Protein AF-A0A964QY38-F1 (afdb_monomer)

Foldseek 3Di:
DDDLVVLLVVQVVVQVVVVQEDEPVVPVPFAWLDDDDLFKTWTADPVVRWIFIKGFDPALFWAWDQDPNDTDTDGDGPLLNVVQVVVQCVLVVDPWAFNHWYWAQDARPDPPRDGGTTTIGRTGIDAQQPDSNDFFDAQVQLVVVQVVSQWDADPPAARWIAHPVQGKIWGPSGRVQWGQGPVGIGGRDINIDTDDDDDDDDDDDDDDDDDDDPDCQNLVNQLVLQQLCCDCLALVQPLSHSVLSVQCSVVVQGRHNLSLLVDDLVNQCPTDPRHSVSSVSRNVSVVSSQEDFQLSVVCSNVQPPCHSVLSLQQLQADFFVVVLLVDALVSSVVGPPRDSVNSVSSPVCSVDPVSVVSVVSSVVSNHDGGHPNHDVQLCPALQHQAEEEEFDAAPPDGPVRLCVLCSNRNYHYDPADDLSHQEYAYDPPRPPRVVVCVVSVHHYDYPVVSVVSSD

pLDDT: mean 76.6, std 16.92, range [22.44, 98.25]

Secondary structure (DSSP, 8-state):
---HHHHHHHHHHHHHHTT-EE-HHHHTTSEE-S---SSEEEEEETTTTEEEEEE--SSS-EEEEEETTEEEEEEPPHHHHHHHHHHHHHHHT----EEEEEE--PPP-STT--SS--EEEEE-B---BS-SS--PPPHHHHHHHHHTTT-EE-TTSTT-EEEGGGTEEEE---GGGEEEETTEEEESS-EEEE---------------------TT-HHHHHHHHHHHHSTTTT--TT--HHHHHHHHHHTS-SSTTGGGG--HHHHHTSTT--HHHHHHHHHHHHHHTTS-HHHHHHHTT-TT--HHHHHHHHHH-SBHHHHHHS-HHHHTTSTT--HHHHHHHHHHHHSHHHHHHHHHHHHTT---B-SS--GGGGSSTTTT-EEEEESB-SSS-HHHHHHHHHHTT-EE-SS--TT--EEEE-BT--HHHHHHHHHTPEEE-HHHHHHHH-

Mean predicted aligned error: 18.68 Å

Sequence (455 aa):
MATVEFQQQRLREWAQRRKVLIAETGWLKHKLITSATAEHEVRFRAADQRAVKRTHPGTFGFVPKLEKGLWKAAPASPLEYLERMQLQNQLFEDAIELEGVMFSSGPSLIIGQPAGGISFVISQPWLEAVDPSDPHPADSAVAEYLSRRGFVTIPGAFFGWRRESDETVILDAKRDNFISTRAGILPIDLQIARLRPGAPPTAVADIQAVWRCPNPDCPAQVRGRIEHWCARGVMDIEGGGEALVAQLVKAGLVLDVAELYKLKLDELANLERMGEKSAQNFLDALAASRTRDAWRVLYGLGILHVGAGAAKSLARHFPTLDQVFGAGAEQLMEAEDIGEVIGQSLVDWWGDAQNRKLVERLRKAGLNFKSELYNPAAASGPLADKTFVLTGTLPTMTREAATAKIEALGGKVSGSVSKKTDFVLAGEEAGSKLEKAQKLGVKIIDETAFLKMCD

Solvent-accessible surface area (backbone atoms only — not comparable to full-atom values): 25252 Å² total; per-residue (Å²): 129,84,52,71,66,58,56,52,52,53,51,50,53,50,25,55,78,69,70,28,57,47,65,65,82,73,61,72,77,37,46,75,51,51,84,67,52,93,50,38,38,41,24,34,34,78,93,77,73,39,38,35,42,37,45,50,40,97,53,45,50,50,31,58,42,79,54,97,92,38,75,40,78,38,84,23,49,70,61,57,36,53,50,27,54,53,49,48,26,72,74,69,73,48,81,64,44,74,73,30,35,34,64,44,80,57,78,69,91,55,90,93,61,80,83,63,54,42,61,33,50,34,49,34,46,77,50,63,46,71,36,75,82,65,35,48,49,56,59,69,56,52,51,50,58,40,43,79,71,59,36,44,76,38,87,96,36,70,53,19,32,34,23,80,96,66,40,34,38,35,32,53,66,46,34,89,30,29,34,29,27,83,94,42,79,41,79,76,55,61,19,37,39,68,60,85,77,88,84,89,88,89,84,91,82,80,96,63,87,80,86,70,83,83,56,76,82,36,62,71,51,33,42,49,43,39,35,47,25,20,31,76,92,31,42,44,22,56,78,42,43,68,71,51,41,50,49,35,44,73,72,64,71,33,80,47,73,55,42,60,78,68,69,49,62,70,71,39,34,71,39,92,97,28,48,60,71,58,29,46,52,30,54,51,24,52,58,59,32,23,72,42,47,20,31,30,54,57,30,28,70,61,49,66,84,42,41,67,66,44,23,44,29,44,19,36,66,28,58,27,52,67,53,58,71,68,39,52,45,73,62,43,39,72,20,61,89,34,46,68,72,40,20,44,40,50,46,57,50,55,67,36,70,65,50,48,52,46,54,52,46,32,50,74,66,55,43,39,47,50,25,81,63,35,47,76,62,31,64,69,31,87,33,42,91,36,28,34,26,78,36,46,49,51,95,90,50,50,72,67,58,52,47,53,53,38,40,61,28,14,20,43,81,42,99,63,81,51,88,81,36,54,35,33,42,43,29,57,81,42,52,77,60,52,60,49,25,62,76,63,71,36,46,76,38,39,67,70,59,50,53,66,58,73,110

Radius of gyration: 29.11 Å; Cα contacts (8 Å, |Δi|>4): 750; chains: 1; bounding box: 59×59×83 Å

Nearest PDB structures (foldseek):
  8ak4-assembly1_A  TM=7.280E-01  e=3.379E-12  Deinococcus radiodurans
  2owo-assembly1_A  TM=5.965E-01  e=1.051E-13  Escherichia coli K-12
  5tt5-assembly1_A  TM=5.750E-01  e=2.722E-13  Escherichia coli K-12
  4glx-assembly1_A  TM=5.976E-01  e=7.884E-13  Escherichia coli K-12
  1v9p-assembly1_A  TM=5.922E-01  e=8.338E-13  Thermus filiformis

Structure (mmCIF, N/CA/C/O backbone):
data_AF-A0A964QY38-F1
#
_entry.id   AF-A0A964QY38-F1
#
loop_
_atom_site.group_PDB
_atom_site.id
_atom_site.type_symbol
_atom_site.label_atom_id
_atom_site.label_alt_id
_atom_site.label_comp_id
_atom_site.label_asym_id
_atom_site.label_entity_id
_atom_site.label_seq_id
_atom_site.pdbx_PDB_ins_code
_atom_site.Cartn_x
_atom_site.Cartn_y
_atom_site.Cartn_z
_atom_site.occupancy
_atom_site.B_iso_or_equiv
_atom_site.auth_seq_id
_atom_site.auth_comp_id
_atom_site.auth_asym_id
_atom_site.auth_atom_id
_atom_site.pdbx_PDB_model_num
ATOM 1 N N . MET A 1 1 ? 21.527 -13.781 -6.199 1.00 36.00 1 MET A N 1
ATOM 2 C CA . MET A 1 1 ? 20.626 -13.350 -7.295 1.00 36.00 1 MET A CA 1
ATOM 3 C C . MET A 1 1 ? 19.673 -14.496 -7.578 1.00 36.00 1 MET A C 1
ATOM 5 O O . MET A 1 1 ? 20.137 -15.628 -7.568 1.00 36.00 1 MET A O 1
ATOM 9 N N . ALA A 1 2 ? 18.378 -14.239 -7.777 1.00 44.41 2 ALA A N 1
ATOM 10 C CA . ALA A 1 2 ? 17.463 -15.290 -8.225 1.00 44.41 2 ALA A CA 1
ATOM 11 C C . ALA A 1 2 ? 17.928 -15.834 -9.584 1.00 44.41 2 ALA A C 1
ATOM 13 O O . ALA A 1 2 ? 18.411 -15.062 -10.415 1.00 44.41 2 ALA A O 1
ATOM 14 N N . THR A 1 3 ? 17.812 -17.144 -9.800 1.00 55.81 3 THR A N 1
ATOM 15 C CA . THR A 1 3 ? 18.168 -17.755 -11.084 1.00 55.81 3 THR A CA 1
ATOM 16 C C . THR A 1 3 ? 17.236 -17.231 -12.181 1.00 55.81 3 THR A C 1
ATOM 18 O O . THR A 1 3 ? 16.079 -16.890 -11.920 1.00 55.81 3 THR A O 1
ATOM 21 N N . VAL A 1 4 ? 17.730 -17.157 -13.422 1.00 53.38 4 VAL A N 1
ATOM 22 C CA . VAL A 1 4 ? 16.920 -16.765 -14.594 1.00 53.38 4 VAL A CA 1
ATOM 23 C C . VAL A 1 4 ? 15.654 -17.626 -14.684 1.00 53.38 4 VAL A C 1
ATOM 25 O O . VAL A 1 4 ? 14.566 -17.115 -14.933 1.00 53.38 4 VAL A O 1
ATOM 28 N N . GLU A 1 5 ? 15.782 -18.913 -14.373 1.00 56.53 5 GLU A N 1
ATOM 29 C CA . GLU A 1 5 ? 14.694 -19.891 -14.337 1.00 56.53 5 GLU A CA 1
ATOM 30 C C . GLU A 1 5 ? 13.586 -19.524 -13.333 1.00 56.53 5 GLU A C 1
ATOM 32 O O . GLU A 1 5 ? 12.404 -19.520 -13.682 1.00 56.53 5 GLU A O 1
ATOM 37 N N . PHE A 1 6 ? 13.948 -19.094 -12.118 1.00 57.03 6 PHE A N 1
ATOM 38 C CA . PHE A 1 6 ? 12.979 -18.641 -11.116 1.00 57.03 6 PHE A CA 1
ATOM 39 C C . PHE A 1 6 ? 12.219 -17.386 -11.572 1.00 57.03 6 PHE A C 1
ATOM 41 O O . PHE A 1 6 ? 11.003 -17.279 -11.405 1.00 57.03 6 PHE A O 1
ATOM 48 N N . GLN A 1 7 ? 12.914 -16.433 -12.198 1.00 52.56 7 GLN A N 1
ATOM 49 C CA . GLN A 1 7 ? 12.282 -15.217 -12.719 1.00 52.56 7 GLN A CA 1
ATOM 50 C C . GLN A 1 7 ? 11.310 -15.516 -13.869 1.00 52.56 7 GLN A C 1
ATOM 52 O O . GLN A 1 7 ? 10.225 -14.932 -13.930 1.00 52.56 7 GLN A O 1
ATOM 57 N N . GLN A 1 8 ? 11.662 -16.457 -14.748 1.00 60.53 8 GLN A N 1
ATOM 58 C CA . GLN A 1 8 ? 10.787 -16.913 -15.828 1.00 60.53 8 GLN A CA 1
ATOM 59 C C . GLN A 1 8 ? 9.533 -17.623 -15.299 1.00 60.53 8 GLN A C 1
ATOM 61 O O . GLN A 1 8 ? 8.430 -17.371 -15.792 1.00 60.53 8 GLN A O 1
ATOM 66 N N . GLN A 1 9 ? 9.671 -18.459 -14.266 1.00 63.47 9 GLN A N 1
ATOM 67 C CA . GLN A 1 9 ? 8.538 -19.123 -13.616 1.00 63.47 9 GLN A CA 1
ATOM 68 C C . GLN A 1 9 ? 7.547 -18.109 -13.030 1.00 63.47 9 GLN A C 1
ATOM 70 O O . GLN A 1 9 ? 6.340 -18.206 -13.256 1.00 63.47 9 GLN A O 1
ATOM 75 N N . ARG A 1 10 ? 8.049 -17.078 -12.346 1.00 60.84 10 ARG A N 1
ATOM 76 C CA . ARG A 1 10 ? 7.212 -16.029 -11.744 1.00 60.84 10 ARG A CA 1
ATOM 77 C C . ARG A 1 10 ? 6.466 -15.201 -12.785 1.00 60.84 10 ARG A C 1
ATOM 79 O O . ARG A 1 10 ? 5.281 -14.918 -12.609 1.00 60.84 10 ARG A O 1
ATOM 86 N N . LEU A 1 11 ? 7.123 -14.854 -13.892 1.00 63.00 11 LEU A N 1
ATOM 87 C CA . LEU A 1 11 ? 6.468 -14.164 -15.003 1.00 63.00 11 LEU A CA 1
ATOM 88 C C . LEU A 1 11 ? 5.364 -15.029 -15.632 1.00 63.00 11 LEU A C 1
ATOM 90 O O . LEU A 1 11 ? 4.304 -14.514 -15.986 1.00 63.00 11 LEU A O 1
ATOM 94 N N . ARG A 1 12 ? 5.581 -16.346 -15.736 1.00 69.00 12 ARG A N 1
ATOM 95 C CA . ARG A 1 12 ? 4.576 -17.287 -16.246 1.00 69.00 12 ARG A CA 1
ATOM 96 C C . ARG A 1 12 ? 3.338 -17.320 -15.357 1.00 69.00 12 ARG A C 1
ATOM 98 O O . ARG A 1 12 ? 2.227 -17.197 -15.868 1.00 69.00 12 ARG A O 1
ATOM 105 N N . GLU A 1 13 ? 3.523 -17.437 -14.045 1.00 62.25 13 GLU A N 1
ATOM 106 C CA . GLU A 1 13 ? 2.421 -17.399 -13.078 1.00 62.25 13 GLU A CA 1
ATOM 107 C C . GLU A 1 13 ? 1.651 -16.076 -13.152 1.00 62.25 13 GLU A C 1
ATOM 109 O O . GLU A 1 13 ? 0.420 -16.071 -13.159 1.00 62.25 13 GLU A O 1
ATOM 114 N N . TRP A 1 14 ? 2.365 -14.952 -13.255 1.00 70.31 14 TRP A N 1
ATOM 115 C CA . TRP A 1 14 ? 1.761 -13.633 -13.427 1.00 70.31 14 TRP A CA 1
ATOM 116 C C . TRP A 1 14 ? 0.908 -13.556 -14.703 1.00 70.31 14 TRP A C 1
ATOM 118 O O . TRP A 1 14 ? -0.267 -13.181 -14.643 1.00 70.31 14 TRP A O 1
ATOM 128 N N . ALA A 1 15 ? 1.457 -13.988 -15.842 1.00 67.19 15 ALA A N 1
ATOM 129 C CA . ALA A 1 15 ? 0.764 -13.960 -17.128 1.00 67.19 15 ALA A CA 1
ATOM 130 C C . ALA A 1 15 ? -0.483 -14.860 -17.135 1.00 67.19 15 ALA A C 1
ATOM 132 O O . ALA A 1 15 ? -1.528 -14.474 -17.661 1.00 67.19 15 ALA A O 1
ATOM 133 N N . GLN A 1 16 ? -0.401 -16.035 -16.500 1.00 70.81 16 GLN A N 1
ATOM 134 C CA . GLN A 1 16 ? -1.533 -16.949 -16.322 1.00 70.81 16 GLN A CA 1
ATOM 135 C C . GLN A 1 16 ? -2.638 -16.329 -15.464 1.00 70.81 16 GLN A C 1
ATOM 137 O O . GLN A 1 16 ? -3.802 -16.341 -15.867 1.00 70.81 16 GLN A O 1
ATOM 142 N N . ARG A 1 17 ? -2.290 -15.736 -14.312 1.00 65.62 17 ARG A N 1
ATOM 143 C CA . ARG A 1 17 ? -3.259 -15.073 -13.418 1.00 65.62 17 ARG A CA 1
ATOM 144 C C . ARG A 1 17 ? -4.014 -13.949 -14.124 1.00 65.62 17 ARG A C 1
ATOM 146 O O . ARG A 1 17 ? -5.208 -13.779 -13.896 1.00 65.62 17 ARG A O 1
ATOM 153 N N . ARG A 1 18 ? -3.328 -13.201 -14.991 1.00 60.06 18 ARG A N 1
ATOM 154 C CA . ARG A 1 18 ? -3.894 -12.074 -15.745 1.00 60.06 18 ARG A CA 1
ATOM 155 C C . ARG A 1 18 ? -4.547 -12.477 -17.073 1.00 60.06 18 ARG A C 1
ATOM 157 O O . ARG A 1 18 ? -5.116 -11.614 -17.727 1.00 60.06 18 ARG A O 1
ATOM 164 N N . LYS A 1 19 ? -4.512 -13.762 -17.450 1.00 73.56 19 LYS A N 1
ATOM 165 C CA . LYS A 1 19 ? -5.008 -14.277 -18.743 1.00 73.56 19 LYS A CA 1
ATOM 166 C C . LYS A 1 19 ? -4.364 -13.595 -19.960 1.00 73.56 19 LYS A C 1
ATOM 168 O O . LYS A 1 19 ? -5.004 -13.438 -20.991 1.00 73.56 19 LYS A O 1
ATOM 173 N N . VAL A 1 20 ? -3.092 -13.223 -19.839 1.00 68.12 20 VAL A N 1
ATOM 174 C CA . VAL A 1 20 ? -2.299 -12.590 -20.910 1.00 68.12 20 VAL A CA 1
ATOM 175 C C . VAL A 1 20 ? -1.230 -13.534 -21.467 1.00 68.12 20 VAL A C 1
ATOM 177 O O . VAL A 1 20 ? -0.288 -13.102 -22.117 1.00 68.12 20 VAL A O 1
ATOM 180 N N . LEU A 1 21 ? -1.334 -14.835 -21.186 1.00 73.75 21 LEU A N 1
ATOM 181 C CA . LEU A 1 21 ? -0.438 -15.850 -21.737 1.00 73.75 21 LEU A CA 1
ATOM 182 C C . LEU A 1 21 ? -0.865 -16.205 -23.173 1.00 73.75 21 LEU A C 1
ATOM 184 O O . LEU A 1 21 ? -1.993 -16.651 -23.378 1.00 73.75 21 LEU A O 1
ATOM 188 N N . ILE A 1 22 ? 0.033 -16.049 -24.149 1.00 71.75 22 ILE A N 1
ATOM 189 C CA . ILE A 1 22 ? -0.229 -16.290 -25.579 1.00 71.75 22 ILE A CA 1
ATOM 190 C C . ILE A 1 22 ? 0.510 -17.550 -26.060 1.00 71.75 22 ILE A C 1
ATOM 192 O O . ILE A 1 22 ? 1.637 -17.824 -25.645 1.00 71.75 22 ILE A O 1
ATOM 196 N N . ALA A 1 23 ? -0.123 -18.314 -26.959 1.00 68.50 23 ALA A N 1
ATOM 197 C CA . ALA A 1 23 ? 0.471 -19.483 -27.608 1.00 68.50 23 ALA A CA 1
ATOM 198 C C . ALA A 1 23 ? 1.338 -19.111 -28.829 1.00 68.50 23 ALA A C 1
ATOM 200 O O . ALA A 1 23 ? 0.936 -18.307 -29.671 1.00 68.50 23 ALA A O 1
ATOM 201 N N . GLU A 1 24 ? 2.483 -19.782 -28.978 1.00 63.50 24 GLU A N 1
ATOM 202 C CA . GLU A 1 24 ? 3.467 -19.557 -30.053 1.00 63.50 24 GLU A CA 1
ATOM 203 C C . GLU A 1 24 ? 2.887 -19.703 -31.473 1.00 63.50 24 GLU A C 1
ATOM 205 O O . GLU A 1 24 ? 3.177 -18.904 -32.365 1.00 63.50 24 GLU A O 1
ATOM 210 N N . THR A 1 25 ? 1.993 -20.671 -31.683 1.00 61.25 25 THR A N 1
ATOM 211 C CA . THR A 1 25 ? 1.407 -20.984 -32.999 1.00 61.25 25 THR A CA 1
ATOM 212 C C . THR A 1 25 ? 0.478 -19.895 -33.547 1.00 61.25 25 THR A C 1
ATOM 214 O O . THR A 1 25 ? 0.292 -19.799 -34.763 1.00 61.25 25 THR A O 1
ATOM 217 N N . GLY A 1 26 ? -0.106 -19.058 -32.683 1.00 59.72 26 GLY A N 1
ATOM 218 C CA . GLY A 1 26 ? -0.972 -17.950 -33.096 1.00 59.72 26 GLY A CA 1
ATOM 219 C C . GLY A 1 26 ? -0.196 -16.772 -33.688 1.00 59.72 26 GLY A C 1
ATOM 220 O O . GLY A 1 26 ? -0.681 -16.113 -34.605 1.00 59.72 26 GLY A O 1
ATOM 221 N N . TRP A 1 27 ? 1.026 -16.548 -33.202 1.00 60.19 27 TRP A N 1
ATOM 222 C CA . TRP A 1 27 ? 1.796 -15.327 -33.445 1.00 60.19 27 TRP A CA 1
ATOM 223 C C . TRP A 1 27 ? 2.736 -15.425 -34.659 1.00 60.19 27 TRP A C 1
ATOM 225 O O . TRP A 1 27 ? 2.974 -14.446 -35.366 1.00 60.19 27 TRP A O 1
ATOM 235 N N . LEU A 1 28 ? 3.218 -16.632 -34.984 1.00 59.78 28 LEU A N 1
ATOM 236 C CA . LEU A 1 28 ? 4.089 -16.881 -36.145 1.00 59.78 28 LEU A CA 1
ATOM 237 C C . LEU A 1 28 ? 3.431 -16.586 -37.507 1.00 59.78 28 LEU A C 1
ATOM 239 O O . LEU A 1 28 ? 4.128 -16.522 -38.516 1.00 59.78 28 LEU A O 1
ATOM 243 N N . LYS A 1 29 ? 2.111 -16.369 -37.545 1.00 62.41 29 LYS A N 1
ATOM 244 C CA . LYS A 1 29 ? 1.346 -16.052 -38.762 1.00 62.41 29 LYS A CA 1
ATOM 245 C C . LYS A 1 29 ? 1.536 -14.605 -39.259 1.00 62.41 29 LYS A C 1
ATOM 247 O O . LYS A 1 29 ? 1.025 -14.267 -40.323 1.00 62.41 29 LYS A O 1
ATOM 252 N N . HIS A 1 30 ? 2.223 -13.740 -38.507 1.00 67.31 30 HIS A N 1
ATOM 253 C CA . HIS A 1 30 ? 2.476 -12.337 -38.877 1.00 67.31 30 HIS A CA 1
ATOM 254 C C . HIS A 1 30 ? 3.702 -12.191 -39.798 1.00 67.31 30 HIS A C 1
ATOM 256 O O . HIS A 1 30 ? 4.729 -12.838 -39.577 1.00 67.31 30 HIS A O 1
ATOM 262 N N . LYS A 1 31 ? 3.607 -11.326 -40.820 1.00 65.56 31 LYS A N 1
ATOM 263 C CA . LYS A 1 31 ? 4.655 -11.082 -41.831 1.00 65.56 31 LYS A CA 1
ATOM 264 C C . LYS A 1 31 ? 5.802 -10.274 -41.218 1.00 65.56 31 LYS A C 1
ATOM 266 O O . LYS A 1 31 ? 5.552 -9.219 -40.663 1.00 65.56 31 LYS A O 1
ATOM 271 N N . LEU A 1 32 ? 7.053 -10.713 -41.324 1.00 63.81 32 LEU A N 1
ATOM 272 C CA . LEU A 1 32 ? 8.204 -9.938 -40.834 1.00 63.81 32 LEU A CA 1
ATOM 273 C C . LEU A 1 32 ? 8.390 -8.648 -41.662 1.00 63.81 32 LEU A C 1
ATOM 275 O O . LEU A 1 32 ? 8.318 -8.711 -42.890 1.00 63.81 32 LEU A O 1
ATOM 279 N N . ILE A 1 33 ? 8.580 -7.502 -40.997 1.00 60.03 33 ILE A N 1
ATOM 280 C CA . ILE A 1 33 ? 8.723 -6.182 -41.641 1.00 60.03 33 ILE A CA 1
ATOM 281 C C . ILE A 1 33 ? 10.194 -5.762 -41.719 1.00 60.03 33 ILE A C 1
ATOM 283 O O . ILE A 1 33 ? 10.651 -5.349 -42.778 1.00 60.03 33 ILE A O 1
ATOM 287 N N . THR A 1 34 ? 10.943 -5.908 -40.626 1.00 59.97 34 THR A N 1
ATOM 288 C CA . THR A 1 34 ? 12.359 -5.517 -40.542 1.00 59.97 34 THR A CA 1
ATOM 289 C C . THR A 1 34 ? 13.263 -6.738 -40.376 1.00 59.97 34 THR A C 1
ATOM 291 O O . THR A 1 34 ? 12.840 -7.774 -39.855 1.00 59.97 34 THR A O 1
ATOM 294 N N . SER A 1 35 ? 14.521 -6.642 -40.823 1.00 52.34 35 SER A N 1
ATOM 295 C CA . SER A 1 35 ? 15.529 -7.661 -40.515 1.00 52.34 35 SER A CA 1
ATOM 296 C C . SER A 1 35 ? 15.714 -7.721 -39.001 1.00 52.34 35 SER A C 1
ATOM 298 O O . SER A 1 35 ? 16.026 -6.699 -38.393 1.00 52.34 35 SER A O 1
ATOM 300 N N . ALA A 1 36 ? 15.500 -8.897 -38.407 1.00 51.38 36 ALA A N 1
ATOM 301 C CA . ALA A 1 36 ? 15.666 -9.120 -36.976 1.00 51.38 36 ALA A CA 1
ATOM 302 C C . ALA A 1 36 ? 17.029 -8.581 -36.517 1.00 51.38 36 ALA A C 1
ATOM 304 O O . ALA A 1 36 ? 18.073 -9.073 -36.952 1.00 51.38 36 ALA A O 1
ATOM 305 N N . THR A 1 37 ? 17.023 -7.570 -35.651 1.00 50.41 37 THR A N 1
ATOM 306 C CA . THR A 1 37 ? 18.211 -7.288 -34.847 1.00 50.41 37 THR A CA 1
ATOM 307 C C . THR A 1 37 ? 18.311 -8.388 -33.788 1.00 50.41 37 THR A C 1
ATOM 309 O O . THR A 1 37 ? 17.342 -9.107 -33.525 1.00 50.41 37 THR A O 1
ATOM 312 N N . ALA A 1 38 ? 19.474 -8.548 -33.157 1.00 51.88 38 ALA A N 1
ATOM 313 C CA . ALA A 1 38 ? 19.642 -9.557 -32.108 1.00 51.88 38 ALA A CA 1
ATOM 314 C C . ALA A 1 38 ? 18.674 -9.366 -30.912 1.00 51.88 38 ALA A C 1
ATOM 316 O O . ALA A 1 38 ? 18.492 -10.297 -30.130 1.00 51.88 38 ALA A O 1
ATOM 317 N N . GLU A 1 39 ? 18.046 -8.188 -30.779 1.00 51.41 39 GLU A N 1
ATOM 318 C CA . GLU A 1 39 ? 17.256 -7.783 -29.609 1.00 51.41 39 GLU A CA 1
ATOM 319 C C . GLU A 1 39 ? 15.749 -7.624 -29.891 1.00 51.41 39 GLU A C 1
ATOM 321 O O . GLU A 1 39 ? 14.942 -7.763 -28.968 1.00 51.41 39 GLU A O 1
ATOM 326 N N . HIS A 1 40 ? 15.321 -7.377 -31.138 1.00 57.78 40 HIS A N 1
ATOM 327 C CA . HIS A 1 40 ? 13.896 -7.262 -31.467 1.00 57.78 40 HIS A CA 1
ATOM 328 C C . HIS A 1 40 ? 13.538 -7.595 -32.929 1.00 57.78 40 HIS A C 1
ATOM 330 O O . HIS A 1 40 ? 14.337 -7.475 -33.854 1.00 57.78 40 HIS A O 1
ATOM 336 N N . GLU A 1 41 ? 12.279 -7.986 -33.129 1.00 63.88 41 GLU A N 1
ATOM 337 C CA . GLU A 1 41 ? 11.617 -8.182 -34.422 1.00 63.88 41 GLU A CA 1
ATOM 338 C C . GLU A 1 41 ? 10.368 -7.299 -34.499 1.00 63.88 41 GLU A C 1
ATOM 340 O O . GLU A 1 41 ? 9.598 -7.242 -33.541 1.00 63.88 41 GLU A O 1
ATOM 345 N N . VAL A 1 42 ? 10.104 -6.685 -35.653 1.00 63.72 42 VAL A N 1
ATOM 346 C CA . VAL A 1 42 ? 8.816 -6.031 -35.933 1.00 63.72 42 VAL A CA 1
ATOM 347 C C . VAL A 1 42 ? 8.069 -6.832 -36.999 1.00 63.72 42 VAL A C 1
ATOM 349 O O . VAL A 1 42 ? 8.605 -7.126 -38.070 1.00 63.72 42 VAL A O 1
ATOM 352 N N . ARG A 1 43 ? 6.820 -7.212 -36.712 1.00 68.44 43 ARG A N 1
ATOM 353 C CA . ARG A 1 43 ? 5.969 -8.016 -37.601 1.00 68.44 43 ARG A CA 1
ATOM 354 C C . ARG A 1 43 ? 4.658 -7.317 -37.931 1.00 68.44 43 ARG A C 1
ATOM 356 O O . ARG A 1 43 ? 4.068 -6.668 -37.086 1.00 68.44 43 ARG A O 1
ATOM 363 N N . PHE A 1 44 ? 4.162 -7.514 -39.144 1.00 66.00 44 PHE A N 1
ATOM 364 C CA . PHE A 1 44 ? 2.883 -7.035 -39.635 1.00 66.00 44 PHE A CA 1
ATOM 365 C C . PHE A 1 44 ? 1.803 -8.103 -39.506 1.00 66.00 44 PHE A C 1
ATOM 367 O O . PHE A 1 44 ? 1.884 -9.191 -40.091 1.00 66.00 44 PHE A O 1
ATOM 374 N N . ARG A 1 45 ? 0.734 -7.768 -38.801 1.00 67.31 45 ARG A N 1
ATOM 375 C CA . ARG A 1 45 ? -0.495 -8.536 -38.735 1.00 67.31 45 ARG A CA 1
ATOM 376 C C . ARG A 1 45 ? -1.460 -8.035 -39.802 1.00 67.31 45 ARG A C 1
ATOM 378 O O . ARG A 1 45 ? -2.108 -7.008 -39.656 1.00 67.31 45 ARG A O 1
ATOM 385 N N . ALA A 1 46 ? -1.585 -8.807 -40.879 1.00 63.66 46 ALA A N 1
ATOM 386 C CA . ALA A 1 46 ? -2.432 -8.443 -42.014 1.00 63.66 46 ALA A CA 1
ATOM 387 C C . ALA A 1 46 ? -3.929 -8.334 -41.661 1.00 63.66 46 ALA A C 1
ATOM 389 O O . ALA A 1 46 ? -4.631 -7.537 -42.277 1.00 63.66 46 ALA A O 1
ATOM 390 N N . ALA A 1 47 ? -4.402 -9.103 -40.672 1.00 63.22 47 ALA A N 1
ATOM 391 C CA . ALA A 1 47 ? -5.816 -9.174 -40.288 1.00 63.22 47 ALA A CA 1
ATOM 392 C C . ALA A 1 47 ? -6.400 -7.828 -39.828 1.00 63.22 47 ALA A C 1
ATOM 394 O O . ALA A 1 47 ? -7.583 -7.577 -40.027 1.00 63.22 47 ALA A O 1
ATOM 395 N N . ASP A 1 48 ? -5.576 -6.968 -39.233 1.00 61.12 48 ASP A N 1
ATOM 396 C CA . ASP A 1 48 ? -5.973 -5.652 -38.726 1.00 61.12 48 ASP A CA 1
ATOM 397 C C . ASP A 1 48 ? -4.969 -4.548 -39.087 1.00 61.12 48 ASP A C 1
ATOM 399 O O . ASP A 1 48 ? -5.025 -3.456 -38.528 1.00 61.12 48 ASP A O 1
ATOM 403 N N . GLN A 1 49 ? -4.072 -4.829 -40.038 1.00 59.88 49 GLN A N 1
ATOM 404 C CA . GLN A 1 49 ? -3.044 -3.913 -40.536 1.00 59.88 49 GLN A CA 1
ATOM 405 C C . GLN A 1 49 ? -2.111 -3.359 -39.436 1.00 59.88 49 GLN A C 1
ATOM 407 O O . GLN A 1 49 ? -1.680 -2.210 -39.506 1.00 59.88 49 GLN A O 1
ATOM 412 N N . ARG A 1 50 ? -1.784 -4.161 -38.411 1.00 62.44 50 ARG A N 1
ATOM 413 C CA . ARG A 1 50 ? -0.973 -3.713 -37.259 1.00 62.44 50 ARG A CA 1
ATOM 414 C C . ARG A 1 50 ? 0.491 -4.133 -37.356 1.00 62.44 50 ARG A C 1
ATOM 416 O O . ARG A 1 50 ? 0.776 -5.282 -37.675 1.00 62.44 50 ARG A O 1
ATOM 423 N N . ALA A 1 51 ? 1.421 -3.246 -36.999 1.00 58.66 51 ALA A N 1
ATOM 424 C CA . ALA A 1 51 ? 2.794 -3.625 -36.662 1.00 58.66 51 ALA A CA 1
ATOM 425 C C . ALA A 1 51 ? 2.876 -4.026 -35.178 1.00 58.66 51 ALA A C 1
ATOM 427 O O . ALA A 1 51 ? 2.324 -3.341 -34.317 1.00 58.66 51 ALA A O 1
ATOM 428 N N . VAL A 1 52 ? 3.545 -5.139 -34.889 1.00 62.06 52 VAL A N 1
ATOM 429 C CA . VAL A 1 52 ? 3.704 -5.714 -33.553 1.00 62.06 52 VAL A CA 1
ATOM 430 C C . VAL A 1 52 ? 5.181 -5.963 -33.308 1.00 62.06 52 VAL A C 1
ATOM 432 O O . VAL A 1 52 ? 5.853 -6.618 -34.115 1.00 62.06 52 VAL A O 1
ATOM 435 N N . LYS A 1 53 ? 5.689 -5.437 -32.197 1.00 66.19 53 LYS A N 1
ATOM 436 C CA . LYS A 1 53 ? 7.073 -5.649 -31.796 1.00 66.19 53 LYS A CA 1
ATOM 437 C C . LYS A 1 53 ? 7.175 -6.909 -30.944 1.00 66.19 53 LYS A C 1
ATOM 439 O O . LYS A 1 53 ? 6.347 -7.194 -30.087 1.00 66.19 53 LYS A O 1
ATOM 444 N N . ARG A 1 54 ? 8.238 -7.664 -31.171 1.00 65.06 54 ARG A N 1
ATOM 445 C CA . ARG A 1 54 ? 8.698 -8.751 -30.318 1.00 65.06 54 ARG A CA 1
ATOM 446 C C . ARG A 1 54 ? 10.076 -8.382 -29.817 1.00 65.06 54 ARG A C 1
ATOM 448 O O . ARG A 1 54 ? 10.984 -8.207 -30.620 1.00 65.06 54 ARG A O 1
ATOM 455 N N . THR A 1 55 ? 10.243 -8.307 -28.506 1.00 61.19 55 THR A N 1
ATOM 456 C CA . THR A 1 55 ? 11.574 -8.220 -27.902 1.00 61.19 55 THR A CA 1
ATOM 457 C C . THR A 1 55 ? 12.090 -9.639 -27.669 1.00 61.19 55 THR A C 1
ATOM 459 O O . THR A 1 55 ? 11.393 -10.462 -27.070 1.00 61.19 55 THR A O 1
ATOM 462 N N . HIS A 1 56 ? 13.295 -9.930 -28.161 1.00 56.47 56 HIS A N 1
ATOM 463 C CA . HIS A 1 56 ? 14.028 -11.173 -27.924 1.00 56.47 56 HIS A CA 1
ATOM 464 C C . HIS A 1 56 ? 14.925 -10.987 -26.701 1.00 56.47 56 HIS A C 1
ATOM 466 O O . HIS A 1 56 ? 15.900 -10.243 -26.784 1.00 56.47 56 HIS A O 1
ATOM 472 N N . PRO A 1 57 ? 14.654 -11.622 -25.551 1.00 51.03 57 PRO A N 1
ATOM 473 C CA . PRO A 1 57 ? 15.524 -11.450 -24.402 1.00 51.03 57 PRO A CA 1
ATOM 474 C C . PRO A 1 57 ? 16.496 -12.626 -24.297 1.00 51.03 57 PRO A C 1
ATOM 476 O O . PRO A 1 57 ? 16.082 -13.764 -24.088 1.00 51.03 57 PRO A O 1
ATOM 479 N N . GLY A 1 58 ? 17.798 -12.330 -24.325 1.00 55.66 58 GLY A N 1
ATOM 480 C CA . GLY A 1 58 ? 18.782 -13.155 -23.609 1.00 55.66 58 GLY A CA 1
ATOM 481 C C . GLY A 1 58 ? 18.587 -13.052 -22.086 1.00 55.66 58 GLY A C 1
ATOM 482 O O . GLY A 1 58 ? 18.777 -14.022 -21.365 1.00 55.66 58 GLY A O 1
ATOM 483 N N . THR A 1 59 ? 18.117 -11.886 -21.628 1.00 53.06 59 THR A N 1
ATOM 484 C CA . THR A 1 59 ? 17.571 -11.506 -20.307 1.00 53.06 59 THR A CA 1
ATOM 485 C C . THR A 1 59 ? 16.783 -10.209 -20.541 1.00 53.06 59 THR A C 1
ATOM 487 O O . THR A 1 59 ? 17.245 -9.445 -21.373 1.00 53.06 59 THR A O 1
ATOM 490 N N . PHE A 1 60 ? 15.634 -9.970 -19.896 1.00 57.81 60 PHE A N 1
ATOM 491 C CA . PHE A 1 60 ? 14.604 -8.911 -20.094 1.00 57.81 60 PHE A CA 1
ATOM 492 C C . PHE A 1 60 ? 15.031 -7.446 -20.424 1.00 57.81 60 PHE A C 1
ATOM 494 O O . PHE A 1 60 ? 14.501 -6.505 -19.847 1.00 57.81 60 PHE A O 1
ATOM 501 N N . GLY A 1 61 ? 15.931 -7.203 -21.375 1.00 68.06 61 GLY A N 1
ATOM 502 C CA . GLY A 1 61 ? 16.511 -5.898 -21.687 1.00 68.06 61 GLY A CA 1
ATOM 503 C C . GLY A 1 61 ? 17.485 -5.382 -20.621 1.00 68.06 61 GLY A C 1
ATOM 504 O O . GLY A 1 61 ? 17.977 -6.126 -19.768 1.00 68.06 61 GLY A O 1
ATOM 505 N N . PHE A 1 62 ? 17.747 -4.076 -20.676 1.00 73.94 62 PHE A N 1
ATOM 506 C CA . PHE A 1 62 ? 18.624 -3.360 -19.751 1.00 73.94 62 PHE A CA 1
ATOM 507 C C . PHE A 1 62 ? 17.913 -2.150 -19.134 1.00 73.94 62 PHE A C 1
ATOM 509 O O . PHE A 1 62 ? 17.023 -1.549 -19.748 1.00 73.94 62 PHE A O 1
ATOM 516 N N . VAL A 1 63 ? 18.340 -1.779 -17.927 1.00 71.69 63 VAL A N 1
ATOM 517 C CA . VAL A 1 63 ? 17.935 -0.552 -17.228 1.00 71.69 63 VAL A CA 1
ATOM 518 C C . VAL A 1 63 ? 19.155 0.297 -16.851 1.00 71.69 63 VAL A C 1
ATOM 520 O O . VAL A 1 63 ? 20.209 -0.266 -16.532 1.00 71.69 63 VAL A O 1
ATOM 523 N N . PRO A 1 64 ? 19.032 1.638 -16.841 1.00 79.75 64 PRO A N 1
ATOM 524 C CA . PRO A 1 64 ? 20.079 2.518 -16.334 1.00 79.75 64 PRO A CA 1
ATOM 525 C C . PRO A 1 64 ? 20.348 2.282 -14.845 1.00 79.75 64 PRO A C 1
ATOM 527 O O . PRO A 1 64 ? 19.429 2.311 -14.025 1.00 79.75 64 PRO A O 1
ATOM 530 N N . LYS A 1 65 ? 21.618 2.103 -14.473 1.00 74.62 65 LYS A N 1
ATOM 531 C CA . LYS A 1 65 ? 22.084 2.094 -13.080 1.00 74.62 65 LYS A CA 1
ATOM 532 C C . LYS A 1 65 ? 23.253 3.054 -12.907 1.00 74.62 65 LYS A C 1
ATOM 534 O O . LYS A 1 65 ? 24.123 3.153 -13.773 1.00 74.62 65 LYS A O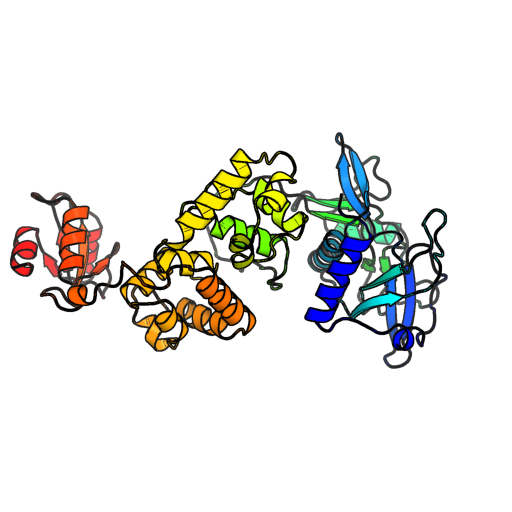 1
ATOM 539 N N . LEU A 1 66 ? 23.257 3.769 -11.784 1.00 72.25 66 LEU A N 1
ATOM 540 C CA . LEU A 1 66 ? 24.350 4.656 -11.407 1.00 72.25 66 LEU A CA 1
ATOM 541 C C . LEU A 1 66 ? 25.391 3.860 -10.620 1.00 72.25 66 LEU A C 1
ATOM 543 O O . LEU A 1 66 ? 25.131 3.421 -9.502 1.00 72.25 66 LEU A O 1
ATOM 547 N N . GLU A 1 67 ? 26.582 3.703 -11.185 1.00 70.94 67 GLU A N 1
ATOM 548 C CA . GLU A 1 67 ? 27.700 3.015 -10.545 1.00 70.94 67 GLU A CA 1
ATOM 549 C C . GLU A 1 67 ? 28.922 3.927 -10.514 1.00 70.94 67 GLU A C 1
ATOM 551 O O . GLU A 1 67 ? 29.436 4.327 -11.557 1.00 70.94 67 GLU A O 1
ATOM 556 N N . LYS A 1 68 ? 29.416 4.246 -9.310 1.00 74.56 68 LYS A N 1
ATOM 557 C CA . LYS A 1 68 ? 30.598 5.111 -9.114 1.00 74.56 68 LYS A CA 1
ATOM 558 C C . LYS A 1 68 ? 30.494 6.455 -9.863 1.00 74.56 68 LYS A C 1
ATOM 560 O O . LYS A 1 68 ? 31.473 6.930 -10.427 1.00 74.56 68 LYS A O 1
ATOM 565 N N . GLY A 1 69 ? 29.296 7.046 -9.889 1.00 69.62 69 GLY A N 1
ATOM 566 C CA . GLY A 1 69 ? 29.032 8.324 -10.562 1.00 69.62 69 GLY A CA 1
ATOM 567 C C . GLY A 1 69 ? 28.866 8.238 -12.084 1.00 69.62 69 GLY A C 1
ATOM 568 O O . GLY A 1 69 ? 28.687 9.271 -12.720 1.00 69.62 69 GLY A O 1
ATOM 569 N N . LEU A 1 70 ? 28.891 7.035 -12.669 1.00 71.94 70 LEU A N 1
ATOM 570 C CA . LEU A 1 70 ? 28.707 6.809 -14.102 1.00 71.94 70 LEU A CA 1
ATOM 571 C C . LEU A 1 70 ? 27.429 6.012 -14.372 1.00 71.94 70 LEU A C 1
ATOM 573 O O . LEU A 1 70 ? 27.162 5.001 -13.720 1.00 71.94 70 LEU A O 1
ATOM 577 N N . TRP A 1 71 ? 26.655 6.458 -15.358 1.00 74.75 71 TRP A N 1
ATOM 578 C CA . TRP A 1 71 ? 25.471 5.747 -15.832 1.00 74.75 71 TRP A CA 1
ATOM 579 C C . TRP A 1 71 ? 25.870 4.563 -16.706 1.00 74.75 71 TRP A C 1
ATOM 581 O O . TRP A 1 71 ? 26.612 4.727 -17.674 1.00 74.75 71 TRP A O 1
ATOM 591 N N . LYS A 1 72 ? 25.367 3.373 -16.374 1.00 76.25 72 LYS A N 1
ATOM 592 C CA . LYS A 1 72 ? 25.620 2.139 -17.122 1.00 76.25 72 LYS A CA 1
ATOM 593 C C . LYS A 1 72 ? 24.337 1.358 -17.364 1.00 76.25 72 LYS A C 1
ATOM 595 O O . LYS A 1 72 ? 23.420 1.389 -16.545 1.00 76.25 72 LYS A O 1
ATOM 600 N N . ALA A 1 73 ? 24.306 0.624 -18.470 1.00 75.12 73 ALA A N 1
ATOM 601 C CA . ALA A 1 73 ? 23.280 -0.371 -18.737 1.00 75.12 73 ALA A CA 1
ATOM 602 C C . ALA A 1 73 ? 23.539 -1.617 -17.876 1.00 75.12 73 ALA A C 1
ATOM 604 O O . ALA A 1 73 ? 24.641 -2.167 -17.891 1.00 75.12 73 ALA A O 1
ATOM 605 N N . ALA A 1 74 ? 22.530 -2.065 -17.133 1.00 73.50 74 ALA A N 1
ATOM 606 C CA . ALA A 1 74 ? 22.573 -3.303 -16.358 1.00 73.50 74 ALA A CA 1
ATOM 607 C C . ALA A 1 74 ? 21.415 -4.225 -16.766 1.00 73.50 74 ALA A C 1
ATOM 609 O O . ALA A 1 74 ? 20.337 -3.706 -17.067 1.00 73.50 74 ALA A O 1
ATOM 610 N N . PRO A 1 75 ? 21.595 -5.563 -16.770 1.00 70.50 75 PRO A N 1
ATOM 611 C CA . PRO A 1 75 ? 20.520 -6.493 -17.103 1.00 70.50 75 PRO A CA 1
ATOM 612 C C . PRO A 1 75 ? 19.284 -6.246 -16.239 1.00 70.50 75 PRO A C 1
ATOM 614 O O . PRO A 1 75 ? 19.390 -6.110 -15.016 1.00 70.50 75 PRO A O 1
ATOM 617 N N . ALA A 1 76 ? 18.123 -6.182 -16.882 1.00 64.94 76 ALA A N 1
ATOM 618 C CA . ALA A 1 76 ? 16.852 -5.981 -16.211 1.00 64.94 76 ALA A CA 1
ATOM 619 C C . ALA A 1 76 ? 16.216 -7.322 -15.814 1.00 64.94 76 ALA A C 1
ATOM 621 O O . ALA A 1 76 ? 16.279 -8.323 -16.531 1.00 64.94 76 ALA A O 1
ATOM 622 N N . SER A 1 77 ? 15.568 -7.331 -14.655 1.00 64.38 77 SER A N 1
ATOM 623 C CA . SER A 1 77 ? 14.592 -8.344 -14.259 1.00 64.38 77 SER A CA 1
ATOM 624 C C . SER A 1 77 ? 13.292 -8.186 -15.068 1.00 64.38 77 SER A C 1
ATOM 626 O O . SER A 1 77 ? 13.033 -7.106 -15.608 1.00 64.38 77 SER A O 1
ATOM 628 N N . PRO A 1 78 ? 12.418 -9.213 -15.127 1.00 59.34 78 PRO A N 1
ATOM 629 C CA . PRO A 1 78 ? 11.138 -9.079 -15.828 1.00 59.34 78 PRO A CA 1
ATOM 630 C C . PRO A 1 78 ? 10.295 -7.916 -15.297 1.00 59.34 78 PRO A C 1
ATOM 632 O O . PRO A 1 78 ? 9.541 -7.293 -16.037 1.00 59.34 78 PRO A O 1
ATOM 635 N N . LEU A 1 79 ? 10.437 -7.612 -14.010 1.00 59.75 79 LEU A N 1
ATOM 636 C CA . LEU A 1 79 ? 9.729 -6.523 -13.370 1.00 59.75 79 LEU A CA 1
ATOM 637 C C . LEU A 1 79 ? 10.291 -5.153 -13.753 1.00 59.75 79 LEU A C 1
ATOM 639 O O . LEU A 1 79 ? 9.518 -4.295 -14.161 1.00 59.75 79 LEU A O 1
ATOM 643 N N . GLU A 1 80 ? 11.615 -4.983 -13.701 1.00 65.31 80 GLU A N 1
ATOM 644 C CA . GLU A 1 80 ? 12.291 -3.766 -14.179 1.00 65.31 80 GLU A CA 1
ATOM 645 C C . GLU A 1 80 ? 11.935 -3.493 -15.655 1.00 65.31 80 GLU A C 1
ATOM 647 O O . GLU A 1 80 ? 11.716 -2.347 -16.036 1.00 65.31 80 GLU A O 1
ATOM 652 N N . TYR A 1 81 ? 11.784 -4.537 -16.479 1.00 69.62 81 TYR A N 1
ATOM 653 C CA . TYR A 1 81 ? 11.316 -4.407 -17.862 1.00 69.62 81 TYR A CA 1
ATOM 654 C C . TYR A 1 81 ? 9.873 -3.892 -17.966 1.00 69.62 81 TYR A C 1
ATOM 656 O O . TYR A 1 81 ? 9.599 -2.980 -18.747 1.00 69.62 81 TYR A O 1
ATOM 664 N N . LEU A 1 82 ? 8.942 -4.454 -17.188 1.00 65.69 82 LEU A N 1
ATOM 665 C CA . LEU A 1 82 ? 7.543 -4.011 -17.185 1.00 65.69 82 LEU A CA 1
ATOM 666 C C . LEU A 1 82 ? 7.399 -2.581 -16.642 1.00 65.69 82 LEU A C 1
ATOM 668 O O . LEU A 1 82 ? 6.643 -1.788 -17.201 1.00 65.69 82 LEU A O 1
ATOM 672 N N . GLU A 1 83 ? 8.146 -2.234 -15.593 1.00 65.81 83 GLU A N 1
ATOM 673 C CA . GLU A 1 83 ? 8.199 -0.880 -15.026 1.00 65.81 83 GLU A CA 1
ATOM 674 C C . GLU A 1 83 ? 8.739 0.130 -16.041 1.00 65.81 83 GLU A C 1
ATOM 676 O O . GLU A 1 83 ? 8.155 1.197 -16.222 1.00 65.81 83 GLU A O 1
ATOM 681 N N . ARG A 1 84 ? 9.803 -0.233 -16.763 1.00 75.56 84 ARG A N 1
ATOM 682 C CA . ARG A 1 84 ? 10.380 0.566 -17.848 1.00 75.56 84 ARG A CA 1
ATOM 683 C C . ARG A 1 84 ? 9.362 0.854 -18.952 1.00 75.56 84 ARG A C 1
ATOM 685 O O . ARG A 1 84 ? 9.278 1.985 -19.417 1.00 75.56 84 ARG A O 1
ATOM 692 N N . MET A 1 85 ? 8.556 -0.138 -19.334 1.00 70.38 85 MET A N 1
ATOM 693 C CA . MET A 1 85 ? 7.516 0.041 -20.355 1.00 70.38 85 MET A CA 1
ATOM 694 C C . MET A 1 85 ? 6.386 0.955 -19.888 1.00 70.38 85 MET A C 1
ATOM 696 O O . MET A 1 85 ? 5.967 1.841 -20.625 1.00 70.38 85 MET A O 1
ATOM 700 N N . GLN A 1 86 ? 5.940 0.806 -18.642 1.00 66.38 86 GLN A N 1
ATOM 701 C CA . GLN A 1 86 ? 4.943 1.711 -18.068 1.00 66.38 86 GLN A CA 1
ATOM 702 C C . GLN A 1 86 ? 5.470 3.143 -17.956 1.00 66.38 86 GLN A C 1
ATOM 704 O O . GLN A 1 86 ? 4.742 4.088 -18.250 1.00 66.38 86 GLN A O 1
ATOM 709 N N . LEU A 1 87 ? 6.731 3.304 -17.549 1.00 69.44 87 LEU A N 1
ATOM 710 C CA . LEU A 1 87 ? 7.379 4.606 -17.456 1.00 69.44 87 LEU A CA 1
ATOM 711 C C . LEU A 1 87 ? 7.510 5.265 -18.834 1.00 69.44 87 LEU A C 1
ATOM 713 O O . LEU A 1 87 ? 7.255 6.457 -18.951 1.00 69.44 87 LEU A O 1
ATOM 717 N N . GLN A 1 88 ? 7.846 4.505 -19.879 1.00 75.94 88 GLN A N 1
ATOM 718 C CA . GLN A 1 88 ? 7.878 5.023 -21.248 1.00 75.94 88 GLN A CA 1
ATOM 719 C C . GLN A 1 88 ? 6.509 5.600 -21.649 1.00 75.94 88 GLN A C 1
ATOM 721 O O . GLN A 1 88 ? 6.430 6.772 -22.008 1.00 75.94 88 GLN A O 1
ATOM 726 N N . ASN A 1 89 ? 5.423 4.848 -21.451 1.00 68.38 89 ASN A N 1
ATOM 727 C CA . ASN A 1 89 ? 4.067 5.321 -21.767 1.00 68.38 89 ASN A CA 1
ATOM 728 C C . ASN A 1 89 ? 3.690 6.588 -21.007 1.00 68.38 89 ASN A C 1
ATOM 730 O O . ASN A 1 89 ? 3.105 7.507 -21.569 1.00 68.38 89 ASN A O 1
ATOM 734 N N . GLN A 1 90 ? 4.037 6.651 -19.721 1.00 66.25 90 GLN A N 1
ATOM 735 C CA . GLN A 1 90 ? 3.764 7.823 -18.890 1.00 66.25 90 GLN A CA 1
ATOM 736 C C . GLN A 1 90 ? 4.495 9.072 -19.378 1.00 66.25 90 GLN A C 1
ATOM 738 O O . GLN A 1 90 ? 3.990 10.177 -19.214 1.00 66.25 90 GLN A O 1
ATOM 743 N N . LEU A 1 91 ? 5.708 8.910 -19.903 1.00 71.00 91 LEU A N 1
ATOM 744 C CA . LEU A 1 91 ? 6.579 10.029 -20.242 1.00 71.00 91 LEU A CA 1
ATOM 745 C C . LEU A 1 91 ? 6.365 10.572 -21.645 1.00 71.00 91 LEU A C 1
ATOM 747 O O . LEU A 1 91 ? 6.650 11.747 -21.889 1.00 71.00 91 LEU A O 1
ATOM 751 N N . PHE A 1 92 ? 5.907 9.714 -22.545 1.00 74.56 92 PHE A N 1
ATOM 752 C CA . PHE A 1 92 ? 5.749 10.037 -23.954 1.00 74.56 92 PHE A CA 1
ATOM 753 C C . PHE A 1 92 ? 4.281 10.036 -24.401 1.00 74.56 92 PHE A C 1
ATOM 755 O O . PHE A 1 92 ? 4.011 10.404 -25.539 1.00 74.56 92 PHE A O 1
ATOM 762 N N . GLU A 1 93 ? 3.354 9.759 -23.469 1.00 57.78 93 GLU A N 1
ATOM 763 C CA . GLU A 1 93 ? 1.898 9.691 -23.680 1.00 57.78 93 GLU A CA 1
ATOM 764 C C . GLU A 1 93 ? 1.498 8.612 -24.700 1.00 57.78 93 GLU A C 1
ATOM 766 O O . GLU A 1 93 ? 0.487 8.709 -25.395 1.00 57.78 93 GLU A O 1
ATOM 771 N N . ASP A 1 94 ? 2.299 7.547 -24.764 1.00 59.69 94 ASP A N 1
ATOM 772 C CA . ASP A 1 94 ? 2.128 6.464 -25.722 1.00 59.69 94 ASP A CA 1
ATOM 773 C C . ASP A 1 94 ? 1.054 5.462 -25.256 1.00 59.69 94 ASP A C 1
ATOM 775 O O . ASP A 1 94 ? 0.997 5.068 -24.087 1.00 59.69 94 ASP A O 1
ATOM 779 N N . ALA A 1 95 ? 0.250 4.953 -26.194 1.00 51.88 95 ALA A N 1
ATOM 780 C CA . ALA A 1 95 ? -0.727 3.885 -25.952 1.00 51.88 95 ALA A CA 1
ATOM 781 C C . ALA A 1 95 ? -0.120 2.479 -26.146 1.00 51.88 95 ALA A C 1
ATOM 783 O O . ALA A 1 95 ? -0.712 1.616 -26.794 1.00 51.88 95 ALA A O 1
ATOM 784 N N . ILE A 1 96 ? 1.085 2.237 -25.615 1.00 57.03 96 ILE A N 1
ATOM 785 C CA . ILE A 1 96 ? 1.709 0.909 -25.693 1.00 57.03 96 ILE A CA 1
ATOM 786 C C . ILE A 1 96 ? 1.015 -0.014 -24.693 1.00 57.03 96 ILE A C 1
ATOM 788 O O . ILE A 1 96 ? 1.282 0.018 -23.491 1.00 57.03 96 ILE A O 1
ATOM 792 N N . GLU A 1 97 ? 0.131 -0.873 -25.174 1.00 54.56 97 GLU A N 1
ATOM 793 C CA . GLU A 1 97 ? -0.503 -1.880 -24.328 1.00 54.56 97 GLU A CA 1
ATOM 794 C C . GLU A 1 97 ? 0.365 -3.151 -24.230 1.00 54.56 97 GLU A C 1
ATOM 796 O O . GLU A 1 97 ? 1.276 -3.404 -25.019 1.00 54.56 97 GLU A O 1
ATOM 801 N N . LEU A 1 98 ? 0.151 -3.975 -23.209 1.00 61.34 98 LEU A N 1
ATOM 802 C CA . LEU A 1 98 ? 0.751 -5.307 -23.185 1.00 61.34 98 LEU A CA 1
ATOM 803 C C . LEU A 1 98 ? -0.224 -6.259 -23.871 1.00 61.34 98 LEU A C 1
ATOM 805 O O . LEU A 1 98 ? -1.279 -6.545 -23.313 1.00 61.34 98 LEU A O 1
ATOM 809 N N . GLU A 1 99 ? 0.135 -6.768 -25.048 1.00 62.12 99 GLU A N 1
ATOM 810 C CA . GLU A 1 99 ? -0.711 -7.739 -25.749 1.00 62.12 99 GLU A CA 1
ATOM 811 C C . GLU A 1 99 ? -0.619 -9.121 -25.087 1.00 62.12 99 GLU A C 1
ATOM 813 O O . GLU A 1 99 ? -1.636 -9.790 -24.903 1.00 62.12 99 GLU A O 1
ATOM 818 N N . GLY A 1 100 ? 0.578 -9.523 -24.643 1.00 66.50 100 GLY A N 1
ATOM 819 C CA . GLY A 1 100 ? 0.726 -10.674 -23.761 1.00 66.50 100 GLY A CA 1
ATOM 820 C C . GLY A 1 100 ? 2.149 -11.190 -23.583 1.00 66.50 100 GLY A C 1
ATOM 821 O O . GLY A 1 100 ? 3.138 -10.606 -24.014 1.00 66.50 100 GLY A O 1
ATOM 822 N N . VAL A 1 101 ? 2.263 -12.318 -22.896 1.00 70.25 101 VAL A N 1
ATOM 823 C CA . VAL A 1 101 ? 3.530 -12.986 -22.593 1.00 70.25 101 VAL A CA 1
ATOM 824 C C . VAL A 1 101 ? 3.527 -14.350 -23.262 1.00 70.25 101 VAL A C 1
ATOM 826 O O . VAL A 1 101 ? 2.550 -15.090 -23.169 1.00 70.25 101 VAL A O 1
ATOM 829 N N . MET A 1 102 ? 4.623 -14.700 -23.926 1.00 69.88 102 MET A N 1
ATOM 830 C CA . MET A 1 102 ? 4.773 -15.950 -24.662 1.00 69.88 102 MET A CA 1
ATOM 831 C C . MET A 1 102 ? 6.029 -16.682 -24.191 1.00 69.88 102 MET A C 1
ATOM 833 O O . MET A 1 102 ? 7.018 -16.078 -23.803 1.00 69.88 102 MET A O 1
ATOM 837 N N . PHE A 1 103 ? 6.031 -18.006 -24.238 1.00 67.88 103 PHE A N 1
ATOM 838 C CA . PHE A 1 103 ? 7.210 -18.809 -23.918 1.00 67.88 103 PHE A CA 1
ATOM 839 C C . PHE A 1 103 ? 7.445 -19.758 -25.084 1.00 67.88 103 PHE A C 1
ATOM 841 O O . PHE A 1 103 ? 6.486 -20.401 -25.507 1.00 67.88 103 PHE A O 1
ATOM 848 N N . SER A 1 104 ? 8.670 -19.841 -25.607 1.00 60.56 104 SER A N 1
ATOM 849 C CA . SER A 1 104 ? 8.986 -20.745 -26.718 1.00 60.56 104 SER A CA 1
ATOM 850 C C . SER A 1 104 ? 10.146 -21.676 -26.390 1.00 60.56 104 SER A C 1
ATOM 852 O O . SER A 1 104 ? 11.006 -21.396 -25.557 1.00 60.56 104 SER A O 1
ATOM 854 N N . SER A 1 105 ? 10.098 -22.853 -27.003 1.00 52.56 105 SER A N 1
ATOM 855 C CA . SER A 1 105 ? 10.966 -23.994 -26.716 1.00 52.56 105 SER A CA 1
ATOM 856 C C . SER A 1 105 ? 12.161 -24.123 -27.671 1.00 52.56 105 SER A C 1
ATOM 858 O O . SER A 1 105 ? 12.831 -25.151 -27.657 1.00 52.56 105 SER A O 1
ATOM 860 N N . GLY A 1 106 ? 12.421 -23.125 -28.526 1.00 51.53 106 GLY A N 1
ATOM 861 C CA . GLY A 1 106 ? 13.483 -23.172 -29.542 1.00 51.53 106 GLY A CA 1
ATOM 862 C C . GLY A 1 106 ? 14.910 -22.890 -29.025 1.00 51.53 106 GLY A C 1
ATOM 863 O O . GLY A 1 106 ? 15.071 -22.339 -27.933 1.00 51.53 106 GLY A O 1
ATOM 864 N N . PRO A 1 107 ? 15.956 -23.247 -29.806 1.00 43.25 107 PRO A N 1
ATOM 865 C CA . PRO A 1 107 ? 17.353 -22.973 -29.467 1.00 43.25 107 PRO A CA 1
ATOM 866 C C . PRO A 1 107 ? 17.677 -21.471 -29.492 1.00 43.25 107 PRO A C 1
ATOM 868 O O . PRO A 1 107 ? 17.125 -20.712 -30.288 1.00 43.25 107 PRO A O 1
ATOM 871 N N . SER A 1 108 ? 18.602 -21.056 -28.622 1.00 44.28 108 SER A N 1
ATOM 872 C CA . SER A 1 108 ? 19.074 -19.672 -28.524 1.00 44.28 108 SER A CA 1
ATOM 873 C C . SER A 1 108 ? 19.737 -19.205 -29.823 1.00 44.28 108 SER A C 1
ATOM 875 O O . SER A 1 108 ? 20.694 -19.821 -30.284 1.00 44.28 108 SER A O 1
ATOM 877 N N . LEU A 1 109 ? 19.269 -18.083 -30.378 1.00 43.19 109 LEU A N 1
ATOM 878 C CA . LEU A 1 109 ? 19.950 -17.354 -31.461 1.00 43.19 109 LEU A CA 1
ATOM 879 C C . LEU A 1 109 ? 21.073 -16.437 -30.933 1.00 43.19 109 LEU A C 1
ATOM 881 O O . LEU A 1 109 ? 21.738 -15.758 -31.711 1.00 43.19 109 LEU A O 1
ATOM 885 N N . ILE A 1 110 ? 21.287 -16.411 -29.614 1.00 43.22 110 ILE A N 1
ATOM 886 C CA . ILE A 1 110 ? 22.243 -15.536 -28.934 1.00 43.22 110 ILE A CA 1
ATOM 887 C C . ILE A 1 110 ? 23.500 -16.332 -28.573 1.00 43.22 110 ILE A C 1
ATOM 889 O O . ILE A 1 110 ? 23.435 -17.356 -27.885 1.00 43.22 110 ILE A O 1
ATOM 893 N N . ILE A 1 111 ? 24.652 -15.824 -29.013 1.00 39.94 111 ILE A N 1
ATOM 894 C CA . ILE A 1 111 ? 25.983 -16.367 -28.723 1.00 39.94 111 ILE A CA 1
ATOM 895 C C . ILE A 1 111 ? 26.261 -16.258 -27.212 1.00 39.94 111 ILE A C 1
ATOM 897 O O . ILE A 1 111 ? 26.217 -15.166 -26.653 1.00 39.94 111 ILE A O 1
ATOM 901 N N . GLY A 1 112 ? 26.570 -17.382 -26.552 1.00 42.50 112 GLY A N 1
ATOM 902 C CA . GLY A 1 112 ? 27.020 -17.420 -25.148 1.00 42.50 112 GLY A CA 1
ATOM 903 C C . GLY A 1 112 ? 25.960 -17.761 -24.089 1.00 42.50 112 GLY A C 1
ATOM 904 O O . GLY A 1 112 ? 26.275 -17.733 -22.903 1.00 42.50 112 GLY A O 1
ATOM 905 N N . GLN A 1 113 ? 24.731 -18.108 -24.484 1.00 44.44 113 GLN A N 1
ATOM 906 C CA . GLN A 1 113 ? 23.668 -18.559 -23.571 1.00 44.44 113 GLN A CA 1
ATOM 907 C C . GLN A 1 113 ? 23.475 -20.089 -23.642 1.00 44.44 113 GLN A C 1
ATOM 909 O O . GLN A 1 113 ? 23.510 -20.648 -24.743 1.00 44.44 113 GLN A O 1
ATOM 914 N N . PRO A 1 114 ? 23.264 -20.787 -22.506 1.00 41.56 114 PRO A N 1
ATOM 915 C CA . PRO A 1 114 ? 22.985 -22.220 -22.504 1.00 41.56 114 PRO A CA 1
ATOM 916 C C . PRO A 1 114 ? 21.635 -22.525 -23.170 1.00 41.56 114 PRO A C 1
ATOM 918 O O . PRO A 1 114 ? 20.671 -21.772 -23.044 1.00 41.56 114 PRO A O 1
ATOM 921 N N . ALA A 1 115 ? 21.565 -23.645 -23.891 1.00 39.50 115 ALA A N 1
ATOM 922 C CA . ALA A 1 115 ? 20.352 -24.086 -24.570 1.00 39.50 115 ALA A CA 1
ATOM 923 C C . ALA A 1 115 ? 19.260 -24.470 -23.551 1.00 39.50 115 ALA A C 1
ATOM 925 O O . ALA A 1 115 ? 19.365 -25.483 -22.866 1.00 39.50 115 ALA A O 1
ATOM 926 N N . GLY A 1 116 ? 18.210 -23.655 -23.469 1.00 42.44 116 GLY A N 1
ATOM 927 C CA . GLY A 1 116 ? 17.020 -23.868 -22.646 1.00 42.44 116 GLY A CA 1
ATOM 928 C C . GLY A 1 116 ? 15.994 -22.787 -22.980 1.00 42.44 116 GLY A C 1
ATOM 929 O O . GLY A 1 116 ? 16.359 -21.620 -23.072 1.00 42.44 116 GLY A O 1
ATOM 930 N N . GLY A 1 117 ? 14.751 -23.187 -23.263 1.00 46.81 117 GLY A N 1
ATOM 931 C CA . GLY A 1 117 ? 13.727 -22.378 -23.941 1.00 46.81 117 GLY A CA 1
ATOM 932 C C . GLY A 1 117 ? 13.620 -20.910 -23.501 1.00 46.81 117 GLY A C 1
ATOM 933 O O . GLY A 1 117 ? 13.585 -20.583 -22.315 1.00 46.81 117 GLY A O 1
ATOM 934 N N . ILE A 1 118 ? 13.543 -20.019 -24.488 1.00 52.94 118 ILE A N 1
ATOM 935 C CA . ILE A 1 118 ? 13.485 -18.569 -24.294 1.00 52.94 118 ILE A CA 1
ATOM 936 C C . ILE A 1 118 ? 12.064 -18.140 -23.892 1.00 52.94 118 ILE A C 1
ATOM 938 O O . ILE A 1 118 ? 11.059 -18.536 -24.488 1.00 52.94 118 ILE A O 1
ATOM 942 N N . SER A 1 119 ? 11.976 -17.269 -22.886 1.00 50.41 119 SER A N 1
ATOM 943 C CA . SER A 1 119 ? 10.741 -16.561 -22.528 1.00 50.41 119 SER A CA 1
ATOM 944 C C . SER A 1 119 ? 10.655 -15.254 -23.318 1.00 50.41 119 SER A C 1
ATOM 946 O O . SER A 1 119 ? 11.580 -14.449 -23.269 1.00 50.41 119 SER A O 1
ATOM 948 N N . PHE A 1 120 ? 9.554 -15.025 -24.030 1.00 57.44 120 PHE A N 1
ATOM 949 C CA . PHE A 1 120 ? 9.309 -13.828 -24.832 1.00 57.44 120 PHE A CA 1
ATOM 950 C C . PHE A 1 120 ? 8.282 -12.929 -24.143 1.00 57.44 120 PHE A C 1
ATOM 952 O O . PHE A 1 120 ? 7.200 -13.364 -23.751 1.00 57.44 120 PHE A O 1
ATOM 959 N N . VAL A 1 121 ? 8.578 -11.639 -24.044 1.00 51.88 121 VAL A N 1
ATOM 960 C CA . VAL A 1 121 ? 7.552 -10.652 -23.701 1.00 51.88 121 VAL A CA 1
ATOM 961 C C . VAL A 1 121 ? 7.108 -9.998 -25.001 1.00 51.88 121 VAL A C 1
ATOM 963 O O . VAL A 1 121 ? 7.915 -9.366 -25.680 1.00 51.88 121 VAL A O 1
ATOM 966 N N . ILE A 1 122 ? 5.838 -10.186 -25.367 1.00 52.88 122 ILE A N 1
ATOM 967 C CA . ILE A 1 122 ? 5.205 -9.452 -26.465 1.00 52.88 122 ILE A CA 1
ATOM 968 C C . ILE A 1 122 ? 4.576 -8.213 -25.832 1.00 52.88 122 ILE A C 1
ATOM 970 O O . ILE A 1 122 ? 3.384 -8.155 -25.528 1.00 52.88 122 ILE A O 1
ATOM 974 N N . SER A 1 123 ? 5.420 -7.230 -25.545 1.00 51.38 123 SER A N 1
ATOM 975 C CA . SER A 1 123 ? 4.938 -5.880 -25.308 1.00 51.38 123 SER A CA 1
ATOM 976 C C . SER A 1 123 ? 4.795 -5.192 -26.662 1.00 51.38 123 SER A C 1
ATOM 978 O O . SER A 1 123 ? 5.560 -5.474 -27.581 1.00 51.38 123 SER A O 1
ATOM 980 N N . GLN A 1 124 ? 3.852 -4.258 -26.748 1.00 54.88 124 GLN A N 1
ATOM 981 C CA . GLN A 1 124 ? 3.667 -3.301 -27.841 1.00 54.88 124 GLN A CA 1
ATOM 982 C C . GLN A 1 124 ? 2.754 -3.739 -28.998 1.00 54.88 124 GLN A C 1
ATOM 984 O O . GLN A 1 124 ? 3.218 -4.222 -30.036 1.00 54.88 124 GLN A O 1
ATOM 989 N N . PRO A 1 125 ? 1.444 -3.458 -28.897 1.00 49.16 125 PRO A N 1
ATOM 990 C CA . PRO A 1 125 ? 0.659 -3.054 -30.032 1.00 49.16 125 PRO A CA 1
ATOM 991 C C . PRO A 1 125 ? 0.893 -1.570 -30.330 1.00 49.16 125 PRO A C 1
ATOM 993 O O . PRO A 1 125 ? 1.074 -0.741 -29.441 1.00 49.16 125 PRO A O 1
ATOM 996 N N . TRP A 1 126 ? 0.750 -1.289 -31.618 1.00 52.88 126 TRP A N 1
ATOM 997 C CA . TRP A 1 126 ? 0.464 0.006 -32.218 1.00 52.88 126 TRP A CA 1
ATOM 998 C C . TRP A 1 126 ? 1.656 0.879 -32.579 1.00 52.88 126 TRP A C 1
ATOM 1000 O O . TRP A 1 126 ? 2.097 1.735 -31.825 1.00 52.88 126 TRP A O 1
ATOM 1010 N N . LEU A 1 127 ? 2.085 0.725 -33.831 1.00 56.44 127 LEU A N 1
ATOM 1011 C CA . LEU A 1 127 ? 2.808 1.757 -34.559 1.00 56.44 127 LEU A CA 1
ATOM 1012 C C . LEU A 1 127 ? 2.240 1.802 -35.981 1.00 56.44 127 LEU A C 1
ATOM 1014 O O . LEU A 1 127 ? 2.431 0.866 -36.759 1.00 56.44 127 LEU A O 1
ATOM 1018 N N . GLU A 1 128 ? 1.517 2.869 -36.331 1.00 58.97 128 GLU A N 1
ATOM 1019 C CA . GLU A 1 128 ? 1.211 3.187 -37.734 1.00 58.97 128 GLU A CA 1
ATOM 1020 C C . GLU A 1 128 ? 2.472 3.746 -38.396 1.00 58.97 128 GLU A C 1
ATOM 1022 O O . GLU A 1 128 ? 2.582 4.955 -38.611 1.00 58.97 128 GLU A O 1
ATOM 1027 N N . ALA A 1 129 ? 3.454 2.876 -38.645 1.00 62.25 129 ALA A N 1
ATOM 1028 C CA . ALA A 1 129 ? 4.715 3.272 -39.255 1.00 62.25 129 ALA A CA 1
ATOM 1029 C C . ALA A 1 129 ? 4.467 3.991 -40.591 1.00 62.25 129 ALA A C 1
ATOM 1031 O O . ALA A 1 129 ? 3.702 3.511 -41.431 1.00 62.25 129 ALA A O 1
ATOM 1032 N N . VAL A 1 130 ? 5.107 5.149 -40.775 1.00 67.56 130 VAL A N 1
ATOM 1033 C CA . VAL A 1 130 ? 4.976 5.959 -42.000 1.00 67.56 130 VAL A CA 1
ATOM 1034 C C . VAL A 1 130 ? 5.537 5.210 -43.207 1.00 67.56 130 VAL A C 1
ATOM 1036 O O . VAL A 1 130 ? 4.938 5.245 -44.280 1.00 67.56 130 VAL A O 1
ATOM 1039 N N . ASP A 1 131 ? 6.650 4.504 -43.008 1.00 69.38 131 ASP A N 1
ATOM 1040 C CA . ASP A 1 131 ? 7.307 3.681 -44.015 1.00 69.38 131 ASP A CA 1
ATOM 1041 C C . ASP A 1 131 ? 7.499 2.251 -43.475 1.00 69.38 131 ASP A C 1
ATOM 1043 O O . ASP A 1 131 ? 8.268 2.033 -42.537 1.00 69.38 131 ASP A O 1
ATOM 1047 N N . PRO A 1 132 ? 6.799 1.253 -44.039 1.00 63.78 132 PRO A N 1
ATOM 1048 C CA . PRO A 1 132 ? 6.981 -0.146 -43.667 1.00 63.78 132 PRO A CA 1
ATOM 1049 C C . PRO A 1 132 ? 8.341 -0.739 -44.069 1.00 63.78 132 PRO A C 1
ATOM 1051 O O . PRO A 1 132 ? 8.616 -1.870 -43.695 1.00 63.78 132 PRO A O 1
ATOM 1054 N N . SER A 1 133 ? 9.167 -0.060 -44.867 1.00 66.62 133 SER A N 1
ATOM 1055 C CA . SER A 1 133 ? 10.482 -0.560 -45.294 1.00 66.62 133 SER A CA 1
ATOM 1056 C C . SER A 1 133 ? 11.634 -0.091 -44.396 1.00 66.62 133 SER A C 1
ATOM 1058 O O . SER A 1 133 ? 12.536 -0.881 -44.122 1.00 66.62 133 SER A O 1
ATOM 1060 N N . ASP A 1 134 ? 11.565 1.137 -43.873 1.00 71.31 134 ASP A N 1
ATOM 1061 C CA . ASP A 1 134 ? 12.416 1.651 -42.790 1.00 71.31 134 ASP A CA 1
ATOM 1062 C C . ASP A 1 134 ? 11.573 2.537 -41.853 1.00 71.31 134 ASP A C 1
ATOM 1064 O O . ASP A 1 134 ? 11.381 3.728 -42.112 1.00 71.31 134 ASP A O 1
ATOM 1068 N N . PRO A 1 135 ? 11.042 1.977 -40.754 1.00 73.88 135 PRO A N 1
ATOM 1069 C CA . PRO A 1 135 ? 10.165 2.716 -39.860 1.00 73.88 135 PRO A CA 1
ATOM 1070 C C . PRO A 1 135 ? 10.924 3.665 -38.918 1.00 73.88 135 PRO A C 1
ATOM 1072 O O . PRO A 1 135 ? 10.275 4.359 -38.139 1.00 73.88 135 PRO A O 1
ATOM 1075 N N . HIS A 1 136 ? 12.261 3.710 -38.931 1.00 83.44 136 HIS A N 1
ATOM 1076 C CA . HIS A 1 136 ? 13.052 4.414 -37.917 1.00 83.44 136 HIS A CA 1
ATOM 1077 C C . HIS A 1 136 ? 13.357 5.877 -38.303 1.00 83.44 136 HIS A C 1
ATOM 1079 O O . HIS A 1 136 ? 13.811 6.138 -39.420 1.00 83.44 136 HIS A O 1
ATOM 1085 N N . PRO A 1 137 ? 13.197 6.861 -37.394 1.00 87.00 137 PRO A N 1
ATOM 1086 C CA . PRO A 1 137 ? 13.543 8.262 -37.664 1.00 87.00 137 PRO A CA 1
ATOM 1087 C C . PRO A 1 137 ? 15.059 8.468 -37.832 1.00 87.00 137 PRO A C 1
ATOM 1089 O O . PRO A 1 137 ? 15.855 7.589 -37.519 1.00 87.00 137 PRO A O 1
ATOM 1092 N N . ALA A 1 138 ? 15.488 9.648 -38.288 1.00 89.31 138 ALA A N 1
ATOM 1093 C CA . ALA A 1 138 ? 16.902 10.037 -38.236 1.00 89.31 138 ALA A CA 1
ATOM 1094 C C . ALA A 1 138 ? 17.333 10.389 -36.796 1.00 89.31 138 ALA A C 1
ATOM 1096 O O . ALA A 1 138 ? 16.529 10.918 -36.027 1.00 89.31 138 ALA A O 1
ATOM 1097 N N . ASP A 1 139 ? 18.610 10.187 -36.443 1.00 87.69 139 ASP A N 1
ATOM 1098 C CA . ASP A 1 139 ? 19.126 10.500 -35.094 1.00 87.69 139 ASP A CA 1
ATOM 1099 C C . ASP A 1 139 ? 18.943 11.981 -34.709 1.00 87.69 139 ASP A C 1
ATOM 1101 O O . ASP A 1 139 ? 18.666 12.299 -33.552 1.00 87.69 139 ASP A O 1
ATOM 1105 N N . SER A 1 140 ? 19.025 12.901 -35.677 1.00 91.38 140 SER A N 1
ATOM 1106 C CA . SER A 1 140 ? 18.752 14.329 -35.458 1.00 91.38 140 SER A CA 1
ATOM 1107 C C . SER A 1 140 ? 17.304 14.593 -35.034 1.00 91.38 140 SER A C 1
ATOM 1109 O O . SER A 1 140 ? 17.058 15.435 -34.172 1.00 91.38 140 SER A O 1
ATOM 1111 N N . ALA A 1 141 ? 16.353 13.843 -35.591 1.00 91.38 141 ALA A N 1
ATOM 1112 C CA . ALA A 1 141 ? 14.941 13.957 -35.253 1.00 91.38 141 ALA A CA 1
ATOM 1113 C C . ALA A 1 141 ? 14.641 13.365 -33.864 1.00 91.38 141 ALA A C 1
ATOM 1115 O O . ALA A 1 141 ? 13.823 13.913 -33.127 1.00 91.38 141 ALA A O 1
ATOM 1116 N N . VAL A 1 142 ? 15.347 12.297 -33.469 1.00 91.75 142 VAL A N 1
ATOM 1117 C CA . VAL A 1 142 ? 15.307 11.757 -32.096 1.00 91.75 142 VAL A CA 1
ATOM 1118 C C . VAL A 1 142 ? 15.845 12.778 -31.091 1.00 91.75 142 VAL A C 1
ATOM 1120 O O . VAL A 1 142 ? 15.216 13.024 -30.059 1.00 91.75 142 VAL A O 1
ATOM 1123 N N . ALA A 1 143 ? 16.979 13.411 -31.400 1.00 92.44 143 ALA A N 1
ATOM 1124 C CA . ALA A 1 143 ? 17.570 14.431 -30.541 1.00 92.44 143 ALA A CA 1
ATOM 1125 C C . ALA A 1 143 ? 16.621 15.622 -30.344 1.00 92.44 143 ALA A C 1
ATOM 1127 O O . ALA A 1 143 ? 16.359 16.026 -29.211 1.00 92.44 143 ALA A O 1
ATOM 1128 N N . GLU A 1 144 ? 16.034 16.135 -31.428 1.00 93.62 144 GLU A N 1
ATOM 1129 C CA . GLU A 1 144 ? 15.047 17.213 -31.359 1.00 93.62 144 GLU A CA 1
ATOM 1130 C C . GLU A 1 144 ? 13.802 16.809 -30.549 1.00 93.62 144 GLU A C 1
ATOM 1132 O O . GLU A 1 144 ? 13.328 17.577 -29.706 1.00 93.62 144 GLU A O 1
ATOM 1137 N N . TYR A 1 145 ? 13.294 15.590 -30.761 1.00 92.38 145 TYR A N 1
ATOM 1138 C CA . TYR A 1 145 ? 12.143 15.042 -30.042 1.00 92.38 145 TYR A CA 1
ATOM 1139 C C . TYR A 1 145 ? 12.348 15.026 -28.519 1.00 92.38 145 TYR A C 1
ATOM 1141 O O . TYR A 1 145 ? 11.436 15.405 -27.772 1.00 92.38 145 TYR A O 1
ATOM 1149 N N . LEU A 1 146 ? 13.534 14.609 -28.061 1.00 93.12 146 LEU A N 1
ATOM 1150 C CA . LEU A 1 146 ? 13.895 14.546 -26.643 1.00 93.12 146 LEU A CA 1
ATOM 1151 C C . LEU A 1 146 ? 14.162 15.942 -26.063 1.00 93.12 146 LEU A C 1
ATOM 1153 O O . LEU A 1 146 ? 13.648 16.265 -24.988 1.00 93.12 146 LEU A O 1
ATOM 1157 N N . SER A 1 147 ? 14.881 16.806 -26.786 1.00 92.19 147 SER A N 1
ATOM 1158 C CA . SER A 1 147 ? 15.151 18.181 -26.346 1.00 92.19 147 SER A CA 1
ATOM 1159 C C . SER A 1 147 ? 13.875 19.001 -26.150 1.00 92.19 147 SER A C 1
ATOM 1161 O O . SER A 1 147 ? 13.737 19.676 -25.130 1.00 92.19 147 SER A O 1
ATOM 1163 N N . ARG A 1 148 ? 12.888 18.883 -27.052 1.00 91.00 148 ARG A N 1
ATOM 1164 C CA . ARG A 1 148 ? 11.573 19.542 -26.899 1.00 91.00 148 ARG A CA 1
ATOM 1165 C C . ARG A 1 148 ? 10.819 19.108 -25.634 1.00 91.00 148 ARG A C 1
ATOM 1167 O O . ARG A 1 148 ? 9.944 19.831 -25.174 1.00 91.00 148 ARG A O 1
ATOM 1174 N N . ARG A 1 149 ? 11.161 17.950 -25.058 1.00 88.19 149 ARG A N 1
ATOM 1175 C CA . ARG A 1 149 ? 10.563 17.382 -23.834 1.00 88.19 149 ARG A CA 1
ATOM 1176 C C . ARG A 1 149 ? 11.397 17.627 -22.574 1.00 88.19 149 ARG A C 1
ATOM 1178 O O . ARG A 1 149 ? 11.146 16.998 -21.542 1.00 88.19 149 ARG A O 1
ATOM 1185 N N . GLY A 1 150 ? 12.378 18.527 -22.651 1.00 89.62 150 GLY A N 1
ATOM 1186 C CA . GLY A 1 150 ? 13.208 18.936 -21.518 1.00 89.62 150 GLY A CA 1
ATOM 1187 C C . GLY A 1 150 ? 14.348 17.974 -21.187 1.00 89.62 150 GLY A C 1
ATOM 1188 O O . GLY A 1 150 ? 14.930 18.080 -20.109 1.00 89.62 150 GLY A O 1
ATOM 1189 N N . PHE A 1 151 ? 14.672 17.030 -22.076 1.00 92.81 151 PHE A N 1
ATOM 1190 C CA . PHE A 1 151 ? 15.844 16.178 -21.903 1.00 92.81 151 PHE A CA 1
ATOM 1191 C C . PHE A 1 151 ? 17.116 16.868 -22.408 1.00 92.81 151 PHE A C 1
ATOM 1193 O O . PHE A 1 151 ? 17.137 17.484 -23.474 1.00 92.81 151 PHE A O 1
ATOM 1200 N N . VAL A 1 152 ? 18.201 16.699 -21.658 1.00 93.44 152 VAL A N 1
ATOM 1201 C CA . VAL A 1 152 ? 19.556 17.144 -21.995 1.00 93.44 152 VAL A CA 1
ATOM 1202 C C . VAL A 1 152 ? 20.493 15.944 -22.076 1.00 93.44 152 VAL A C 1
ATOM 1204 O O . VAL A 1 152 ? 20.329 14.962 -21.351 1.00 93.44 152 VAL A O 1
ATOM 1207 N N . THR A 1 153 ? 21.484 16.002 -22.959 1.00 92.56 153 THR A N 1
ATOM 1208 C CA . THR A 1 153 ? 22.451 14.913 -23.146 1.00 92.56 153 THR A CA 1
ATOM 1209 C C . THR A 1 153 ? 23.303 14.701 -21.896 1.00 92.56 153 THR A C 1
ATOM 1211 O O . THR A 1 153 ? 23.746 15.668 -21.277 1.00 92.56 153 THR A O 1
ATOM 1214 N N . ILE A 1 154 ? 23.591 13.445 -21.557 1.00 86.69 154 ILE A N 1
ATOM 1215 C CA . ILE A 1 154 ? 24.526 13.078 -20.489 1.00 86.69 154 ILE A CA 1
ATOM 1216 C C . ILE A 1 154 ? 25.922 12.908 -21.109 1.00 86.69 154 ILE A C 1
ATOM 1218 O O . ILE A 1 154 ? 26.124 11.976 -21.893 1.00 86.69 154 ILE A O 1
ATOM 1222 N N . PRO A 1 155 ? 26.910 13.756 -20.765 1.00 80.69 155 PRO A N 1
ATOM 1223 C CA . PRO A 1 155 ? 28.265 13.615 -21.286 1.00 80.69 155 PRO A CA 1
ATOM 1224 C C . PRO A 1 155 ? 28.867 12.246 -20.948 1.00 80.69 155 PRO A C 1
ATOM 1226 O O . PRO A 1 155 ? 28.799 11.792 -19.807 1.00 80.69 155 PRO A O 1
ATOM 1229 N N . GLY A 1 156 ? 29.465 11.588 -21.943 1.00 76.88 156 GLY A N 1
ATOM 1230 C CA . GLY A 1 156 ? 30.127 10.289 -21.770 1.00 76.88 156 GLY A CA 1
ATOM 1231 C C . GLY A 1 156 ? 29.194 9.074 -21.685 1.00 76.88 156 GLY A C 1
ATOM 1232 O O . GLY A 1 156 ? 29.690 7.956 -21.571 1.00 76.88 156 GLY A O 1
ATOM 1233 N N . ALA A 1 157 ? 27.872 9.255 -21.772 1.00 78.19 157 ALA A N 1
ATOM 1234 C CA . ALA A 1 157 ? 26.911 8.157 -21.853 1.00 78.19 157 ALA A CA 1
ATOM 1235 C C . ALA A 1 157 ? 26.513 7.883 -23.314 1.00 78.19 157 ALA A C 1
ATOM 1237 O O . ALA A 1 157 ? 26.179 8.800 -24.064 1.00 78.19 157 ALA A O 1
ATOM 1238 N N . PHE A 1 158 ? 26.527 6.611 -23.720 1.00 76.19 158 PHE A N 1
ATOM 1239 C CA . PHE A 1 158 ? 26.191 6.194 -25.084 1.00 76.19 158 PHE A CA 1
ATOM 1240 C C . PHE A 1 158 ? 24.697 6.442 -25.364 1.00 76.19 158 PHE A C 1
ATOM 1242 O O . PHE A 1 158 ? 23.839 5.793 -24.761 1.00 76.19 158 PHE A O 1
ATOM 1249 N N . PHE A 1 159 ? 24.395 7.429 -26.219 1.00 87.25 159 PHE A N 1
ATOM 1250 C CA . PHE A 1 159 ? 23.036 7.943 -26.469 1.00 87.25 159 PHE A CA 1
ATOM 1251 C C . PHE A 1 159 ? 22.256 8.251 -25.173 1.00 87.25 159 PHE A C 1
ATOM 1253 O O . PHE A 1 159 ? 21.078 7.911 -25.045 1.00 87.25 159 PHE A O 1
ATOM 1260 N N . GLY A 1 160 ? 22.936 8.840 -24.182 1.00 90.00 160 GLY A N 1
ATOM 1261 C CA . GLY A 1 160 ? 22.376 9.103 -22.857 1.00 90.00 160 GLY A CA 1
ATOM 1262 C C . GLY A 1 160 ? 21.711 10.473 -22.725 1.00 90.00 160 GLY A C 1
ATOM 1263 O O . GLY A 1 160 ? 22.267 11.487 -23.146 1.00 90.00 160 GLY A O 1
ATOM 1264 N N . TRP A 1 161 ? 20.555 10.508 -22.066 1.00 92.81 161 TRP A N 1
ATOM 1265 C CA . TRP A 1 161 ? 19.749 11.705 -21.832 1.00 92.81 161 TRP A CA 1
ATOM 1266 C C . TRP A 1 161 ? 19.241 11.752 -20.394 1.00 92.81 161 TRP A C 1
ATOM 1268 O O . TRP A 1 161 ? 18.937 10.718 -19.803 1.00 92.81 161 TRP A O 1
ATOM 1278 N N . ARG A 1 162 ? 19.112 12.952 -19.827 1.00 89.81 162 ARG A N 1
ATOM 1279 C CA . ARG A 1 162 ? 18.494 13.176 -18.516 1.00 89.81 162 ARG A CA 1
ATOM 1280 C C . ARG A 1 162 ? 17.501 14.322 -18.555 1.00 89.81 162 ARG A C 1
ATOM 1282 O O . ARG A 1 162 ? 17.690 15.263 -19.317 1.00 89.81 162 ARG A O 1
ATOM 1289 N N . ARG A 1 163 ? 16.508 14.291 -17.679 1.00 88.38 163 ARG A N 1
ATOM 1290 C CA . ARG A 1 163 ? 15.615 15.418 -17.422 1.00 88.38 163 ARG A CA 1
ATOM 1291 C C . ARG A 1 163 ? 15.602 15.723 -15.934 1.00 88.38 163 ARG A C 1
ATOM 1293 O O . ARG A 1 163 ? 15.280 14.860 -15.129 1.00 88.38 163 ARG A O 1
ATOM 1300 N N . GLU A 1 164 ? 15.982 16.945 -15.578 1.00 81.31 164 GLU A N 1
ATOM 1301 C CA . GLU A 1 164 ? 16.178 17.335 -14.176 1.00 81.31 164 GLU A CA 1
ATOM 1302 C C . GLU A 1 164 ? 14.861 17.486 -13.413 1.00 81.31 164 GLU A C 1
ATOM 1304 O O . GLU A 1 164 ? 14.798 17.132 -12.244 1.00 81.31 164 GLU A O 1
ATOM 1309 N N . SER A 1 165 ? 13.793 17.942 -14.077 1.00 76.81 165 SER A N 1
ATOM 1310 C CA . SER A 1 165 ? 12.501 18.224 -13.434 1.00 76.81 165 SER A CA 1
ATOM 1311 C C . SER A 1 165 ? 11.862 17.014 -12.751 1.00 76.81 165 SER A C 1
ATOM 1313 O O . SER A 1 165 ? 11.062 17.179 -11.837 1.00 76.81 165 SER A O 1
ATOM 1315 N N . ASP A 1 166 ? 12.165 15.805 -13.223 1.00 71.31 166 ASP A N 1
ATOM 1316 C CA . ASP A 1 166 ? 11.633 14.559 -12.676 1.00 71.31 166 ASP A CA 1
ATOM 1317 C C . ASP A 1 166 ? 12.690 13.463 -12.534 1.00 71.31 166 ASP A C 1
ATOM 1319 O O . ASP A 1 166 ? 12.338 12.299 -12.369 1.00 71.31 166 ASP A O 1
ATOM 1323 N N . GLU A 1 167 ? 13.965 13.839 -12.629 1.00 81.06 167 GLU A N 1
ATOM 1324 C CA . GLU A 1 167 ? 15.127 12.953 -12.552 1.00 81.06 167 GLU A CA 1
ATOM 1325 C C . GLU A 1 167 ? 15.038 11.683 -13.408 1.00 81.06 167 GLU A C 1
ATOM 1327 O O . GLU A 1 167 ? 15.461 10.586 -13.021 1.00 81.06 167 GLU A O 1
ATOM 1332 N N . THR A 1 168 ? 14.474 11.824 -14.602 1.00 83.06 168 THR A N 1
ATOM 1333 C CA . THR A 1 168 ? 14.435 10.730 -15.566 1.00 83.06 168 THR A CA 1
ATOM 1334 C C . THR A 1 168 ? 15.776 10.617 -16.276 1.00 83.06 168 THR A C 1
ATOM 1336 O O . THR A 1 168 ? 16.317 11.613 -16.755 1.00 83.06 168 THR A O 1
ATOM 1339 N N . VAL A 1 169 ? 16.282 9.394 -16.404 1.00 86.19 169 VAL A N 1
ATOM 1340 C CA . VAL A 1 169 ? 17.469 9.046 -17.187 1.00 86.19 169 VAL A CA 1
ATOM 1341 C C . VAL A 1 169 ? 17.091 8.045 -18.269 1.00 86.19 169 VAL A C 1
ATOM 1343 O O . VAL A 1 169 ? 16.396 7.064 -18.008 1.00 86.19 169 VAL A O 1
ATOM 1346 N N . ILE A 1 170 ? 17.585 8.286 -19.479 1.00 89.69 170 ILE A N 1
ATOM 1347 C CA . ILE A 1 170 ? 17.462 7.410 -20.638 1.00 89.69 170 ILE A CA 1
ATOM 1348 C C . ILE A 1 170 ? 18.871 7.063 -21.107 1.00 89.69 170 ILE A C 1
ATOM 1350 O O . ILE A 1 170 ? 19.707 7.950 -21.267 1.00 89.69 170 ILE A O 1
ATOM 1354 N N . LEU A 1 171 ? 19.131 5.784 -21.345 1.00 86.88 171 LEU A N 1
ATOM 1355 C CA . LEU A 1 171 ? 20.309 5.300 -22.056 1.00 86.88 171 LEU A CA 1
ATOM 1356 C C . LEU A 1 171 ? 19.884 4.650 -23.376 1.00 86.88 171 LEU A C 1
ATOM 1358 O O . LEU A 1 171 ? 18.727 4.257 -23.536 1.00 86.88 171 LEU A O 1
ATOM 1362 N N . ASP A 1 172 ? 20.830 4.534 -24.310 1.00 84.50 172 ASP A N 1
ATOM 1363 C CA . ASP A 1 172 ? 20.621 3.875 -25.606 1.00 84.50 172 ASP A CA 1
ATOM 1364 C C . ASP A 1 172 ? 19.472 4.492 -26.435 1.00 84.50 172 ASP A C 1
ATOM 1366 O O . ASP A 1 172 ? 18.758 3.797 -27.148 1.00 84.50 172 ASP A O 1
ATOM 1370 N N . ALA A 1 173 ? 19.263 5.812 -26.373 1.00 87.81 173 ALA A N 1
ATOM 1371 C CA . ALA A 1 173 ? 18.247 6.504 -27.175 1.00 87.81 173 ALA A CA 1
ATOM 1372 C C . ALA A 1 173 ? 18.688 6.718 -28.643 1.00 87.81 173 ALA A C 1
ATOM 1374 O O . ALA A 1 173 ? 18.743 7.849 -29.125 1.00 87.81 173 ALA A O 1
ATOM 1375 N N . LYS A 1 174 ? 19.046 5.636 -29.339 1.00 87.19 174 LYS A N 1
ATOM 1376 C CA . LYS A 1 174 ? 19.410 5.614 -30.769 1.00 87.19 174 LYS A CA 1
ATOM 1377 C C . LYS A 1 174 ? 18.180 5.427 -31.659 1.00 87.19 174 LYS A C 1
ATOM 1379 O O . LYS A 1 174 ? 17.171 4.907 -31.182 1.00 87.19 174 LYS A O 1
ATOM 1384 N N . ARG A 1 175 ? 18.265 5.775 -32.951 1.00 86.44 175 ARG A N 1
ATOM 1385 C CA . ARG A 1 175 ? 17.125 5.683 -33.888 1.00 86.44 175 ARG A CA 1
ATOM 1386 C C . ARG A 1 175 ? 16.386 4.343 -33.908 1.00 86.44 175 ARG A C 1
ATOM 1388 O O . ARG A 1 175 ? 15.163 4.349 -34.000 1.00 86.44 175 ARG A O 1
ATOM 1395 N N . ASP A 1 176 ? 17.090 3.225 -33.752 1.00 80.12 176 ASP A N 1
ATOM 1396 C CA . ASP A 1 176 ? 16.491 1.880 -33.784 1.00 80.12 176 ASP A CA 1
ATOM 1397 C C . ASP A 1 176 ? 15.485 1.656 -32.642 1.00 80.12 176 ASP A C 1
ATOM 1399 O O . ASP A 1 176 ? 14.597 0.814 -32.737 1.00 80.12 176 ASP A O 1
ATOM 1403 N N . ASN A 1 177 ? 15.590 2.450 -31.572 1.00 82.44 177 ASN A N 1
ATOM 1404 C CA . ASN A 1 177 ? 14.691 2.408 -30.423 1.00 82.44 177 ASN A CA 1
ATOM 1405 C C . ASN A 1 177 ? 13.507 3.379 -30.561 1.00 82.44 177 ASN A C 1
ATOM 1407 O O . ASN A 1 177 ? 12.778 3.594 -29.589 1.00 82.44 177 ASN A O 1
ATOM 1411 N N . PHE A 1 178 ? 13.288 3.926 -31.762 1.00 83.75 178 PHE A N 1
ATOM 1412 C CA . PHE A 1 178 ? 12.159 4.782 -32.122 1.00 83.75 178 PHE A CA 1
ATOM 1413 C C . PHE A 1 178 ? 11.545 4.375 -33.461 1.00 83.75 178 PHE A C 1
ATOM 1415 O O . PHE A 1 178 ? 12.216 3.818 -34.326 1.00 83.75 178 PHE A O 1
ATOM 1422 N N . ILE A 1 179 ? 10.273 4.713 -33.660 1.00 79.00 179 ILE A N 1
ATOM 1423 C CA . ILE A 1 179 ? 9.561 4.544 -34.925 1.00 79.00 179 ILE A CA 1
ATOM 1424 C C . ILE A 1 179 ? 8.839 5.839 -35.305 1.00 79.00 179 ILE A C 1
ATOM 1426 O O . ILE A 1 179 ? 8.189 6.485 -34.485 1.00 79.00 179 ILE A O 1
ATOM 1430 N N . SER A 1 180 ? 8.945 6.209 -36.577 1.00 80.31 180 SER A N 1
ATOM 1431 C CA . SER A 1 180 ? 8.174 7.269 -37.217 1.00 80.31 180 SER A CA 1
ATOM 1432 C C . SER A 1 180 ? 6.767 6.771 -37.524 1.00 80.31 180 SER A C 1
ATOM 1434 O O . SER A 1 180 ? 6.582 5.879 -38.353 1.00 80.31 180 SER A O 1
ATOM 1436 N N . THR A 1 181 ? 5.763 7.379 -36.896 1.00 75.88 181 THR A N 1
ATOM 1437 C CA . THR A 1 181 ? 4.344 7.111 -37.155 1.00 75.88 181 THR A CA 1
ATOM 1438 C C . THR A 1 181 ? 3.622 8.333 -37.700 1.00 75.88 181 THR A C 1
ATOM 1440 O O . THR A 1 181 ? 4.142 9.450 -37.666 1.00 75.88 181 THR A O 1
ATOM 1443 N N . ARG A 1 182 ? 2.386 8.147 -38.173 1.00 73.38 182 ARG A N 1
ATOM 1444 C CA . ARG A 1 182 ? 1.523 9.271 -38.573 1.00 73.38 182 ARG A CA 1
ATOM 1445 C C . ARG A 1 182 ? 1.236 10.259 -37.437 1.00 73.38 182 ARG A C 1
ATOM 1447 O O . ARG A 1 182 ? 0.968 11.422 -37.715 1.00 73.38 182 ARG A O 1
ATOM 1454 N N . ALA A 1 183 ? 1.318 9.814 -36.183 1.00 70.44 183 ALA A N 1
ATOM 1455 C CA . ALA A 1 183 ? 1.165 10.656 -34.997 1.00 70.44 183 ALA A CA 1
ATOM 1456 C C . ALA A 1 183 ? 2.482 11.333 -34.558 1.00 70.44 183 ALA A C 1
ATOM 1458 O O . ALA A 1 183 ? 2.483 12.133 -33.626 1.00 70.44 183 ALA A O 1
ATOM 1459 N N . GLY A 1 184 ? 3.600 11.035 -35.229 1.00 80.12 184 GLY A N 1
ATOM 1460 C CA . GLY A 1 184 ? 4.935 11.522 -34.890 1.00 80.12 184 GLY A CA 1
ATOM 1461 C C . GLY A 1 184 ? 5.901 10.401 -34.503 1.00 80.12 184 GLY A C 1
ATOM 1462 O O . GLY A 1 184 ? 5.659 9.221 -34.761 1.00 80.12 184 GLY A O 1
ATOM 1463 N N . ILE A 1 185 ? 7.033 10.785 -33.912 1.00 84.19 185 ILE A N 1
ATOM 1464 C CA . ILE A 1 185 ? 8.078 9.857 -33.463 1.00 84.19 185 ILE A CA 1
ATOM 1465 C C . ILE A 1 185 ? 7.662 9.229 -32.133 1.00 84.19 185 ILE A C 1
ATOM 1467 O O . ILE A 1 185 ? 7.315 9.953 -31.201 1.00 84.19 185 ILE A O 1
ATOM 1471 N N . LEU A 1 186 ? 7.744 7.903 -32.047 1.00 79.31 186 LEU A N 1
ATOM 1472 C CA . LEU A 1 186 ? 7.399 7.136 -30.854 1.00 79.31 186 LEU A CA 1
ATOM 1473 C C . LEU A 1 186 ? 8.582 6.279 -30.395 1.00 79.31 186 LEU A C 1
ATOM 1475 O O . LEU A 1 186 ? 9.193 5.602 -31.226 1.00 79.31 186 LEU A O 1
ATOM 1479 N N . PRO A 1 187 ? 8.926 6.285 -29.100 1.00 81.50 187 PRO A N 1
ATOM 1480 C CA . PRO A 1 187 ? 9.907 5.365 -28.551 1.00 81.50 187 PRO A CA 1
ATOM 1481 C C . PRO A 1 187 ? 9.340 3.948 -28.454 1.00 81.50 187 PRO A C 1
ATOM 1483 O O . PRO A 1 187 ? 8.169 3.739 -28.155 1.00 81.50 187 PRO A O 1
ATOM 1486 N N . ILE A 1 188 ? 10.195 2.951 -28.664 1.00 74.19 188 ILE A N 1
ATOM 1487 C CA . ILE A 1 188 ? 9.805 1.536 -28.668 1.00 74.19 188 ILE A CA 1
ATOM 1488 C C . ILE A 1 188 ? 10.702 0.663 -27.788 1.00 74.19 188 ILE A C 1
ATOM 1490 O O . ILE A 1 188 ? 10.329 -0.466 -27.480 1.00 74.19 188 ILE A O 1
ATOM 1494 N N . ASP A 1 189 ? 11.880 1.120 -27.362 1.00 75.25 189 ASP A N 1
ATOM 1495 C CA . ASP A 1 189 ? 12.755 0.324 -26.483 1.00 75.25 189 ASP A CA 1
ATOM 1496 C C . ASP A 1 189 ? 13.746 1.164 -25.680 1.00 75.25 189 ASP A C 1
ATOM 1498 O O . ASP A 1 189 ? 14.957 0.944 -25.707 1.00 75.25 189 ASP A O 1
ATOM 1502 N N . LEU A 1 190 ? 13.257 2.174 -24.967 1.00 80.38 190 LEU A N 1
ATOM 1503 C CA . LEU A 1 190 ? 14.165 3.014 -24.200 1.00 80.38 190 LEU A CA 1
ATOM 1504 C C . LEU A 1 190 ? 14.644 2.309 -22.936 1.00 80.38 190 LEU A C 1
ATOM 1506 O O . LEU A 1 190 ? 13.849 1.805 -22.140 1.00 80.38 190 LEU A O 1
ATOM 1510 N N . GLN A 1 191 ? 15.958 2.342 -22.701 1.00 84.50 191 GLN A N 1
ATOM 1511 C CA . GLN A 1 191 ? 16.527 2.011 -21.398 1.00 84.50 191 GLN A CA 1
ATOM 1512 C C . GLN A 1 191 ? 16.276 3.194 -20.465 1.00 84.50 191 GLN A C 1
ATOM 1514 O O . GLN A 1 191 ? 17.105 4.090 -20.347 1.00 84.50 191 GLN A O 1
ATOM 1519 N N . ILE A 1 192 ? 15.100 3.223 -19.841 1.00 81.75 192 ILE A N 1
ATOM 1520 C CA . ILE A 1 192 ? 14.626 4.364 -19.057 1.00 81.75 192 ILE A CA 1
ATOM 1521 C C . ILE A 1 192 ? 14.477 4.023 -17.574 1.00 81.75 192 ILE A C 1
ATOM 1523 O O . ILE A 1 192 ? 14.037 2.932 -17.213 1.00 81.75 192 ILE A O 1
ATOM 1527 N N . ALA A 1 193 ? 14.849 4.963 -16.711 1.00 76.56 193 ALA A N 1
ATOM 1528 C CA . ALA A 1 193 ? 14.633 4.892 -15.272 1.00 76.56 193 ALA A CA 1
ATOM 1529 C C . ALA A 1 193 ? 14.323 6.284 -14.715 1.00 76.56 193 ALA A C 1
ATOM 1531 O O . ALA A 1 193 ? 14.858 7.284 -15.188 1.00 76.56 193 ALA A O 1
ATOM 1532 N N . ARG A 1 194 ? 13.486 6.341 -13.677 1.00 74.81 194 ARG A N 1
ATOM 1533 C CA . ARG A 1 194 ? 13.267 7.549 -12.880 1.00 74.81 194 ARG A CA 1
ATOM 1534 C C . ARG A 1 194 ? 13.929 7.368 -11.523 1.00 74.81 194 ARG A C 1
ATOM 1536 O O . ARG A 1 194 ? 13.636 6.398 -10.820 1.00 74.81 194 ARG A O 1
ATOM 1543 N N . LEU A 1 195 ? 14.821 8.279 -11.164 1.00 60.78 195 LEU A N 1
ATOM 1544 C CA . LEU A 1 195 ? 15.488 8.253 -9.869 1.00 60.78 195 LEU A CA 1
ATOM 1545 C C . LEU A 1 195 ? 14.568 8.881 -8.826 1.00 60.78 195 LEU A C 1
ATOM 1547 O O . LEU A 1 195 ? 13.809 9.800 -9.112 1.00 60.78 195 LEU A O 1
ATOM 1551 N N . ARG A 1 196 ? 14.582 8.340 -7.611 1.00 44.88 196 ARG A N 1
ATOM 1552 C CA . ARG A 1 196 ? 13.990 9.014 -6.454 1.00 44.88 196 ARG A CA 1
ATOM 1553 C C . ARG A 1 196 ? 15.123 9.545 -5.582 1.00 44.88 196 ARG A C 1
ATOM 1555 O O . ARG A 1 196 ? 15.929 8.726 -5.136 1.00 44.88 196 ARG A O 1
ATOM 1562 N N . PRO A 1 197 ? 15.108 10.833 -5.215 1.00 37.75 197 PRO A N 1
ATOM 1563 C CA . PRO A 1 197 ? 15.750 11.329 -4.008 1.00 37.75 197 PRO A CA 1
ATOM 1564 C C . PRO A 1 197 ? 14.702 11.881 -3.035 1.00 37.75 197 PRO A C 1
ATOM 1566 O O . PRO A 1 197 ? 13.598 12.263 -3.419 1.00 37.75 197 PRO A O 1
ATOM 1569 N N . GLY A 1 198 ? 15.040 11.888 -1.745 1.00 34.97 198 GLY A N 1
ATOM 1570 C CA . GLY A 1 198 ? 14.162 12.339 -0.662 1.00 34.97 198 GLY A CA 1
ATOM 1571 C C . GLY A 1 198 ? 13.578 13.752 -0.849 1.00 34.97 198 GLY A C 1
ATOM 1572 O O . GLY A 1 198 ? 14.256 14.662 -1.312 1.00 34.97 198 GLY A O 1
ATOM 1573 N N . ALA A 1 199 ? 12.309 13.915 -0.459 1.00 28.67 199 ALA A N 1
ATOM 1574 C CA . ALA A 1 199 ? 11.546 15.177 -0.388 1.00 28.67 199 ALA A CA 1
ATOM 1575 C C . ALA A 1 199 ? 12.031 16.109 0.763 1.00 28.67 199 ALA A C 1
ATOM 1577 O O . ALA A 1 199 ? 12.770 15.594 1.608 1.00 28.67 199 ALA A O 1
ATOM 1578 N N . PRO A 1 200 ? 11.572 17.385 0.953 1.00 38.28 200 PRO A N 1
ATOM 1579 C CA . PRO A 1 200 ? 10.675 18.294 0.187 1.00 38.28 200 PRO A CA 1
ATOM 1580 C C . PRO A 1 200 ? 11.240 19.754 0.013 1.00 38.28 200 PRO A C 1
ATOM 1582 O O . PRO A 1 200 ? 12.387 20.010 0.376 1.00 38.28 200 PRO A O 1
ATOM 1585 N N . PRO A 1 201 ? 10.459 20.746 -0.494 1.00 28.09 201 PRO A N 1
ATOM 1586 C CA . PRO A 1 201 ? 9.997 21.821 0.407 1.00 28.09 201 PRO A CA 1
ATOM 1587 C C . PRO A 1 201 ? 8.539 22.290 0.184 1.00 28.09 201 PRO A C 1
ATOM 1589 O O . PRO A 1 201 ? 7.983 22.271 -0.908 1.00 28.09 201 PRO A O 1
ATOM 1592 N N . THR A 1 202 ? 7.936 22.709 1.293 1.00 39.09 202 THR A N 1
ATOM 1593 C CA . THR A 1 202 ? 6.544 23.116 1.540 1.00 39.09 202 THR A CA 1
ATOM 1594 C C . THR A 1 202 ? 6.178 24.528 1.055 1.00 39.09 202 THR A C 1
ATOM 1596 O O . THR A 1 202 ? 6.879 25.467 1.420 1.00 39.09 202 THR A O 1
ATOM 1599 N N . ALA A 1 203 ? 5.017 24.695 0.401 1.00 25.23 203 ALA A N 1
ATOM 1600 C CA . ALA A 1 203 ? 3.961 25.672 0.744 1.00 25.23 203 ALA A CA 1
ATOM 1601 C C . ALA A 1 203 ? 2.707 25.494 -0.148 1.00 25.23 203 ALA A C 1
ATOM 1603 O O . ALA A 1 203 ? 2.794 25.140 -1.315 1.00 25.23 203 ALA A O 1
ATOM 1604 N N . VAL A 1 204 ? 1.551 25.706 0.479 1.00 29.81 204 VAL A N 1
ATOM 1605 C CA . VAL A 1 204 ? 0.161 25.332 0.152 1.00 29.81 204 VAL A CA 1
ATOM 1606 C C . VAL A 1 204 ? -0.457 26.058 -1.060 1.00 29.81 204 VAL A C 1
ATOM 1608 O O . VAL A 1 204 ? -0.423 27.283 -1.088 1.00 29.81 204 VAL A O 1
ATOM 1611 N N . ALA A 1 205 ? -1.127 25.331 -1.969 1.00 25.14 205 ALA A N 1
ATOM 1612 C CA . ALA A 1 205 ? -2.580 25.403 -2.247 1.00 25.14 205 ALA A CA 1
ATOM 1613 C C . ALA A 1 205 ? -2.966 24.614 -3.519 1.00 25.14 205 ALA A C 1
ATOM 1615 O O . ALA A 1 205 ? -2.173 24.476 -4.440 1.00 25.14 205 ALA A O 1
ATOM 1616 N N . ASP A 1 206 ? -4.211 24.140 -3.528 1.00 22.44 206 ASP A N 1
ATOM 1617 C CA . ASP A 1 206 ? -4.933 23.380 -4.555 1.00 22.44 206 ASP A CA 1
ATOM 1618 C C . ASP A 1 206 ? -4.601 21.887 -4.699 1.00 22.44 206 ASP A C 1
ATOM 1620 O O . ASP A 1 206 ? -3.598 21.448 -5.256 1.00 22.44 206 ASP A O 1
ATOM 1624 N N . ILE A 1 207 ? -5.550 21.084 -4.202 1.00 31.02 207 ILE A N 1
ATOM 1625 C CA . ILE A 1 207 ? -5.715 19.665 -4.505 1.00 31.02 207 ILE A CA 1
ATOM 1626 C C . ILE A 1 207 ? -5.966 19.555 -6.014 1.00 31.02 207 ILE A C 1
ATOM 1628 O O . ILE A 1 207 ? -7.105 19.582 -6.475 1.00 31.02 207 ILE A O 1
ATOM 1632 N N . GLN A 1 208 ? -4.895 19.446 -6.790 1.00 27.23 208 GLN A N 1
ATOM 1633 C CA . GLN A 1 208 ? -4.952 18.982 -8.168 1.00 27.23 208 GLN A CA 1
ATOM 1634 C C . GLN A 1 208 ? -4.710 17.475 -8.180 1.00 27.23 208 GLN A C 1
ATOM 1636 O O . GLN A 1 208 ? -3.879 16.957 -7.433 1.00 27.23 208 GLN A O 1
ATOM 1641 N N . ALA A 1 209 ? -5.512 16.776 -8.982 1.00 29.25 209 ALA A N 1
ATOM 1642 C CA . ALA A 1 209 ? -5.557 15.327 -9.102 1.00 29.25 209 ALA A CA 1
ATOM 1643 C C . ALA A 1 209 ? -4.160 14.686 -9.027 1.00 29.25 209 ALA A C 1
ATOM 1645 O O . ALA A 1 209 ? -3.354 14.779 -9.951 1.00 29.25 209 ALA A O 1
ATOM 1646 N N . VAL A 1 210 ? -3.877 14.013 -7.909 1.00 34.88 210 VAL A N 1
ATOM 1647 C CA . VAL A 1 210 ? -2.699 13.154 -7.797 1.00 34.88 210 VAL A CA 1
ATOM 1648 C C . VAL A 1 210 ? -2.952 11.948 -8.691 1.00 34.88 210 VAL A C 1
ATOM 1650 O O . VAL A 1 210 ? -3.780 11.093 -8.368 1.00 34.88 210 VAL A O 1
ATOM 1653 N N . TRP A 1 211 ? -2.249 11.892 -9.820 1.00 35.31 211 TRP A N 1
ATOM 1654 C CA . TRP A 1 211 ? -2.247 10.741 -10.712 1.00 35.31 211 TRP A CA 1
ATOM 1655 C C . TRP A 1 211 ? -1.678 9.535 -9.965 1.00 35.31 211 TRP A C 1
ATOM 1657 O O . TRP A 1 211 ? -0.531 9.537 -9.518 1.00 35.31 211 TRP A O 1
ATOM 1667 N N . ARG A 1 212 ? -2.503 8.503 -9.787 1.00 43.16 212 ARG A N 1
ATOM 1668 C CA . ARG A 1 212 ? -2.119 7.252 -9.129 1.00 43.16 212 ARG A CA 1
ATOM 1669 C C . ARG A 1 212 ? -1.994 6.164 -10.178 1.00 43.16 212 ARG A C 1
ATOM 1671 O O . ARG A 1 212 ? -2.802 6.086 -11.098 1.00 43.16 212 ARG A O 1
ATOM 1678 N N . CYS A 1 213 ? -0.998 5.299 -10.021 1.00 45.38 213 CYS A N 1
ATOM 1679 C CA . CYS A 1 213 ? -0.926 4.079 -10.813 1.00 45.38 213 CYS A CA 1
ATOM 1680 C C . CYS A 1 213 ? -2.188 3.237 -10.514 1.00 45.38 213 CYS A C 1
ATOM 1682 O O . CYS A 1 213 ? -2.436 2.927 -9.349 1.00 45.38 213 CYS A O 1
ATOM 1684 N N . PRO A 1 214 ? -3.001 2.858 -11.514 1.00 48.66 214 PRO A N 1
ATOM 1685 C CA . PRO A 1 214 ? -4.216 2.082 -11.269 1.00 48.66 214 PRO A CA 1
ATOM 1686 C C . PRO A 1 214 ? -3.926 0.590 -11.067 1.00 48.66 214 PRO A C 1
ATOM 1688 O O . PRO A 1 214 ? -4.827 -0.164 -10.723 1.00 48.66 214 PRO A O 1
ATOM 1691 N N . ASN A 1 215 ? -2.687 0.135 -11.302 1.00 54.47 215 ASN A N 1
ATOM 1692 C CA . ASN A 1 215 ? -2.325 -1.273 -11.187 1.00 54.47 215 ASN A CA 1
ATOM 1693 C C . ASN A 1 215 ? -2.106 -1.668 -9.714 1.00 54.47 215 ASN A C 1
ATOM 1695 O O . ASN A 1 215 ? -1.043 -1.349 -9.172 1.00 54.47 215 ASN A O 1
ATOM 1699 N N . PRO A 1 216 ? -3.019 -2.431 -9.083 1.00 58.59 216 PRO A N 1
ATOM 1700 C CA . PRO A 1 216 ? -2.863 -2.826 -7.686 1.00 58.59 216 PRO A CA 1
ATOM 1701 C C . PRO A 1 216 ? -1.619 -3.696 -7.467 1.00 58.59 216 PRO A C 1
ATOM 1703 O O . PRO A 1 216 ? -1.036 -3.650 -6.389 1.00 58.59 216 PRO A O 1
ATOM 1706 N N . ASP A 1 217 ? -1.147 -4.408 -8.493 1.00 58.97 217 ASP A N 1
ATOM 1707 C CA . ASP A 1 217 ? 0.036 -5.276 -8.423 1.00 58.97 217 ASP A CA 1
ATOM 1708 C C . ASP A 1 217 ? 1.345 -4.534 -8.728 1.00 58.97 217 ASP A C 1
ATOM 1710 O O . ASP A 1 217 ? 2.399 -5.157 -8.849 1.00 58.97 217 ASP A O 1
ATOM 1714 N N . CYS A 1 218 ? 1.304 -3.207 -8.892 1.00 63.06 218 CYS A N 1
ATOM 1715 C CA . CYS A 1 218 ? 2.513 -2.408 -9.046 1.00 63.06 218 CYS A CA 1
ATOM 1716 C C . CYS A 1 218 ? 3.441 -2.668 -7.843 1.00 63.06 218 CYS A C 1
ATOM 1718 O O . CYS A 1 218 ? 3.013 -2.450 -6.709 1.00 63.06 218 CYS A O 1
ATOM 1720 N N . PRO A 1 219 ? 4.702 -3.086 -8.042 1.00 62.53 219 PRO A N 1
ATOM 1721 C CA . PRO A 1 219 ? 5.621 -3.400 -6.947 1.00 62.53 219 PRO A CA 1
ATOM 1722 C C . PRO A 1 219 ? 5.820 -2.237 -5.992 1.00 62.53 219 PRO A C 1
ATOM 1724 O O . PRO A 1 219 ? 5.889 -2.444 -4.787 1.00 62.53 219 PRO A O 1
ATOM 1727 N N . ALA A 1 220 ? 5.849 -1.006 -6.509 1.00 69.88 220 ALA A N 1
ATOM 1728 C CA . ALA A 1 220 ? 5.912 0.189 -5.678 1.00 69.88 220 ALA A CA 1
ATOM 1729 C C . ALA A 1 220 ? 4.673 0.327 -4.776 1.00 69.88 220 ALA A C 1
ATOM 1731 O O . ALA A 1 220 ? 4.807 0.721 -3.620 1.00 69.88 220 ALA A O 1
ATOM 1732 N N . GLN A 1 221 ? 3.486 -0.047 -5.266 1.00 73.19 221 GLN A N 1
ATOM 1733 C CA . GLN A 1 221 ? 2.267 -0.064 -4.457 1.00 73.19 221 GLN A CA 1
ATOM 1734 C C . GLN A 1 221 ? 2.221 -1.247 -3.493 1.00 73.19 221 GLN A C 1
ATOM 1736 O O . GLN A 1 221 ? 1.821 -1.068 -2.350 1.00 73.19 221 GLN A O 1
ATOM 1741 N N . VAL A 1 222 ? 2.649 -2.439 -3.915 1.00 79.00 222 VAL A N 1
ATOM 1742 C CA . VAL A 1 222 ? 2.781 -3.615 -3.043 1.00 79.00 222 VAL A CA 1
ATOM 1743 C C . VAL A 1 222 ? 3.710 -3.289 -1.877 1.00 79.00 222 VAL A C 1
ATOM 1745 O O . VAL A 1 222 ? 3.325 -3.438 -0.720 1.00 79.00 222 VAL A O 1
ATOM 1748 N N . ARG A 1 223 ? 4.898 -2.766 -2.188 1.00 86.31 223 ARG A N 1
ATOM 1749 C CA . ARG A 1 223 ? 5.893 -2.331 -1.212 1.00 86.31 223 ARG A CA 1
ATOM 1750 C C . ARG A 1 223 ? 5.318 -1.264 -0.286 1.00 86.31 223 ARG A C 1
ATOM 1752 O O . ARG A 1 223 ? 5.356 -1.450 0.920 1.00 86.31 223 ARG A O 1
ATOM 1759 N N . GLY A 1 224 ? 4.702 -0.219 -0.842 1.00 86.56 224 GLY A N 1
ATOM 1760 C CA . GLY A 1 224 ? 4.087 0.855 -0.060 1.00 86.56 224 GLY A CA 1
ATOM 1761 C C . GLY A 1 224 ? 2.958 0.375 0.859 1.00 86.56 224 GLY A C 1
ATOM 1762 O O . GLY A 1 224 ? 2.873 0.817 1.998 1.00 86.56 224 GLY A O 1
ATOM 1763 N N . ARG A 1 225 ? 2.120 -0.572 0.417 1.00 91.06 225 ARG A N 1
ATOM 1764 C CA . ARG A 1 225 ? 1.069 -1.167 1.261 1.00 91.06 225 ARG A CA 1
ATOM 1765 C C . ARG A 1 225 ? 1.649 -2.003 2.395 1.00 91.06 225 ARG A C 1
ATOM 1767 O O . ARG A 1 225 ? 1.129 -1.947 3.501 1.00 91.06 225 ARG A O 1
ATOM 1774 N N . ILE A 1 226 ? 2.711 -2.764 2.137 1.00 95.19 226 ILE A N 1
ATOM 1775 C CA . ILE A 1 226 ? 3.377 -3.569 3.167 1.00 95.19 226 ILE A CA 1
ATOM 1776 C C . ILE A 1 226 ? 4.124 -2.666 4.162 1.00 95.19 226 ILE A C 1
ATOM 1778 O O . ILE A 1 226 ? 4.017 -2.876 5.365 1.00 95.19 226 ILE A O 1
ATOM 1782 N N . GLU A 1 227 ? 4.821 -1.631 3.686 1.00 94.19 227 GLU A N 1
ATOM 1783 C CA . GLU A 1 227 ? 5.451 -0.607 4.534 1.00 94.19 227 GLU A CA 1
ATOM 1784 C C . GLU A 1 227 ? 4.406 0.088 5.423 1.00 94.19 227 GLU A C 1
ATOM 1786 O O . GLU A 1 227 ? 4.596 0.196 6.635 1.00 94.19 227 GLU A O 1
ATOM 1791 N N . HIS A 1 228 ? 3.274 0.501 4.837 1.00 94.94 228 HIS A N 1
ATOM 1792 C CA . HIS A 1 228 ? 2.144 1.076 5.569 1.00 94.94 228 HIS A CA 1
ATOM 1793 C C . HIS A 1 228 ? 1.599 0.103 6.611 1.00 94.94 228 HIS A C 1
ATOM 1795 O O . HIS A 1 228 ? 1.453 0.479 7.768 1.00 94.94 228 HIS A O 1
ATOM 1801 N N . TRP A 1 229 ? 1.371 -1.159 6.243 1.00 97.88 229 TRP A N 1
ATOM 1802 C CA . TRP A 1 229 ? 0.911 -2.198 7.167 1.00 97.88 229 TRP A CA 1
ATOM 1803 C C . TRP A 1 229 ? 1.832 -2.322 8.384 1.00 97.88 229 TRP A C 1
ATOM 1805 O O . TRP A 1 229 ? 1.357 -2.296 9.518 1.00 97.88 229 TRP A O 1
ATOM 1815 N N . CYS A 1 230 ? 3.147 -2.379 8.165 1.00 97.06 230 CYS A N 1
ATOM 1816 C CA . CYS A 1 230 ? 4.138 -2.526 9.229 1.00 97.06 230 CYS A CA 1
ATOM 1817 C C . CYS A 1 230 ? 4.309 -1.285 10.117 1.00 97.06 230 CYS A C 1
ATOM 1819 O O . CYS A 1 230 ? 4.814 -1.402 11.234 1.00 97.06 230 CYS A O 1
ATOM 1821 N N . ALA A 1 231 ? 3.902 -0.101 9.658 1.00 94.62 231 ALA A N 1
ATOM 1822 C CA . ALA A 1 231 ? 4.149 1.146 10.367 1.00 94.62 231 ALA A CA 1
ATOM 1823 C C . ALA A 1 231 ? 3.566 1.164 11.797 1.00 94.62 231 ALA A C 1
ATOM 1825 O O . ALA A 1 231 ? 2.497 0.619 12.082 1.00 94.62 231 ALA A O 1
ATOM 1826 N N . ARG A 1 232 ? 4.247 1.885 12.700 1.00 90.44 232 ARG A N 1
ATOM 1827 C CA . ARG A 1 232 ? 3.901 2.024 14.133 1.00 90.44 232 ARG A CA 1
ATOM 1828 C C . ARG A 1 232 ? 2.448 2.460 14.382 1.00 90.44 232 ARG A C 1
ATOM 1830 O O . ARG A 1 232 ? 1.765 1.986 15.291 1.00 90.44 232 ARG A O 1
ATOM 1837 N N . GLY A 1 233 ? 1.949 3.377 13.553 1.00 87.81 233 GLY A N 1
ATOM 1838 C CA . GLY A 1 233 ? 0.573 3.883 13.626 1.00 87.81 233 GLY A CA 1
ATOM 1839 C C . GLY A 1 233 ? -0.491 2.934 13.060 1.00 87.81 233 GLY A C 1
ATOM 1840 O O . GLY A 1 233 ? -1.674 3.252 13.145 1.00 87.81 233 GLY A O 1
ATOM 1841 N N . VAL A 1 234 ? -0.075 1.805 12.482 1.00 95.75 234 VAL A N 1
ATOM 1842 C CA . VAL A 1 234 ? -0.915 0.869 11.727 1.00 95.75 234 VAL A CA 1
ATOM 1843 C C . VAL A 1 234 ? -0.924 -0.478 12.442 1.00 95.75 234 VAL A C 1
ATOM 1845 O O . VAL A 1 234 ? -1.582 -0.565 13.474 1.00 95.75 234 VAL A O 1
ATOM 1848 N N . MET A 1 235 ? -0.177 -1.496 12.007 1.00 97.62 235 MET A N 1
ATOM 1849 C CA . MET A 1 235 ? -0.119 -2.783 12.720 1.00 97.62 235 MET A CA 1
ATOM 1850 C C . MET A 1 235 ? 1.035 -2.889 13.716 1.00 97.62 235 MET A C 1
ATOM 1852 O O . MET A 1 235 ? 1.062 -3.845 14.492 1.00 97.62 235 MET A O 1
ATOM 1856 N N . ASP A 1 236 ? 1.925 -1.890 13.748 1.00 94.81 236 ASP A N 1
ATOM 1857 C CA . ASP A 1 236 ? 3.020 -1.800 14.718 1.00 94.81 236 ASP A CA 1
ATOM 1858 C C . ASP A 1 236 ? 3.908 -3.054 14.701 1.00 94.81 236 ASP A C 1
ATOM 1860 O O . ASP A 1 236 ? 4.044 -3.763 15.699 1.00 94.81 236 ASP A O 1
ATOM 1864 N N . ILE A 1 237 ? 4.446 -3.358 13.513 1.00 97.19 237 ILE A N 1
ATOM 1865 C CA . ILE A 1 237 ? 5.309 -4.516 13.268 1.00 97.19 237 ILE A CA 1
ATOM 1866 C C . ILE A 1 237 ? 6.756 -4.027 13.227 1.00 97.19 237 ILE A C 1
ATOM 1868 O O . ILE A 1 237 ? 7.270 -3.583 12.194 1.00 97.19 237 ILE A O 1
ATOM 1872 N N . GLU A 1 238 ? 7.422 -4.108 14.374 1.00 91.12 238 GLU A N 1
ATOM 1873 C CA . GLU A 1 238 ? 8.842 -3.788 14.485 1.00 91.12 238 GLU A CA 1
ATOM 1874 C C . GLU A 1 238 ? 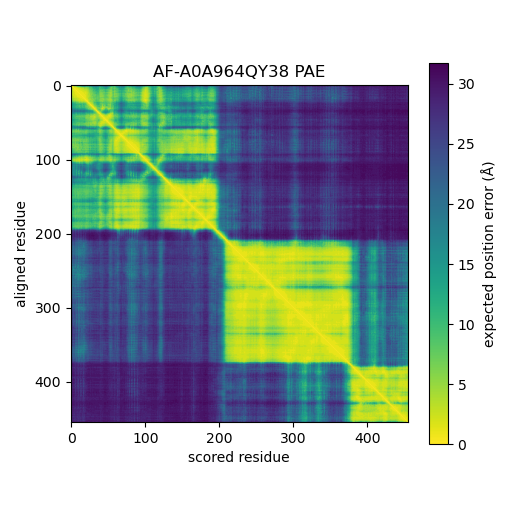9.692 -4.682 13.567 1.00 91.12 238 GLU A C 1
ATOM 1876 O O . GLU A 1 238 ? 9.425 -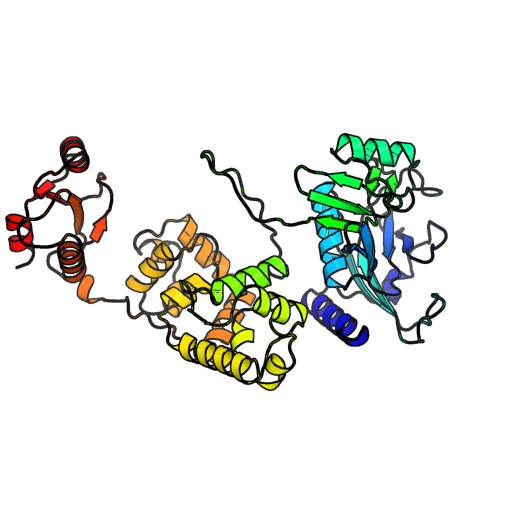5.866 13.383 1.00 91.12 238 GLU A O 1
ATOM 1881 N N . GLY A 1 239 ? 10.716 -4.095 12.942 1.00 88.56 239 GLY A N 1
ATOM 1882 C CA . GLY A 1 239 ? 11.552 -4.769 11.941 1.00 88.56 239 GLY A CA 1
ATOM 1883 C C . GLY A 1 239 ? 11.013 -4.702 10.506 1.00 88.56 239 GLY A C 1
ATOM 1884 O O . GLY A 1 239 ? 11.791 -4.866 9.569 1.00 88.56 239 GLY A O 1
ATOM 1885 N N . GLY A 1 240 ? 9.737 -4.356 10.299 1.00 89.50 240 GLY A N 1
ATOM 1886 C CA . GLY A 1 240 ? 9.104 -4.206 8.979 1.00 89.50 240 GLY A CA 1
ATOM 1887 C C . GLY A 1 240 ? 9.405 -2.890 8.247 1.00 89.50 240 GLY A C 1
ATOM 1888 O O . GLY A 1 240 ? 8.499 -2.285 7.681 1.00 89.50 240 GLY A O 1
ATOM 1889 N N . GLY A 1 241 ? 10.650 -2.409 8.286 1.00 86.38 241 GLY A N 1
ATOM 1890 C CA . GLY A 1 241 ? 11.053 -1.150 7.641 1.00 86.38 241 GLY A CA 1
ATOM 1891 C C . GLY A 1 241 ? 11.268 -1.260 6.125 1.00 86.38 241 GLY A C 1
ATOM 1892 O O . GLY A 1 241 ? 11.337 -2.361 5.577 1.00 86.38 241 GLY A O 1
ATOM 1893 N N . GLU A 1 242 ? 11.458 -0.115 5.454 1.00 86.75 242 GLU A N 1
ATOM 1894 C CA . GLU A 1 242 ? 11.624 -0.013 3.988 1.00 86.75 242 GLU A CA 1
ATOM 1895 C C . GLU A 1 242 ? 12.650 -1.012 3.430 1.00 86.75 242 GLU A C 1
ATOM 1897 O O . GLU A 1 242 ? 12.379 -1.694 2.444 1.00 86.75 242 GLU A O 1
ATOM 1902 N N . ALA A 1 243 ? 13.809 -1.156 4.082 1.00 87.44 243 ALA A N 1
ATOM 1903 C CA . ALA A 1 243 ? 14.864 -2.055 3.619 1.00 87.44 243 ALA A CA 1
ATOM 1904 C C . ALA A 1 243 ? 14.421 -3.529 3.596 1.00 87.44 243 ALA A C 1
ATOM 1906 O O . ALA A 1 243 ? 14.625 -4.210 2.591 1.00 87.44 243 ALA A O 1
ATOM 1907 N N . LEU A 1 244 ? 13.790 -4.015 4.671 1.00 90.44 244 LEU A N 1
ATOM 1908 C CA . LEU A 1 244 ? 13.311 -5.397 4.738 1.00 90.44 244 LEU A CA 1
ATOM 1909 C C . LEU A 1 244 ? 12.160 -5.618 3.759 1.00 90.44 244 LEU A C 1
ATOM 1911 O O . LEU A 1 244 ? 12.172 -6.586 3.004 1.00 90.44 244 LEU A O 1
ATOM 1915 N N . VAL A 1 245 ? 11.186 -4.708 3.724 1.00 90.62 245 VAL A N 1
ATOM 1916 C CA . VAL A 1 245 ? 10.038 -4.833 2.820 1.00 90.62 245 VAL A CA 1
ATOM 1917 C C . VAL A 1 245 ? 10.493 -4.831 1.359 1.00 90.62 245 VAL A C 1
ATOM 1919 O O . VAL A 1 245 ? 10.047 -5.669 0.575 1.00 90.62 245 VAL A O 1
ATOM 1922 N N . ALA A 1 246 ? 11.441 -3.965 0.992 1.00 83.94 246 ALA A N 1
ATOM 1923 C CA . ALA A 1 246 ? 12.038 -3.968 -0.338 1.00 83.94 246 ALA A CA 1
ATOM 1924 C C . ALA A 1 246 ? 12.712 -5.309 -0.663 1.00 83.94 246 ALA A C 1
ATOM 1926 O O . ALA A 1 246 ? 12.548 -5.808 -1.776 1.00 83.94 246 ALA A O 1
ATOM 1927 N N . GLN A 1 247 ? 13.432 -5.915 0.287 1.00 85.25 247 GLN A N 1
ATOM 1928 C CA . GLN A 1 247 ? 14.036 -7.237 0.100 1.00 85.25 247 GLN A CA 1
ATOM 1929 C C . GLN A 1 247 ? 12.982 -8.340 -0.061 1.00 85.25 247 GLN A C 1
ATOM 1931 O O . GLN A 1 247 ? 13.096 -9.137 -0.989 1.00 85.25 247 GLN A O 1
ATOM 1936 N N . LEU A 1 248 ? 11.939 -8.358 0.775 1.00 87.31 248 LEU A N 1
ATOM 1937 C CA . LEU A 1 248 ? 10.850 -9.341 0.718 1.00 87.31 248 LEU A CA 1
ATOM 1938 C C . LEU A 1 248 ? 10.111 -9.300 -0.623 1.00 87.31 248 LEU A C 1
ATOM 1940 O O . LEU A 1 248 ? 9.907 -10.339 -1.256 1.00 87.31 248 LEU A O 1
ATOM 1944 N N . VAL A 1 249 ? 9.760 -8.096 -1.084 1.00 81.31 249 VAL A N 1
ATOM 1945 C CA . VAL A 1 249 ? 9.075 -7.892 -2.367 1.00 81.31 249 VAL A CA 1
ATOM 1946 C C . VAL A 1 249 ? 10.003 -8.240 -3.533 1.00 81.31 249 VAL A C 1
ATOM 1948 O O . VAL A 1 249 ? 9.599 -8.956 -4.447 1.00 81.31 249 VAL A O 1
ATOM 1951 N N . LYS A 1 250 ? 11.274 -7.811 -3.488 1.00 79.00 250 LYS A N 1
ATOM 1952 C CA . LYS A 1 250 ? 12.277 -8.118 -4.525 1.00 79.00 250 LYS A CA 1
ATOM 1953 C C . LYS A 1 250 ? 12.583 -9.614 -4.624 1.00 79.00 250 LYS A C 1
ATOM 1955 O O . LYS A 1 250 ? 12.791 -10.118 -5.725 1.00 79.00 250 LYS A O 1
ATOM 1960 N N . ALA A 1 251 ? 12.609 -10.321 -3.497 1.00 78.69 251 ALA A N 1
ATOM 1961 C CA . ALA A 1 251 ? 12.766 -11.773 -3.440 1.00 78.69 251 ALA A CA 1
ATOM 1962 C C . ALA A 1 251 ? 11.481 -12.522 -3.841 1.00 78.69 251 ALA A C 1
ATOM 1964 O O . ALA A 1 251 ? 11.519 -13.728 -4.072 1.00 78.69 251 ALA A O 1
ATOM 1965 N N . GLY A 1 252 ? 10.346 -11.823 -3.951 1.00 79.00 252 GLY A N 1
ATOM 1966 C CA . GLY A 1 252 ? 9.052 -12.413 -4.277 1.00 79.00 252 GLY A CA 1
ATOM 1967 C C . GLY A 1 252 ? 8.442 -13.245 -3.146 1.00 79.00 252 GLY A C 1
ATOM 1968 O O . GLY A 1 252 ? 7.504 -13.997 -3.415 1.00 79.00 252 GLY A O 1
ATOM 1969 N N . LEU A 1 253 ? 8.959 -13.105 -1.921 1.00 84.94 253 LEU A N 1
ATOM 1970 C CA . LEU A 1 253 ? 8.477 -13.802 -0.725 1.00 84.94 253 LEU A CA 1
ATOM 1971 C C . LEU A 1 253 ? 7.121 -13.264 -0.254 1.00 84.94 253 LEU A C 1
ATOM 1973 O O . LEU A 1 253 ? 6.351 -13.997 0.357 1.00 84.94 253 LEU A O 1
ATOM 1977 N N . VAL A 1 254 ? 6.839 -11.988 -0.535 1.00 86.75 254 VAL A N 1
ATOM 1978 C CA . VAL A 1 254 ? 5.608 -11.307 -0.123 1.00 86.75 254 VAL A CA 1
ATOM 1979 C C . VAL A 1 254 ? 5.119 -10.400 -1.249 1.00 86.75 254 VAL A C 1
ATOM 1981 O O . VAL A 1 254 ? 5.860 -9.539 -1.726 1.00 86.75 254 VAL A O 1
ATOM 1984 N N . LEU A 1 255 ? 3.867 -10.581 -1.661 1.00 80.81 255 LEU A N 1
ATOM 1985 C CA . LEU A 1 255 ? 3.169 -9.781 -2.675 1.00 80.81 255 LEU A CA 1
ATOM 1986 C C . LEU A 1 255 ? 1.957 -9.028 -2.111 1.00 80.81 255 LEU A C 1
ATOM 1988 O O . LEU A 1 255 ? 1.392 -8.160 -2.778 1.00 80.81 255 LEU A O 1
ATOM 1992 N N . ASP A 1 256 ? 1.560 -9.338 -0.880 1.00 89.12 256 ASP A N 1
ATOM 1993 C CA . ASP A 1 256 ? 0.542 -8.613 -0.132 1.00 89.12 256 ASP A CA 1
ATOM 1994 C C . ASP A 1 256 ? 0.715 -8.795 1.380 1.00 89.12 256 ASP A C 1
ATOM 1996 O O . ASP A 1 256 ? 1.500 -9.614 1.855 1.00 89.12 256 ASP A O 1
ATOM 2000 N N . VAL A 1 257 ? -0.050 -8.026 2.150 1.00 95.50 257 VAL A N 1
ATOM 2001 C CA . VAL A 1 257 ? 0.048 -7.993 3.614 1.00 95.50 257 VAL A CA 1
ATOM 2002 C C . VAL A 1 257 ? -0.309 -9.323 4.286 1.00 95.50 257 VAL A C 1
ATOM 2004 O O . VAL A 1 257 ? 0.170 -9.596 5.381 1.00 95.50 257 VAL A O 1
ATOM 2007 N N . ALA A 1 258 ? -1.109 -10.186 3.650 1.00 96.12 258 ALA A N 1
ATOM 2008 C CA . ALA A 1 258 ? -1.472 -11.475 4.234 1.00 96.12 258 ALA A CA 1
ATOM 2009 C C . ALA A 1 258 ? -0.352 -12.516 4.094 1.00 96.12 258 ALA A C 1
ATOM 2011 O O . ALA A 1 258 ? -0.273 -13.441 4.903 1.00 96.12 258 ALA A O 1
ATOM 2012 N N . GLU A 1 259 ? 0.519 -12.384 3.091 1.00 94.38 259 GLU A N 1
ATOM 2013 C CA . GLU A 1 259 ? 1.671 -13.275 2.911 1.00 94.38 259 GLU A CA 1
ATOM 2014 C C . GLU A 1 259 ? 2.750 -13.084 3.986 1.00 94.38 259 GLU A C 1
ATOM 2016 O O . GLU A 1 259 ? 3.430 -14.053 4.317 1.00 94.38 259 GLU A O 1
ATOM 2021 N N . LEU A 1 260 ? 2.824 -11.910 4.629 1.00 96.56 260 LEU A N 1
ATOM 2022 C CA . LEU A 1 260 ? 3.707 -11.675 5.782 1.00 96.56 260 LEU A CA 1
ATOM 2023 C C . LEU A 1 260 ? 3.525 -12.737 6.874 1.00 96.56 260 LEU A C 1
ATOM 2025 O O . LEU A 1 260 ? 4.487 -13.242 7.441 1.00 96.56 260 LEU A O 1
ATOM 2029 N N . TYR A 1 261 ? 2.277 -13.127 7.131 1.00 97.19 261 TYR A N 1
ATOM 2030 C CA . TYR A 1 261 ? 1.919 -14.060 8.198 1.00 97.19 261 TYR A CA 1
ATOM 2031 C C . TYR A 1 261 ? 2.218 -15.531 7.870 1.00 97.19 261 TYR A C 1
ATOM 2033 O O . TYR A 1 261 ? 1.921 -16.400 8.691 1.00 97.19 261 TYR A O 1
ATOM 2041 N N . LYS A 1 262 ? 2.774 -15.815 6.684 1.00 95.12 262 LYS A N 1
ATOM 2042 C CA . LYS A 1 262 ? 3.196 -17.153 6.240 1.00 95.12 262 LYS A CA 1
ATOM 2043 C C . LYS A 1 262 ? 4.714 -17.332 6.197 1.00 95.12 262 LYS A C 1
ATOM 2045 O O . LYS A 1 262 ? 5.159 -18.452 5.952 1.00 95.12 262 LYS A O 1
ATOM 2050 N N . LEU A 1 263 ? 5.473 -16.255 6.400 1.00 95.00 263 LEU A N 1
ATOM 2051 C CA . LEU A 1 263 ? 6.931 -16.273 6.348 1.00 95.00 263 LEU A CA 1
ATOM 2052 C C . LEU A 1 263 ? 7.509 -17.219 7.399 1.00 95.00 263 LEU A C 1
ATOM 2054 O O . LEU A 1 263 ? 7.043 -17.264 8.540 1.00 95.00 263 LEU A O 1
ATOM 2058 N N . LYS A 1 264 ? 8.545 -17.955 7.006 1.00 93.69 264 LYS A N 1
ATOM 2059 C CA . LYS A 1 264 ? 9.300 -18.843 7.889 1.00 93.69 264 LYS A CA 1
ATOM 2060 C C . LYS A 1 264 ? 10.637 -18.223 8.276 1.00 93.69 264 LYS A C 1
ATOM 2062 O O . LYS A 1 264 ? 11.194 -17.403 7.548 1.00 93.69 264 LYS A O 1
ATOM 2067 N N . LEU A 1 265 ? 11.168 -18.666 9.414 1.00 93.00 265 LEU A N 1
ATOM 2068 C CA . LEU A 1 265 ? 12.448 -18.191 9.941 1.00 93.00 265 LEU A CA 1
ATOM 2069 C C . LEU A 1 265 ? 13.578 -18.369 8.919 1.00 93.00 265 LEU A C 1
ATOM 2071 O O . LEU A 1 265 ? 14.293 -17.413 8.639 1.00 93.00 265 LEU A O 1
ATOM 2075 N N . ASP A 1 266 ? 13.668 -19.547 8.300 1.00 91.19 266 ASP A N 1
ATOM 2076 C CA . ASP A 1 266 ? 14.715 -19.868 7.324 1.00 91.19 266 ASP A CA 1
ATOM 2077 C C . ASP A 1 266 ? 14.647 -18.975 6.075 1.00 91.19 266 ASP A C 1
ATOM 2079 O O . ASP A 1 266 ? 15.672 -18.588 5.520 1.00 91.19 266 ASP A O 1
ATOM 2083 N N . GLU A 1 267 ? 13.445 -18.607 5.622 1.00 90.19 267 GLU A N 1
ATOM 2084 C CA . GLU A 1 267 ? 13.265 -17.730 4.455 1.00 90.19 267 GLU A 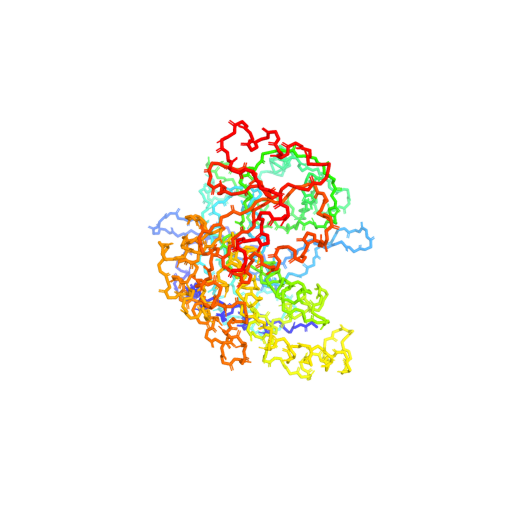CA 1
ATOM 2085 C C . GLU A 1 267 ? 13.771 -16.314 4.746 1.00 90.19 267 GLU A C 1
ATOM 2087 O O . GLU A 1 267 ? 14.370 -15.674 3.883 1.00 90.19 267 GLU A O 1
ATOM 2092 N N . LEU A 1 268 ? 13.564 -15.844 5.978 1.00 91.00 268 LEU A N 1
ATOM 2093 C CA . LEU A 1 268 ? 14.011 -14.537 6.444 1.00 91.00 268 LEU A CA 1
ATOM 2094 C C . LEU A 1 268 ? 15.511 -14.513 6.748 1.00 91.00 268 LEU A C 1
ATOM 2096 O O . LEU A 1 268 ? 16.191 -13.577 6.339 1.00 91.00 268 LEU A O 1
ATOM 2100 N N . ALA A 1 269 ? 16.038 -15.533 7.428 1.00 89.81 269 ALA A N 1
ATOM 2101 C CA . ALA A 1 269 ? 17.448 -15.618 7.818 1.00 89.81 269 ALA A CA 1
ATOM 2102 C C . ALA A 1 269 ? 18.406 -15.735 6.616 1.00 89.81 269 ALA A C 1
ATOM 2104 O O . ALA A 1 269 ? 19.593 -15.438 6.727 1.00 89.81 269 ALA A O 1
ATOM 2105 N N . ASN A 1 270 ? 17.890 -16.134 5.449 1.00 87.56 270 ASN A N 1
ATOM 2106 C CA . ASN A 1 270 ? 18.644 -16.178 4.196 1.00 87.56 270 ASN A CA 1
ATOM 2107 C C . ASN A 1 270 ? 18.717 -14.821 3.465 1.00 87.56 270 ASN A C 1
ATOM 2109 O O . ASN A 1 270 ? 19.353 -14.725 2.411 1.00 87.56 270 ASN A O 1
ATOM 2113 N N . LEU A 1 271 ? 18.070 -13.770 3.982 1.00 87.31 271 LEU A N 1
ATOM 2114 C CA . LEU A 1 271 ? 18.116 -12.436 3.386 1.00 87.31 271 LEU A CA 1
ATOM 2115 C C . LEU A 1 271 ? 19.393 -11.674 3.768 1.00 87.31 271 LEU A C 1
ATOM 2117 O O . LEU A 1 271 ? 19.990 -11.850 4.831 1.00 87.31 271 LEU A O 1
ATOM 2121 N N . GLU A 1 272 ? 19.820 -10.779 2.879 1.00 82.31 272 GLU A N 1
ATOM 2122 C CA . GLU A 1 272 ? 21.037 -9.996 3.074 1.00 82.31 272 GLU A CA 1
ATOM 2123 C C . GLU A 1 272 ? 20.910 -9.090 4.311 1.00 82.31 272 GLU A C 1
ATOM 2125 O O . GLU A 1 272 ? 20.010 -8.252 4.393 1.00 82.31 272 GLU A O 1
ATOM 2130 N N . ARG A 1 273 ? 21.855 -9.227 5.254 1.00 83.00 273 ARG A N 1
ATOM 2131 C CA . ARG A 1 273 ? 21.876 -8.518 6.551 1.00 83.00 273 ARG A CA 1
ATOM 2132 C C . ARG A 1 273 ? 20.714 -8.880 7.490 1.00 83.00 273 ARG A C 1
ATOM 2134 O O . ARG A 1 273 ? 20.444 -8.125 8.422 1.00 83.00 273 ARG A O 1
ATOM 2141 N N . MET A 1 274 ? 20.081 -10.037 7.297 1.00 86.25 274 MET A N 1
ATOM 2142 C CA . MET A 1 274 ? 19.034 -10.557 8.175 1.00 86.25 274 MET A CA 1
ATOM 2143 C C . MET A 1 274 ? 19.523 -11.814 8.906 1.00 86.25 274 MET A C 1
ATOM 2145 O O . MET A 1 274 ? 19.454 -12.916 8.384 1.00 86.25 274 MET A O 1
ATOM 2149 N N . GLY A 1 275 ? 20.047 -11.658 10.125 1.00 88.25 275 GLY A N 1
ATOM 2150 C CA . GLY A 1 275 ? 20.428 -12.806 10.962 1.00 88.25 275 GLY A CA 1
ATOM 2151 C C . GLY A 1 275 ? 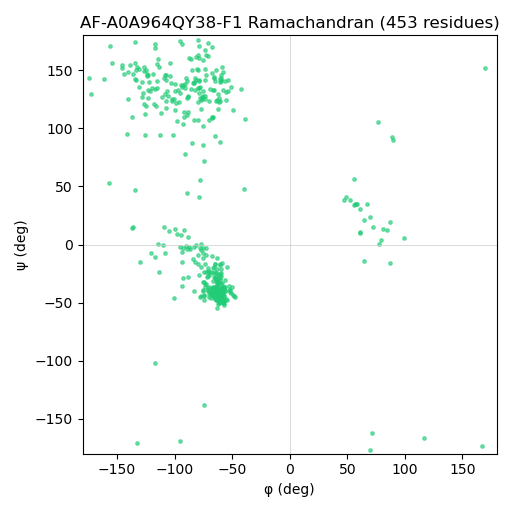19.220 -13.461 11.644 1.00 88.25 275 GLY A C 1
ATOM 2152 O O . GLY A 1 275 ? 18.202 -12.798 11.844 1.00 88.25 275 GLY A O 1
ATOM 2153 N N . GLU A 1 276 ? 19.357 -14.717 12.087 1.00 91.19 276 GLU A N 1
ATOM 2154 C CA . GLU A 1 276 ? 18.288 -15.494 12.750 1.00 91.19 276 GLU A CA 1
ATOM 2155 C C . GLU A 1 276 ? 17.569 -14.718 13.860 1.00 91.19 276 GLU A C 1
ATOM 2157 O O . GLU A 1 276 ? 16.345 -14.673 13.895 1.00 91.19 276 GLU A O 1
ATOM 2162 N N . LYS A 1 277 ? 18.313 -14.024 14.731 1.00 92.56 277 LYS A N 1
ATOM 2163 C CA . LYS A 1 277 ? 17.721 -13.221 15.812 1.00 92.56 277 LYS A CA 1
ATOM 2164 C C . LYS A 1 277 ? 16.832 -12.085 15.290 1.00 92.56 277 LYS A C 1
ATOM 2166 O O . LYS A 1 277 ? 15.774 -11.825 15.848 1.00 92.56 277 LYS A O 1
ATOM 2171 N N . SER A 1 278 ? 17.256 -11.398 14.229 1.00 91.94 278 SER A N 1
ATOM 2172 C CA . SER A 1 278 ? 16.474 -10.309 13.631 1.00 91.94 278 SER A CA 1
ATOM 2173 C C . SER A 1 278 ? 15.240 -10.846 12.904 1.00 91.94 278 SER A C 1
ATOM 2175 O O . SER A 1 278 ? 14.171 -10.243 12.980 1.00 91.94 278 SER A O 1
ATOM 2177 N N . ALA A 1 279 ? 15.378 -11.996 12.242 1.00 94.94 279 ALA A N 1
ATOM 2178 C CA . ALA A 1 279 ? 14.266 -12.694 11.614 1.00 94.94 279 ALA A CA 1
ATOM 2179 C C . ALA A 1 279 ? 13.229 -13.146 12.656 1.00 94.94 279 ALA A C 1
ATOM 2181 O O . ALA A 1 279 ? 12.038 -12.906 12.469 1.00 94.94 279 ALA A O 1
ATOM 2182 N N . GLN A 1 280 ? 13.676 -13.713 13.781 1.00 95.94 280 GLN A N 1
ATOM 2183 C CA . GLN A 1 280 ? 12.798 -14.121 14.875 1.00 95.94 280 GLN A CA 1
ATOM 2184 C C . GLN A 1 280 ? 12.063 -12.924 15.487 1.00 95.94 280 GLN A C 1
ATOM 2186 O O . GLN A 1 280 ? 10.844 -12.967 15.602 1.00 95.94 280 GLN A O 1
ATOM 2191 N N . ASN A 1 281 ? 12.764 -11.820 15.770 1.00 95.69 281 ASN A N 1
ATOM 2192 C CA . ASN A 1 281 ? 12.132 -10.601 16.287 1.00 95.69 281 ASN A CA 1
ATOM 2193 C C . ASN A 1 281 ? 11.015 -10.083 15.361 1.00 95.69 281 ASN A C 1
ATOM 2195 O O . ASN A 1 281 ? 9.967 -9.650 15.834 1.00 95.69 281 ASN A O 1
ATOM 2199 N N . PHE A 1 282 ? 11.221 -10.136 14.040 1.00 96.50 282 PHE A N 1
ATOM 2200 C CA . PHE A 1 282 ? 10.203 -9.734 13.068 1.00 96.50 282 PHE A CA 1
ATOM 2201 C C . PHE A 1 282 ? 8.996 -10.687 13.063 1.00 96.50 282 PHE A C 1
ATOM 2203 O O . PHE A 1 282 ? 7.852 -10.233 13.012 1.00 96.50 282 PHE A O 1
ATOM 2210 N N . LEU A 1 283 ? 9.224 -12.001 13.160 1.00 97.19 283 LEU A N 1
ATOM 2211 C CA . LEU A 1 283 ? 8.147 -12.991 13.283 1.00 97.19 283 LEU A CA 1
ATOM 2212 C C . LEU A 1 283 ? 7.353 -12.824 14.586 1.00 97.19 283 LEU A C 1
ATOM 2214 O O . LEU A 1 283 ? 6.125 -12.936 14.573 1.00 97.19 283 LEU A O 1
ATOM 2218 N N . ASP A 1 284 ? 8.030 -12.502 15.686 1.00 97.38 284 ASP A N 1
ATOM 2219 C CA . ASP A 1 284 ? 7.403 -12.233 16.980 1.00 97.38 284 ASP A CA 1
ATOM 2220 C C . ASP A 1 284 ? 6.550 -10.956 16.916 1.00 97.38 284 ASP A C 1
ATOM 2222 O O . ASP A 1 284 ? 5.403 -10.951 17.368 1.00 97.38 284 ASP A O 1
ATOM 2226 N N . ALA A 1 285 ? 7.051 -9.898 16.267 1.00 97.38 285 ALA A N 1
ATOM 2227 C CA . ALA A 1 285 ? 6.293 -8.674 16.014 1.00 97.38 285 ALA A CA 1
ATOM 2228 C C . ALA A 1 285 ? 5.063 -8.930 15.123 1.00 97.38 285 ALA A C 1
ATOM 2230 O O . ALA A 1 285 ? 3.969 -8.435 15.408 1.00 97.38 285 ALA A O 1
ATOM 2231 N N . LEU A 1 286 ? 5.194 -9.760 14.079 1.00 97.38 286 LEU A N 1
ATOM 2232 C CA . LEU A 1 286 ? 4.058 -10.206 13.268 1.00 97.38 286 LEU A CA 1
ATOM 2233 C C . LEU A 1 286 ? 3.036 -10.969 14.112 1.00 97.38 286 LEU A C 1
ATOM 2235 O O . LEU A 1 286 ? 1.833 -10.743 13.963 1.00 97.38 286 LEU A O 1
ATOM 2239 N N . ALA A 1 287 ? 3.483 -11.835 15.022 1.00 97.00 287 ALA A N 1
ATOM 2240 C CA . ALA A 1 287 ? 2.589 -12.558 15.914 1.00 97.00 287 ALA A CA 1
ATOM 2241 C C . ALA A 1 287 ? 1.850 -11.640 16.884 1.00 97.00 287 ALA A C 1
ATOM 2243 O O . ALA A 1 287 ? 0.627 -11.748 16.989 1.00 97.00 287 ALA A O 1
ATOM 2244 N N . ALA A 1 288 ? 2.552 -10.688 17.495 1.00 96.88 288 ALA A N 1
ATOM 2245 C CA . ALA A 1 288 ? 1.951 -9.665 18.340 1.00 96.88 288 ALA A CA 1
ATOM 2246 C C . ALA A 1 288 ? 0.956 -8.781 17.569 1.00 96.88 288 ALA A C 1
ATOM 2248 O O . ALA A 1 288 ? -0.063 -8.371 18.120 1.00 96.88 288 ALA A O 1
ATOM 2249 N N . SER A 1 289 ? 1.188 -8.528 16.275 1.00 97.62 289 SER A N 1
ATOM 2250 C CA . SER A 1 289 ? 0.282 -7.708 15.461 1.00 97.62 289 SER A CA 1
ATOM 2251 C C . SER A 1 289 ? -1.115 -8.321 15.266 1.00 97.62 289 SER A C 1
ATOM 2253 O O . SER A 1 289 ? -2.059 -7.611 14.920 1.00 97.62 289 SER A O 1
ATOM 2255 N N . ARG A 1 290 ? -1.290 -9.626 15.517 1.00 97.88 290 ARG A N 1
ATOM 2256 C CA . ARG A 1 290 ? -2.582 -10.311 15.344 1.00 97.88 290 ARG A CA 1
ATOM 2257 C C . ARG A 1 290 ? -3.672 -9.816 16.284 1.00 97.88 290 ARG A C 1
ATOM 2259 O O . ARG A 1 290 ? -4.841 -9.844 15.914 1.00 97.88 290 ARG A O 1
ATOM 2266 N N . THR A 1 291 ? -3.298 -9.327 17.461 1.00 96.50 291 THR A N 1
ATOM 2267 C CA . THR A 1 291 ? -4.240 -8.848 18.480 1.00 96.50 291 THR A CA 1
ATOM 2268 C C . THR A 1 291 ? -4.572 -7.364 18.345 1.00 96.50 291 THR A C 1
ATOM 2270 O O . THR A 1 291 ? -5.370 -6.855 19.125 1.00 96.50 291 THR A O 1
ATOM 2273 N N . ARG A 1 292 ? -3.988 -6.648 17.372 1.00 96.56 292 ARG A N 1
ATOM 2274 C CA . ARG A 1 292 ? -4.275 -5.221 17.168 1.00 96.56 292 ARG A CA 1
ATOM 2275 C C . ARG A 1 292 ? -5.751 -5.010 16.852 1.00 96.56 292 ARG A C 1
ATOM 2277 O O . ARG A 1 292 ? -6.354 -5.798 16.134 1.00 96.56 292 ARG A O 1
ATOM 2284 N N . ASP A 1 293 ? -6.303 -3.926 17.384 1.00 97.44 293 ASP A N 1
ATOM 2285 C CA . ASP A 1 293 ? -7.723 -3.615 17.251 1.00 97.44 293 ASP A CA 1
ATOM 2286 C C . ASP A 1 293 ? -8.177 -3.481 15.781 1.00 97.44 293 ASP A C 1
ATOM 2288 O O . ASP A 1 293 ? -7.399 -3.088 14.905 1.00 97.44 293 ASP A O 1
ATOM 2292 N N . ALA A 1 294 ? -9.454 -3.762 15.513 1.00 97.69 294 ALA A N 1
ATOM 2293 C CA . ALA A 1 294 ? -10.032 -3.822 14.171 1.00 97.69 294 ALA A CA 1
ATOM 2294 C C . ALA A 1 294 ? -9.782 -2.559 13.326 1.00 97.69 294 ALA A C 1
ATOM 2296 O O . ALA A 1 294 ? -9.534 -2.664 12.123 1.00 97.69 294 ALA A O 1
ATOM 2297 N N . TRP A 1 295 ? -9.782 -1.360 13.928 1.00 97.19 295 TRP A N 1
ATOM 2298 C CA . TRP A 1 295 ? -9.520 -0.123 13.177 1.00 97.19 295 TRP A CA 1
ATOM 2299 C C . TRP A 1 295 ? -8.110 -0.084 12.576 1.00 97.19 295 TRP A C 1
ATOM 2301 O O . TRP A 1 295 ? -7.920 0.516 11.520 1.00 97.19 295 TRP A O 1
ATOM 2311 N N . ARG A 1 296 ? -7.118 -0.725 13.213 1.00 97.81 296 ARG A N 1
ATOM 2312 C CA . ARG A 1 296 ? -5.741 -0.803 12.696 1.00 97.81 296 ARG A CA 1
ATOM 2313 C C . ARG A 1 296 ? -5.663 -1.717 11.485 1.00 97.81 296 ARG A C 1
ATOM 2315 O O . ARG A 1 296 ? -5.012 -1.359 10.508 1.00 97.81 296 ARG A O 1
ATOM 2322 N N . VAL A 1 297 ? -6.383 -2.837 11.523 1.00 98.12 297 VAL A N 1
ATOM 2323 C CA . VAL A 1 297 ? -6.527 -3.748 10.381 1.00 98.12 297 VAL A CA 1
ATOM 2324 C C . VAL A 1 297 ? -7.195 -3.016 9.215 1.00 98.12 297 VAL A C 1
ATOM 2326 O O . VAL A 1 297 ? -6.646 -3.005 8.116 1.00 98.12 297 VAL A O 1
ATOM 2329 N N . LEU A 1 298 ? -8.321 -2.334 9.458 1.00 97.94 298 LEU A N 1
ATOM 2330 C CA . LEU A 1 298 ? -9.034 -1.561 8.434 1.00 97.94 298 LEU A CA 1
ATOM 2331 C C . LEU A 1 298 ? -8.160 -0.459 7.827 1.00 97.94 298 LEU A C 1
ATOM 2333 O O . LEU A 1 298 ? -8.081 -0.328 6.608 1.00 97.94 298 LEU A O 1
ATOM 2337 N N . TYR A 1 299 ? -7.462 0.300 8.672 1.00 97.44 299 TYR A N 1
ATOM 2338 C CA . TYR A 1 299 ? -6.548 1.344 8.222 1.00 97.44 299 TYR A CA 1
ATOM 2339 C C . TYR A 1 299 ? -5.352 0.774 7.444 1.00 97.44 299 TYR A C 1
ATOM 2341 O O . TYR A 1 299 ? -4.910 1.358 6.453 1.00 97.44 299 TYR A O 1
ATOM 2349 N N . GLY A 1 300 ? -4.839 -0.387 7.855 1.00 96.50 300 GLY A N 1
ATOM 2350 C CA . GLY A 1 300 ? -3.715 -1.056 7.208 1.00 96.50 300 GLY A CA 1
ATOM 2351 C C . GLY A 1 300 ? -4.016 -1.547 5.797 1.00 96.50 300 GLY A C 1
ATOM 2352 O O . GLY A 1 300 ? -3.110 -1.576 4.966 1.00 96.50 300 GLY A O 1
ATOM 2353 N N . LEU A 1 301 ? -5.276 -1.860 5.478 1.00 95.75 301 LEU A N 1
ATOM 2354 C CA . LEU A 1 301 ? -5.669 -2.288 4.129 1.00 95.75 301 LEU A CA 1
ATOM 2355 C C . LEU A 1 301 ? -5.391 -1.223 3.055 1.00 95.75 301 LEU A C 1
ATOM 2357 O O . LEU A 1 301 ? -5.337 -1.559 1.872 1.00 95.75 301 LEU A O 1
ATOM 2361 N N . GLY A 1 302 ? -5.185 0.040 3.450 1.00 91.94 302 GLY A N 1
ATOM 2362 C CA . GLY A 1 302 ? -4.819 1.115 2.529 1.00 91.94 302 GLY A CA 1
ATOM 2363 C C . GLY A 1 302 ? -5.943 1.463 1.553 1.00 91.94 302 GLY A C 1
ATOM 2364 O O . GLY A 1 302 ? -5.677 1.773 0.392 1.00 91.94 302 GLY A O 1
ATOM 2365 N N . ILE A 1 303 ? -7.195 1.372 2.011 1.00 91.81 303 ILE A N 1
ATOM 2366 C CA . ILE A 1 303 ? -8.379 1.730 1.226 1.00 91.81 303 ILE A CA 1
ATOM 2367 C C . ILE A 1 303 ? -8.344 3.236 0.961 1.00 91.81 303 ILE A C 1
ATOM 2369 O O . ILE A 1 303 ? -8.074 4.035 1.862 1.00 91.81 303 ILE A O 1
ATOM 2373 N N . LEU A 1 304 ? -8.589 3.630 -0.289 1.00 83.19 304 LEU A N 1
ATOM 2374 C CA . LEU A 1 304 ? -8.547 5.033 -0.687 1.00 83.19 304 LEU A CA 1
ATOM 2375 C C . LEU A 1 304 ? -9.515 5.859 0.182 1.00 83.19 304 LEU A C 1
ATOM 2377 O O . LEU A 1 304 ? -10.590 5.399 0.540 1.00 83.19 304 LEU A O 1
ATOM 2381 N N . HIS A 1 305 ? -9.104 7.066 0.572 1.00 83.31 305 HIS A N 1
ATOM 2382 C CA . HIS A 1 305 ? -9.838 7.966 1.480 1.00 83.31 305 HIS A CA 1
ATOM 2383 C C . HIS A 1 305 ? -10.032 7.481 2.932 1.00 83.31 305 HIS A C 1
ATOM 2385 O O . HIS A 1 305 ? -10.321 8.305 3.800 1.00 83.31 305 HIS A O 1
ATOM 2391 N N . VAL A 1 306 ? -9.799 6.203 3.245 1.00 91.38 306 VAL A N 1
ATOM 2392 C CA . VAL A 1 306 ? -9.937 5.660 4.603 1.00 91.38 306 VAL A CA 1
ATOM 2393 C C . VAL A 1 306 ? -8.649 5.888 5.398 1.00 91.38 306 VAL A C 1
ATOM 2395 O O . VAL A 1 306 ? -7.740 5.060 5.442 1.00 91.38 306 VAL A O 1
ATOM 2398 N N . GLY A 1 307 ? -8.563 7.052 6.040 1.00 88.00 307 GLY A N 1
ATOM 2399 C CA . GLY A 1 307 ? -7.499 7.366 6.997 1.00 88.00 307 GLY A CA 1
ATOM 2400 C C . GLY A 1 307 ? -7.731 6.757 8.386 1.00 88.00 307 GLY A C 1
ATOM 2401 O O . GLY A 1 307 ? -8.789 6.203 8.677 1.00 88.00 307 GLY A O 1
ATOM 2402 N N . ALA A 1 308 ? -6.763 6.937 9.291 1.00 87.31 308 ALA A N 1
ATOM 2403 C CA . ALA A 1 308 ? -6.856 6.444 10.670 1.00 87.31 308 ALA A CA 1
ATOM 2404 C C . ALA A 1 308 ? -8.083 6.984 11.432 1.00 87.31 308 ALA A C 1
ATOM 2406 O O . ALA A 1 308 ? -8.668 6.261 12.232 1.00 87.31 308 ALA A O 1
ATOM 2407 N N . GLY A 1 309 ? -8.471 8.244 11.189 1.00 82.25 309 GLY A N 1
ATOM 2408 C CA . GLY A 1 309 ? -9.671 8.849 11.780 1.00 82.25 309 GLY A CA 1
ATOM 2409 C C . GLY A 1 309 ? -10.944 8.130 11.335 1.00 82.25 309 GLY A C 1
ATOM 2410 O O . GLY A 1 309 ? -11.662 7.599 12.173 1.00 82.25 309 GLY A O 1
ATOM 2411 N N . ALA A 1 310 ? -11.139 8.006 10.019 1.00 90.25 310 ALA A N 1
ATOM 2412 C CA . ALA A 1 310 ? -12.270 7.289 9.433 1.00 90.25 310 ALA A CA 1
ATOM 2413 C C . ALA A 1 310 ? -12.341 5.829 9.912 1.00 90.25 310 ALA A C 1
ATOM 2415 O O . ALA A 1 310 ? -13.398 5.357 10.319 1.00 90.25 310 ALA A O 1
ATOM 2416 N N . ALA A 1 311 ? -11.205 5.124 9.945 1.00 95.75 311 ALA A N 1
ATOM 2417 C CA . ALA A 1 311 ? -11.155 3.748 10.429 1.00 95.75 311 ALA A CA 1
ATOM 2418 C C . ALA A 1 311 ? -11.584 3.623 11.902 1.00 95.75 311 ALA A C 1
ATOM 2420 O O . ALA A 1 311 ? -12.300 2.688 12.252 1.00 95.75 311 ALA A O 1
ATOM 2421 N N . LYS A 1 312 ? -11.181 4.566 12.766 1.00 91.81 312 LYS A N 1
ATOM 2422 C CA . LYS A 1 312 ? -11.609 4.600 14.174 1.00 91.81 312 LYS A CA 1
ATOM 2423 C C . LYS A 1 312 ? -13.087 4.932 14.315 1.00 91.81 312 LYS A C 1
ATOM 2425 O O . LYS A 1 312 ? -13.752 4.304 15.128 1.00 91.81 312 LYS A O 1
ATOM 2430 N N . SER A 1 313 ? -13.605 5.883 13.542 1.00 89.38 313 SER A N 1
ATOM 2431 C CA . SER A 1 313 ? -15.028 6.223 13.582 1.00 89.38 313 SER A CA 1
ATOM 2432 C C . SER A 1 313 ? -15.903 5.049 13.152 1.00 89.38 313 SER A C 1
ATOM 2434 O O . SER A 1 313 ? -16.863 4.717 13.843 1.00 89.38 313 SER A O 1
ATOM 2436 N N . LEU A 1 314 ? -15.510 4.344 12.087 1.00 94.75 314 LEU A N 1
ATOM 2437 C CA . LEU A 1 314 ? -16.168 3.104 11.672 1.00 94.75 314 LEU A CA 1
ATOM 2438 C C . LEU A 1 314 ? -16.089 2.033 12.760 1.00 94.75 314 LEU A C 1
ATOM 2440 O O . LEU A 1 314 ? -17.078 1.371 13.029 1.00 94.75 314 LEU A O 1
ATOM 2444 N N . ALA A 1 315 ? -14.946 1.884 13.424 1.00 95.06 315 ALA A N 1
ATOM 2445 C CA . ALA A 1 315 ? -14.775 0.893 14.482 1.00 95.06 315 ALA A CA 1
ATOM 2446 C C . ALA A 1 315 ? -15.550 1.229 15.775 1.00 95.06 315 ALA A C 1
ATOM 2448 O O . ALA A 1 315 ? -15.961 0.328 16.495 1.00 95.06 315 ALA A O 1
ATOM 2449 N N . ARG A 1 316 ? -15.813 2.512 16.058 1.00 92.31 316 ARG A N 1
ATOM 2450 C CA . ARG A 1 316 ? -16.727 2.921 17.141 1.00 92.31 316 ARG A CA 1
ATOM 2451 C C . ARG A 1 316 ? -18.183 2.594 16.823 1.00 92.31 316 ARG A C 1
ATOM 2453 O O . ARG A 1 316 ? -18.933 2.256 17.732 1.00 92.31 316 ARG A O 1
ATOM 2460 N N . HIS A 1 317 ? -18.573 2.719 15.555 1.00 89.12 317 HIS A N 1
ATOM 2461 C CA . HIS A 1 317 ? -19.947 2.492 15.113 1.00 89.12 317 HIS A CA 1
ATOM 2462 C C . HIS A 1 317 ? -20.248 1.005 14.866 1.00 89.12 317 HIS A C 1
ATOM 2464 O O . HIS A 1 317 ? -21.314 0.523 15.232 1.00 89.12 317 HIS A O 1
ATOM 2470 N N . PHE A 1 318 ? -19.306 0.258 14.288 1.00 93.06 318 PHE A N 1
ATOM 2471 C CA . PHE A 1 318 ? -19.477 -1.149 13.939 1.00 93.06 318 PHE A CA 1
ATOM 2472 C C . PHE A 1 318 ? -18.660 -2.066 14.867 1.00 93.06 318 PHE A C 1
ATOM 2474 O O . PHE A 1 318 ? -17.443 -1.909 14.976 1.00 93.06 318 PHE A O 1
ATOM 2481 N N . PRO A 1 319 ? -19.270 -3.110 15.461 1.00 93.69 319 PRO A N 1
ATOM 2482 C CA . PRO A 1 319 ? -18.592 -4.037 16.369 1.00 93.69 319 PRO A CA 1
ATOM 2483 C C . PRO A 1 319 ? -17.520 -4.894 15.692 1.00 93.69 319 PRO A C 1
ATOM 2485 O O . PRO A 1 319 ? -16.625 -5.413 16.361 1.00 93.69 319 PRO A O 1
ATOM 2488 N N . THR A 1 320 ? -17.622 -5.108 14.378 1.00 97.38 320 THR A N 1
ATOM 2489 C CA . THR A 1 320 ? -16.694 -5.963 13.631 1.00 97.38 320 THR A CA 1
ATOM 2490 C C . THR A 1 320 ? -16.454 -5.444 12.223 1.00 97.38 320 THR A C 1
ATOM 2492 O O . THR A 1 320 ? -17.334 -4.822 11.628 1.00 97.38 320 THR A O 1
ATOM 2495 N N . LEU A 1 321 ? -15.297 -5.783 11.648 1.00 97.50 321 LEU A N 1
ATOM 2496 C CA . LEU A 1 321 ? -15.010 -5.495 10.238 1.00 97.50 321 LEU A CA 1
ATOM 2497 C C . LEU A 1 321 ? -15.986 -6.181 9.280 1.00 97.50 321 LEU A C 1
ATOM 2499 O O . LEU A 1 321 ? -16.250 -5.651 8.209 1.00 97.50 321 LEU A O 1
ATOM 2503 N N . ASP A 1 322 ? -16.553 -7.325 9.666 1.00 96.44 322 ASP A N 1
ATOM 2504 C CA . ASP A 1 322 ? -17.597 -7.997 8.887 1.00 96.44 322 ASP A CA 1
ATOM 2505 C C . ASP A 1 322 ? -18.822 -7.113 8.675 1.00 96.44 322 ASP A C 1
ATOM 2507 O O . ASP A 1 322 ? -19.376 -7.077 7.579 1.00 96.44 322 ASP A O 1
ATOM 2511 N N . GLN A 1 323 ? -19.221 -6.364 9.704 1.00 95.62 323 GLN A N 1
ATOM 2512 C CA . GLN A 1 323 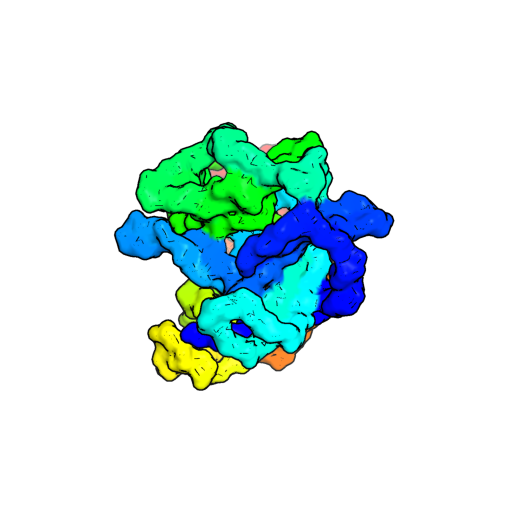? -20.334 -5.430 9.588 1.00 95.62 323 GLN A CA 1
ATOM 2513 C C . GLN A 1 323 ? -19.954 -4.188 8.783 1.00 95.62 323 GLN A C 1
ATOM 2515 O O . GLN A 1 323 ? -20.763 -3.747 7.977 1.00 95.62 323 GLN A O 1
ATOM 2520 N N . VAL A 1 324 ? -18.718 -3.688 8.915 1.00 96.94 324 VAL A N 1
ATOM 2521 C CA . VAL A 1 324 ? -18.218 -2.592 8.062 1.00 96.94 324 VAL A CA 1
ATOM 2522 C C . VAL A 1 324 ? -18.279 -2.992 6.586 1.00 96.94 324 VAL A C 1
ATOM 2524 O O . VAL A 1 324 ? -18.808 -2.255 5.766 1.00 96.94 324 VAL A O 1
ATOM 2527 N N . PHE A 1 325 ? -17.767 -4.172 6.234 1.00 96.31 325 PHE A N 1
ATOM 2528 C CA . PHE A 1 325 ? -17.753 -4.641 4.848 1.00 96.31 325 PHE A CA 1
ATOM 2529 C C . PHE A 1 325 ? -19.128 -5.096 4.337 1.00 96.31 325 PHE A C 1
ATOM 2531 O O . PHE A 1 325 ? -19.361 -5.114 3.131 1.00 96.31 325 PHE A O 1
ATOM 2538 N N . GLY A 1 326 ? -20.036 -5.488 5.233 1.00 91.06 326 GLY A N 1
ATOM 2539 C CA . GLY A 1 326 ? -21.415 -5.843 4.898 1.00 91.06 326 GLY A CA 1
ATOM 2540 C C . GLY A 1 326 ? -22.359 -4.645 4.754 1.00 91.06 326 GLY A C 1
ATOM 2541 O O . GLY A 1 326 ? -23.454 -4.816 4.222 1.00 91.06 326 GLY A O 1
ATOM 2542 N N . ALA A 1 327 ? -21.956 -3.462 5.222 1.00 89.62 327 ALA A N 1
ATOM 2543 C CA . ALA A 1 327 ? -22.769 -2.254 5.195 1.00 89.62 327 ALA A CA 1
ATOM 2544 C C . ALA A 1 327 ? -22.786 -1.597 3.804 1.00 89.62 327 ALA A C 1
ATOM 2546 O O . ALA A 1 327 ? -21.769 -1.517 3.112 1.00 89.62 327 ALA A O 1
ATOM 2547 N N . GLY A 1 328 ? -23.954 -1.091 3.403 1.00 82.94 328 GLY A N 1
ATOM 2548 C CA . GLY A 1 328 ? -24.079 -0.219 2.233 1.00 82.94 328 GLY A CA 1
ATOM 2549 C C . GLY A 1 328 ? -23.527 1.187 2.496 1.00 82.94 328 GLY A C 1
ATOM 2550 O O . GLY A 1 328 ? -23.303 1.572 3.643 1.00 82.94 328 GLY A O 1
ATOM 2551 N N . ALA A 1 329 ? -23.356 1.990 1.439 1.00 79.12 329 ALA A N 1
ATOM 2552 C CA . ALA A 1 329 ? -22.825 3.353 1.557 1.00 79.12 329 ALA A CA 1
ATOM 2553 C C . ALA A 1 329 ? -23.643 4.229 2.527 1.00 79.12 329 ALA A C 1
ATOM 2555 O O . ALA A 1 329 ? -23.057 4.960 3.320 1.00 79.12 329 ALA A O 1
ATOM 2556 N N . GLU A 1 330 ? -24.976 4.112 2.516 1.00 75.44 330 GLU A N 1
ATOM 2557 C CA . GLU A 1 330 ? -25.866 4.844 3.433 1.00 75.44 330 GLU A CA 1
ATOM 2558 C C . GLU A 1 330 ? -25.607 4.499 4.903 1.00 75.44 330 GLU A C 1
ATOM 2560 O O . GLU A 1 330 ? -25.432 5.397 5.718 1.00 75.44 330 GLU A O 1
ATOM 2565 N N . GLN A 1 331 ? -25.485 3.209 5.222 1.00 76.00 331 GLN A N 1
ATOM 2566 C CA . GLN A 1 331 ? -25.214 2.734 6.582 1.00 76.00 331 GLN A CA 1
ATOM 2567 C C . GLN A 1 331 ? -23.815 3.141 7.057 1.00 76.00 331 GLN A C 1
ATOM 2569 O O . GLN A 1 331 ? -23.619 3.492 8.214 1.00 76.00 331 GLN A O 1
ATOM 2574 N N . LEU A 1 332 ? -22.821 3.131 6.163 1.00 85.00 332 LEU A N 1
ATOM 2575 C CA . LEU A 1 332 ? -21.469 3.587 6.491 1.00 85.00 332 LEU A CA 1
ATOM 2576 C C . LEU A 1 332 ? -21.436 5.076 6.866 1.00 85.00 332 LEU A C 1
ATOM 2578 O O . LEU A 1 332 ? -20.646 5.457 7.726 1.00 85.00 332 LEU A O 1
ATOM 2582 N N . MET A 1 333 ? -22.294 5.903 6.258 1.00 84.25 333 MET A N 1
ATOM 2583 C CA . MET A 1 333 ? -22.406 7.338 6.556 1.00 84.25 333 MET A CA 1
ATOM 2584 C C . MET A 1 333 ? -23.083 7.644 7.901 1.00 84.25 333 MET A C 1
ATOM 2586 O O . MET A 1 333 ? -23.060 8.791 8.346 1.00 84.25 333 MET A O 1
ATOM 2590 N N . GLU A 1 334 ? -23.665 6.647 8.573 1.00 80.88 334 GLU A N 1
ATOM 2591 C CA . GLU A 1 334 ? -24.156 6.802 9.948 1.00 80.88 334 GLU A CA 1
ATOM 2592 C C . GLU A 1 334 ? -22.998 6.919 10.955 1.00 80.88 334 GLU A C 1
ATOM 2594 O O . GLU A 1 334 ? -23.156 7.498 12.036 1.00 80.88 334 GLU A O 1
ATOM 2599 N N . ALA A 1 335 ? -21.812 6.413 10.598 1.00 82.25 335 ALA A N 1
ATOM 2600 C CA . ALA A 1 335 ? -20.603 6.591 11.385 1.00 82.25 335 ALA A CA 1
ATOM 2601 C C . ALA A 1 335 ? -20.064 8.029 11.268 1.00 82.25 335 ALA A C 1
ATOM 2603 O O . ALA A 1 335 ? -20.063 8.653 10.206 1.00 82.25 335 ALA A O 1
ATOM 2604 N N . GLU A 1 336 ? -19.562 8.561 12.383 1.00 78.62 336 GLU A N 1
ATOM 2605 C CA . GLU A 1 336 ? -19.036 9.926 12.451 1.00 78.62 336 GLU A CA 1
ATOM 2606 C C . GLU A 1 336 ? -17.861 10.142 11.482 1.00 78.62 336 GLU A C 1
ATOM 2608 O O . GLU A 1 336 ? -17.031 9.260 11.280 1.00 78.62 336 GLU A O 1
ATOM 2613 N N . ASP A 1 337 ? -17.775 11.328 10.878 1.00 78.19 337 ASP A N 1
ATOM 2614 C CA . ASP A 1 337 ? -16.741 11.693 9.897 1.00 78.19 337 ASP A CA 1
ATOM 2615 C C . ASP A 1 337 ? -16.703 10.836 8.613 1.00 78.19 337 ASP A C 1
ATOM 2617 O O . ASP A 1 337 ? -15.782 10.981 7.802 1.00 78.19 337 ASP A O 1
ATOM 2621 N N . ILE A 1 338 ? -17.708 9.985 8.376 1.00 83.88 338 ILE A N 1
ATOM 2622 C CA . ILE A 1 338 ? -17.841 9.217 7.136 1.00 83.88 338 ILE A CA 1
ATOM 2623 C C . ILE A 1 338 ? -18.819 9.921 6.197 1.00 83.88 338 ILE A C 1
ATOM 2625 O O . ILE A 1 338 ? -20.028 9.930 6.398 1.00 83.88 338 ILE A O 1
ATOM 2629 N N . GLY A 1 339 ? -18.274 10.537 5.149 1.00 77.06 339 GLY A N 1
ATOM 2630 C CA . GLY A 1 339 ? -19.058 11.093 4.046 1.00 77.06 339 GLY A CA 1
ATOM 2631 C C . GLY A 1 339 ? -19.214 10.113 2.883 1.00 77.06 339 GLY A C 1
ATOM 2632 O O . GLY A 1 339 ? -18.536 9.085 2.824 1.00 77.06 339 GLY A O 1
ATOM 2633 N N . GLU A 1 340 ? -20.039 10.496 1.908 1.00 75.38 340 GLU A N 1
ATOM 2634 C CA . GLU A 1 340 ? -20.348 9.719 0.697 1.00 75.38 340 GLU A CA 1
ATOM 2635 C C . GLU A 1 340 ? -19.096 9.189 -0.016 1.00 75.38 340 GLU A C 1
ATOM 2637 O O . GLU A 1 340 ? -19.030 8.013 -0.356 1.00 75.38 340 GLU A O 1
ATOM 2642 N N . VAL A 1 341 ? -18.051 10.014 -0.153 1.00 78.94 341 VAL A N 1
ATOM 2643 C CA . VAL A 1 341 ? -16.784 9.622 -0.800 1.00 78.94 341 VAL A CA 1
ATOM 2644 C C . VAL A 1 341 ? -16.100 8.454 -0.079 1.00 78.94 341 VAL A C 1
ATOM 2646 O O . VAL A 1 341 ? -15.587 7.540 -0.722 1.00 78.94 341 VAL A O 1
ATOM 2649 N N . ILE A 1 342 ? -16.080 8.469 1.257 1.00 82.44 342 ILE A N 1
ATOM 2650 C CA . ILE A 1 342 ? -15.439 7.414 2.055 1.00 82.44 342 ILE A CA 1
ATOM 2651 C C . ILE A 1 342 ? -16.311 6.155 2.046 1.00 82.44 342 ILE A C 1
ATOM 2653 O O . ILE A 1 342 ? -15.793 5.060 1.829 1.00 82.44 342 ILE A O 1
ATOM 2657 N N . GLY A 1 343 ? -17.626 6.318 2.234 1.00 84.12 343 GLY A N 1
ATOM 2658 C CA . GLY A 1 343 ? -18.590 5.219 2.187 1.00 84.12 343 GLY A CA 1
ATOM 2659 C C . GLY A 1 343 ? -18.548 4.484 0.847 1.00 84.12 343 GLY A C 1
ATOM 2660 O O . GLY A 1 343 ? -18.372 3.267 0.818 1.00 84.12 343 GLY A O 1
ATOM 2661 N N . GLN A 1 344 ? -18.598 5.219 -0.267 1.00 80.56 344 GLN A N 1
ATOM 2662 C CA . GLN A 1 344 ? -18.519 4.633 -1.603 1.00 80.56 344 GLN A CA 1
ATOM 2663 C C . GLN A 1 344 ? -17.165 3.964 -1.855 1.00 80.56 344 GLN A C 1
ATOM 2665 O O . GLN A 1 344 ? -17.125 2.853 -2.375 1.00 80.56 344 GLN A O 1
ATOM 2670 N N . SER A 1 345 ? -16.054 4.568 -1.415 1.00 82.94 345 SER A N 1
ATOM 2671 C CA . SER A 1 345 ? -14.734 3.953 -1.584 1.00 82.94 345 SER A CA 1
ATOM 2672 C C . SER A 1 345 ? -14.598 2.613 -0.853 1.00 82.94 345 SER A C 1
ATOM 2674 O O . SER A 1 345 ? -13.868 1.742 -1.328 1.00 82.94 345 SER A O 1
ATOM 2676 N N . LEU A 1 346 ? -15.264 2.434 0.292 1.00 93.31 346 LEU A N 1
ATOM 2677 C CA . LEU A 1 346 ? -15.311 1.154 1.006 1.00 93.31 346 LEU A CA 1
ATOM 2678 C C . LEU A 1 346 ? -16.144 0.118 0.252 1.00 93.31 346 LEU A C 1
ATOM 2680 O O . LEU A 1 346 ? -15.693 -1.018 0.094 1.00 93.31 346 LEU A O 1
ATOM 2684 N N . VAL A 1 347 ? -17.319 0.517 -0.242 1.00 89.00 347 VAL A N 1
ATOM 2685 C CA . VAL A 1 347 ? -18.204 -0.344 -1.040 1.00 89.00 347 VAL A CA 1
ATOM 2686 C C . VAL A 1 347 ? -17.504 -0.811 -2.316 1.00 89.00 347 VAL A C 1
ATOM 2688 O O . VAL A 1 347 ? -17.473 -2.011 -2.592 1.00 89.00 347 VAL A O 1
ATOM 2691 N N . ASP A 1 348 ? -16.871 0.101 -3.054 1.00 82.31 348 ASP A N 1
ATOM 2692 C CA . ASP A 1 348 ? -16.140 -0.211 -4.286 1.00 82.31 348 ASP A CA 1
ATOM 2693 C C . ASP A 1 348 ? -14.957 -1.143 -4.012 1.00 82.31 348 ASP A C 1
ATOM 2695 O O . ASP A 1 348 ? -14.761 -2.143 -4.708 1.00 82.31 348 ASP A O 1
ATOM 2699 N N . TRP A 1 349 ? -14.185 -0.858 -2.956 1.00 90.69 349 TRP A N 1
ATOM 2700 C CA . TRP A 1 349 ? -13.057 -1.696 -2.560 1.00 90.69 349 TRP A CA 1
ATOM 2701 C C . TRP A 1 349 ? -13.516 -3.106 -2.178 1.00 90.69 349 TRP A C 1
ATOM 2703 O O . TRP A 1 349 ? -12.911 -4.089 -2.610 1.00 90.69 349 TRP A O 1
ATOM 2713 N N . TRP A 1 350 ? -14.608 -3.230 -1.421 1.00 94.31 350 TRP A N 1
ATOM 2714 C CA . TRP A 1 350 ? -15.180 -4.526 -1.060 1.00 94.31 350 TRP A CA 1
ATOM 2715 C C . TRP A 1 350 ? -15.823 -5.254 -2.249 1.00 94.31 350 TRP A C 1
ATOM 2717 O O . TRP A 1 350 ? -15.8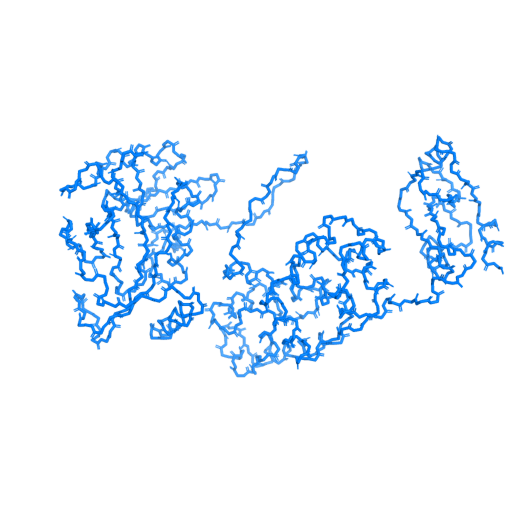53 -6.490 -2.278 1.00 94.31 350 TRP A O 1
ATOM 2727 N N . GLY A 1 351 ? -16.283 -4.514 -3.262 1.00 84.00 351 GLY A N 1
ATOM 2728 C CA . GLY A 1 351 ? -16.818 -5.028 -4.522 1.00 84.00 351 GLY A CA 1
ATOM 2729 C C . GLY A 1 351 ? -15.819 -5.871 -5.326 1.00 84.00 351 GLY A C 1
ATOM 2730 O O . GLY A 1 351 ? -16.231 -6.802 -6.029 1.00 84.00 351 GLY A O 1
ATOM 2731 N N . ASP A 1 352 ? -14.511 -5.665 -5.144 1.00 80.56 352 ASP A N 1
ATOM 2732 C CA . ASP A 1 352 ? -13.463 -6.476 -5.771 1.00 80.56 352 ASP A CA 1
ATOM 2733 C C . ASP A 1 352 ? -13.293 -7.846 -5.079 1.00 80.56 352 ASP A C 1
ATOM 2735 O O . ASP A 1 352 ? -13.021 -7.973 -3.880 1.00 80.56 352 ASP A O 1
ATOM 2739 N N . ALA A 1 353 ? -13.397 -8.920 -5.866 1.00 82.94 353 ALA A N 1
ATOM 2740 C CA . ALA A 1 353 ? -13.210 -10.289 -5.395 1.00 82.94 353 ALA A CA 1
ATOM 2741 C C . ALA A 1 353 ? -11.807 -10.565 -4.820 1.00 82.94 353 ALA A C 1
ATOM 2743 O O . ALA A 1 353 ? -11.668 -11.445 -3.966 1.00 82.94 353 ALA A O 1
ATOM 2744 N N . GLN A 1 354 ? -10.767 -9.861 -5.272 1.00 80.00 354 GLN A N 1
ATOM 2745 C CA . GLN A 1 354 ? -9.409 -10.011 -4.742 1.00 80.00 354 GLN A CA 1
ATOM 2746 C C . GLN A 1 354 ? -9.285 -9.431 -3.335 1.00 80.00 354 GLN A C 1
ATOM 2748 O O . GLN A 1 354 ? -8.675 -10.061 -2.469 1.00 80.00 354 GLN A O 1
ATOM 2753 N N . ASN A 1 355 ? -9.935 -8.299 -3.075 1.00 88.75 355 ASN A N 1
ATOM 2754 C CA . ASN A 1 355 ? -9.960 -7.676 -1.756 1.00 88.75 355 ASN A CA 1
ATOM 2755 C C . ASN A 1 355 ? -10.701 -8.558 -0.745 1.00 88.75 355 ASN A C 1
ATOM 2757 O O . ASN A 1 355 ? -10.180 -8.825 0.338 1.00 88.75 355 ASN A O 1
ATOM 2761 N N . ARG A 1 356 ? -11.834 -9.156 -1.138 1.00 93.25 356 ARG A N 1
ATOM 2762 C CA . ARG A 1 356 ? -12.527 -10.156 -0.302 1.00 93.25 356 ARG A CA 1
ATOM 2763 C C . ARG A 1 356 ? -11.640 -11.359 0.030 1.00 93.25 356 ARG A C 1
ATOM 2765 O O . ARG A 1 356 ? -11.591 -11.805 1.175 1.00 93.25 356 ARG A O 1
ATOM 2772 N N . LYS A 1 357 ? -10.883 -11.868 -0.950 1.00 92.50 357 LYS A N 1
ATOM 2773 C CA . LYS A 1 357 ? -9.912 -12.957 -0.727 1.00 92.50 357 LYS A CA 1
ATOM 2774 C C . LYS A 1 357 ? -8.758 -12.542 0.185 1.00 92.50 357 LYS A C 1
ATOM 2776 O O . LYS A 1 357 ? -8.268 -13.376 0.944 1.00 92.50 357 LYS A O 1
ATOM 2781 N N . LEU A 1 358 ? -8.285 -11.299 0.095 1.00 94.06 358 LEU A N 1
ATOM 2782 C CA . LEU A 1 358 ? -7.259 -10.762 0.989 1.00 94.06 358 LEU A CA 1
ATOM 2783 C C . LEU A 1 358 ? -7.760 -10.745 2.436 1.00 94.06 358 LEU A C 1
ATOM 2785 O O . LEU A 1 358 ? -7.100 -11.308 3.307 1.00 94.06 358 LEU A O 1
ATOM 2789 N N . VAL A 1 359 ? -8.947 -10.181 2.671 1.00 97.19 359 VAL A N 1
ATOM 2790 C CA . VAL A 1 359 ? -9.566 -10.112 4.003 1.00 97.19 359 VAL A CA 1
ATOM 2791 C C . VAL A 1 359 ? -9.773 -11.506 4.592 1.00 97.19 359 VAL A C 1
ATOM 2793 O O . VAL A 1 359 ? -9.435 -11.739 5.750 1.00 97.19 359 VAL A O 1
ATOM 2796 N N . GLU A 1 360 ? -10.216 -12.474 3.790 1.00 97.38 360 GLU A N 1
ATOM 2797 C CA . GLU A 1 360 ? -10.381 -13.850 4.263 1.00 97.38 360 GLU A CA 1
ATOM 2798 C C . GLU A 1 360 ? -9.047 -14.531 4.612 1.00 97.38 360 GLU A C 1
ATOM 2800 O O . GLU A 1 360 ? -8.954 -15.282 5.583 1.00 97.38 360 GLU A O 1
ATOM 2805 N N . ARG A 1 361 ? -7.971 -14.254 3.864 1.00 97.44 361 ARG A N 1
ATOM 2806 C CA . ARG A 1 361 ? -6.631 -14.745 4.226 1.00 97.44 361 ARG A CA 1
ATOM 2807 C C . ARG A 1 361 ? -6.122 -14.115 5.518 1.00 97.44 361 ARG A C 1
ATOM 2809 O O . ARG A 1 361 ? -5.511 -14.828 6.307 1.00 97.44 361 ARG A O 1
ATOM 2816 N N . LEU A 1 362 ? -6.392 -12.830 5.750 1.00 97.81 362 LEU A N 1
ATOM 2817 C CA . LEU A 1 362 ? -6.059 -12.159 7.010 1.00 97.81 362 LEU A CA 1
ATOM 2818 C C . LEU A 1 362 ? -6.849 -12.753 8.184 1.00 97.81 362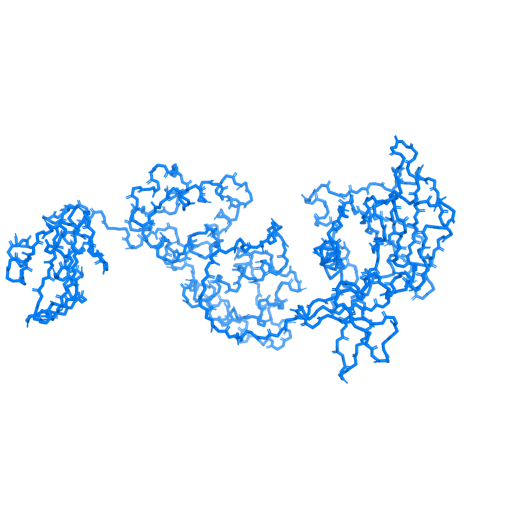 LEU A C 1
ATOM 2820 O O . LEU A 1 362 ? -6.266 -13.061 9.221 1.00 97.81 362 LEU A O 1
ATOM 2824 N N . ARG A 1 363 ? -8.145 -13.029 8.002 1.00 96.50 363 ARG A N 1
ATOM 2825 C CA . ARG A 1 363 ? -8.949 -13.739 9.008 1.00 96.50 363 ARG A CA 1
ATOM 2826 C C . ARG A 1 363 ? -8.346 -15.101 9.348 1.00 96.50 363 ARG A C 1
ATOM 2828 O O . ARG A 1 363 ? -8.137 -15.408 10.517 1.00 96.50 363 ARG A O 1
ATOM 2835 N N . LYS A 1 364 ? -7.997 -15.900 8.334 1.00 97.38 364 LYS A N 1
ATOM 2836 C CA . LYS A 1 364 ? -7.346 -17.212 8.519 1.00 97.38 364 LYS A CA 1
ATOM 2837 C C . LYS A 1 364 ? -5.957 -17.115 9.148 1.00 97.38 364 LYS A C 1
ATOM 2839 O O . LYS A 1 364 ? -5.532 -18.052 9.813 1.00 97.38 364 LYS A O 1
ATOM 2844 N N . ALA A 1 365 ? -5.260 -15.998 8.953 1.00 96.50 365 ALA A N 1
ATOM 2845 C CA . ALA A 1 365 ? -3.992 -15.709 9.614 1.00 96.50 365 ALA A CA 1
ATOM 2846 C C . ALA A 1 365 ? -4.156 -15.295 11.091 1.00 96.50 365 ALA A C 1
ATOM 2848 O O . ALA A 1 365 ? -3.144 -15.103 11.766 1.00 96.50 365 ALA A O 1
ATOM 2849 N N . GLY A 1 366 ? -5.391 -15.187 11.598 1.00 97.31 366 GLY A N 1
ATOM 2850 C CA . GLY A 1 366 ? -5.700 -14.947 13.008 1.00 97.31 366 GLY A CA 1
ATOM 2851 C C . GLY A 1 366 ? -5.736 -13.475 13.415 1.00 97.31 366 GLY A C 1
ATOM 2852 O O . GLY A 1 366 ? -5.598 -13.187 14.599 1.00 97.31 366 GLY A O 1
ATOM 2853 N N . LEU A 1 367 ? -5.878 -12.548 12.463 1.00 98.25 367 LEU A N 1
ATOM 2854 C CA . LEU A 1 367 ? -6.024 -11.124 12.774 1.00 98.25 367 LEU A CA 1
ATOM 2855 C C . LEU A 1 367 ? -7.344 -10.859 13.524 1.00 98.25 367 LEU A C 1
ATOM 2857 O O . LEU A 1 367 ? -8.372 -11.469 13.220 1.00 98.25 367 LEU A O 1
ATOM 2861 N N . ASN A 1 368 ? -7.327 -9.917 14.470 1.00 97.44 368 ASN A N 1
ATOM 2862 C CA . ASN A 1 368 ? -8.515 -9.483 15.197 1.00 97.44 368 ASN A CA 1
ATOM 2863 C C . ASN A 1 368 ? -9.434 -8.618 14.316 1.00 97.44 368 ASN A C 1
ATOM 2865 O O . ASN A 1 368 ? -9.027 -7.609 13.745 1.00 97.44 368 ASN A O 1
ATOM 2869 N N . PHE A 1 369 ? -10.696 -9.030 14.215 1.00 97.88 369 PHE A N 1
ATOM 2870 C CA . PHE A 1 369 ? -11.736 -8.355 13.432 1.00 97.88 369 PHE A CA 1
ATOM 2871 C C . PHE A 1 369 ? -12.796 -7.685 14.314 1.00 97.88 369 PHE A C 1
ATOM 2873 O O . PHE A 1 369 ? -13.737 -7.099 13.782 1.00 97.88 369 PHE A O 1
ATOM 2880 N N . LYS A 1 370 ? -12.670 -7.783 15.641 1.00 97.38 370 LYS A N 1
ATOM 2881 C CA . LYS A 1 370 ? -13.572 -7.161 16.613 1.00 97.38 370 LYS A CA 1
ATOM 2882 C C . LYS A 1 370 ? -13.015 -5.815 17.040 1.00 97.38 370 LYS A C 1
ATOM 2884 O O . LYS A 1 370 ? -11.814 -5.718 17.286 1.00 97.38 370 LYS A O 1
ATOM 2889 N N . SER A 1 371 ? -13.885 -4.812 17.131 1.00 96.06 371 SER A N 1
ATOM 2890 C CA . SER A 1 371 ? -13.478 -3.510 17.635 1.00 96.06 371 SER A CA 1
ATOM 2891 C C . SER A 1 371 ? -13.604 -3.422 19.150 1.00 96.06 371 SER A C 1
ATOM 2893 O O . SER A 1 371 ? -14.675 -3.651 19.705 1.00 96.06 371 SER A O 1
ATOM 2895 N N . GLU A 1 372 ? -12.518 -3.020 19.800 1.00 93.00 372 GLU A N 1
ATOM 2896 C CA . GLU A 1 372 ? -12.496 -2.602 21.204 1.00 93.00 372 GLU A CA 1
ATOM 2897 C C . GLU A 1 372 ? -13.048 -1.178 21.395 1.00 93.00 372 GLU A C 1
ATOM 2899 O O . GLU A 1 372 ? -13.443 -0.813 22.499 1.00 93.00 372 GLU A O 1
ATOM 2904 N N . LEU A 1 373 ? -13.099 -0.373 20.326 1.00 89.88 373 LEU A N 1
ATOM 2905 C CA . LEU A 1 373 ? -13.690 0.970 20.336 1.00 89.88 373 LEU A CA 1
ATOM 2906 C C . LEU A 1 373 ? -15.216 0.956 20.247 1.00 89.88 373 LEU A C 1
ATOM 2908 O O . LEU A 1 373 ? -15.845 1.977 20.531 1.00 89.88 373 LEU A O 1
ATOM 2912 N N . TYR A 1 374 ? -15.810 -0.163 19.830 1.00 89.06 374 TYR A N 1
ATOM 2913 C CA . TYR A 1 374 ? -17.256 -0.299 19.777 1.00 89.06 374 TYR A CA 1
ATOM 2914 C C . TYR A 1 374 ? -17.828 -0.299 21.195 1.00 89.06 374 TYR A C 1
ATOM 2916 O O . TYR A 1 374 ? -17.672 -1.260 21.950 1.00 89.06 374 TYR A O 1
ATOM 2924 N N . ASN A 1 375 ? -18.514 0.786 21.547 1.00 75.94 375 ASN A N 1
ATOM 2925 C CA . ASN A 1 375 ? -19.181 0.928 22.830 1.00 75.94 375 ASN A CA 1
ATOM 2926 C C . ASN A 1 375 ? -20.663 1.282 22.625 1.00 75.94 375 ASN A C 1
ATOM 2928 O O . ASN A 1 375 ? -21.002 2.462 22.529 1.00 75.94 375 ASN A O 1
ATOM 2932 N N . PRO A 1 376 ? -21.568 0.291 22.610 1.00 61.44 376 PRO A N 1
ATOM 2933 C CA . PRO A 1 376 ? -22.994 0.550 22.444 1.00 61.44 376 PRO A CA 1
ATOM 2934 C C . PRO A 1 376 ? -23.599 1.303 23.639 1.00 61.44 376 PRO A C 1
ATOM 2936 O O . PRO A 1 376 ? -24.628 1.951 23.480 1.00 61.44 376 PRO A O 1
ATOM 2939 N N . ALA A 1 377 ? -22.961 1.287 24.819 1.00 54.19 377 ALA A N 1
ATOM 2940 C CA . ALA A 1 377 ? -23.422 2.052 25.981 1.00 54.19 377 ALA A CA 1
ATOM 2941 C C . ALA A 1 377 ? -23.171 3.566 25.835 1.00 54.19 377 ALA A C 1
ATOM 2943 O O . ALA A 1 377 ? -23.911 4.365 26.405 1.00 54.19 377 ALA A O 1
ATOM 2944 N N . ALA A 1 378 ? -22.196 3.971 25.010 1.00 50.62 378 ALA A N 1
ATOM 2945 C CA . ALA A 1 378 ? -22.007 5.369 24.619 1.00 50.62 378 ALA A CA 1
ATOM 2946 C C . ALA A 1 378 ? -23.093 5.859 23.637 1.00 50.62 378 ALA A C 1
ATOM 2948 O O . ALA A 1 378 ? -23.107 7.022 23.283 1.00 50.62 378 ALA A O 1
ATOM 2949 N N . ALA A 1 379 ? -24.033 5.025 23.188 1.00 52.69 379 ALA A N 1
ATOM 2950 C CA . ALA A 1 379 ? -25.195 5.490 22.422 1.00 52.69 379 ALA A CA 1
ATOM 2951 C C . ALA A 1 379 ? -26.439 5.730 23.305 1.00 52.69 379 ALA A C 1
ATOM 2953 O O . ALA A 1 379 ? -27.475 6.155 22.803 1.00 52.69 379 ALA A O 1
ATOM 2954 N N . SER A 1 380 ? -26.362 5.461 24.617 1.00 55.06 380 SER A N 1
ATOM 2955 C CA . SER A 1 380 ? -27.519 5.456 25.526 1.00 55.06 380 SER A CA 1
ATOM 2956 C C . SER A 1 380 ? -27.263 6.201 26.844 1.00 55.06 380 SER A C 1
ATOM 2958 O O . SER A 1 380 ? -27.557 5.679 27.921 1.00 55.06 380 SER A O 1
ATOM 2960 N N . GLY A 1 381 ? -26.694 7.405 26.775 1.00 67.44 381 GLY A N 1
ATOM 2961 C CA . GLY A 1 381 ? -26.480 8.275 27.937 1.00 67.44 381 GLY A CA 1
ATOM 2962 C C . GLY A 1 381 ? -27.254 9.599 27.853 1.00 67.44 381 GLY A C 1
ATOM 2963 O O . GLY A 1 381 ? -27.846 9.905 26.816 1.00 67.44 381 GLY A O 1
ATOM 2964 N N . PRO A 1 382 ? -27.262 10.414 28.925 1.00 77.31 382 PRO A N 1
ATOM 2965 C CA . PRO A 1 382 ? -27.986 11.692 28.970 1.00 77.31 382 PRO A CA 1
ATOM 2966 C C . PRO A 1 382 ? -27.519 12.699 27.905 1.00 77.31 382 PRO A C 1
ATOM 2968 O O . PRO A 1 382 ? -28.235 13.653 27.600 1.00 77.31 382 PRO A O 1
ATOM 2971 N N . LEU A 1 383 ? -26.336 12.480 27.318 1.00 81.94 383 LEU A N 1
ATOM 2972 C CA . LEU A 1 383 ? -25.757 13.315 26.269 1.00 81.94 383 LEU A CA 1
ATOM 2973 C C . LEU A 1 383 ? -25.837 12.677 24.873 1.00 81.94 383 LEU A C 1
ATOM 2975 O O . LEU A 1 383 ? -25.215 13.201 23.949 1.00 81.94 383 LEU A O 1
ATOM 2979 N N . ALA A 1 384 ? -26.602 11.591 24.704 1.00 78.62 384 ALA A N 1
ATOM 2980 C CA . ALA A 1 384 ? -26.792 10.936 23.413 1.00 78.62 384 ALA A CA 1
ATOM 2981 C C . ALA A 1 384 ? -27.198 11.942 22.319 1.00 78.62 384 ALA A C 1
ATOM 2983 O O . ALA A 1 384 ? -28.029 12.831 22.534 1.00 78.62 384 ALA A O 1
ATOM 2984 N N . ASP A 1 385 ? -26.566 11.814 21.150 1.00 76.75 385 ASP A N 1
ATOM 2985 C CA . ASP A 1 385 ? -26.750 12.667 19.967 1.00 76.75 385 ASP A CA 1
ATOM 2986 C C . ASP A 1 385 ? -26.417 14.158 20.150 1.00 76.75 385 ASP A C 1
ATOM 2988 O O . ASP A 1 385 ? -26.708 14.965 19.265 1.00 76.75 385 ASP A O 1
ATOM 2992 N N . LYS A 1 386 ? -25.780 14.553 21.260 1.00 85.00 386 LYS A N 1
ATOM 2993 C CA . LYS A 1 386 ? -25.368 15.945 21.493 1.00 85.00 386 LYS A CA 1
ATOM 2994 C C . LYS A 1 386 ? -23.929 16.187 21.076 1.00 85.00 386 LYS A C 1
ATOM 2996 O O . LYS A 1 386 ? -23.027 15.476 21.501 1.00 85.00 386 LYS A O 1
ATOM 3001 N N . THR A 1 387 ? -23.693 17.241 20.299 1.00 86.06 387 THR A N 1
ATOM 3002 C CA . THR A 1 387 ? -22.352 17.652 19.865 1.00 86.06 387 THR A CA 1
ATOM 3003 C C . THR A 1 387 ? -21.846 18.849 20.670 1.00 86.06 387 THR A C 1
ATOM 3005 O O . THR A 1 387 ? -22.456 19.920 20.664 1.00 86.06 387 THR A O 1
ATOM 3008 N N . PHE A 1 388 ? -20.686 18.696 21.303 1.00 90.50 388 PHE A N 1
ATOM 3009 C CA . PHE A 1 388 ? -20.006 19.689 22.128 1.00 90.50 388 PHE A CA 1
ATOM 3010 C C . PHE A 1 388 ? -18.759 20.244 21.433 1.00 90.50 388 PHE A C 1
ATOM 3012 O O . PHE A 1 388 ? -18.041 19.530 20.739 1.00 90.50 388 PHE A O 1
ATOM 3019 N N . VAL A 1 389 ? -18.447 21.519 21.655 1.00 89.19 389 VAL A N 1
ATOM 3020 C CA . VAL A 1 389 ? -17.147 22.118 21.317 1.00 89.19 389 VAL A CA 1
ATOM 3021 C C . VAL A 1 389 ? -16.550 22.712 22.580 1.00 89.19 389 VAL A C 1
ATOM 3023 O O . VAL A 1 389 ? -17.185 23.540 23.228 1.00 89.19 389 VAL A O 1
ATOM 3026 N N . LEU A 1 390 ? -15.321 22.327 22.918 1.00 88.69 390 LEU A N 1
ATOM 3027 C CA . LEU A 1 390 ? -14.628 22.843 24.096 1.00 88.69 390 LEU A CA 1
ATOM 3028 C C . 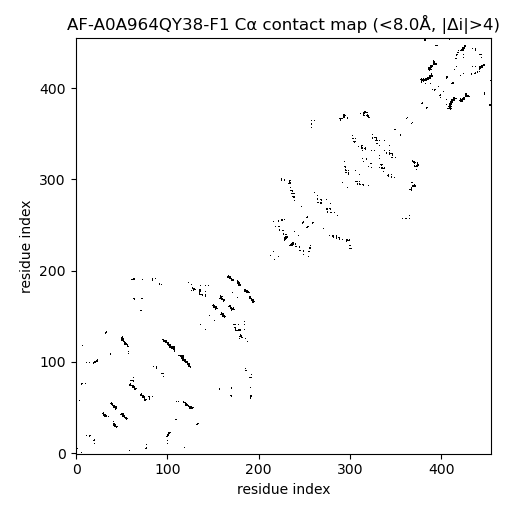LEU A 1 390 ? -13.753 24.045 23.720 1.00 88.69 390 LEU A C 1
ATOM 3030 O O . LEU A 1 390 ? -13.023 24.031 22.719 1.00 88.69 390 LEU A O 1
ATOM 3034 N N . THR A 1 391 ? -13.813 25.095 24.535 1.00 86.31 391 THR A N 1
ATOM 3035 C CA . THR A 1 391 ? -12.995 26.305 24.399 1.00 86.31 391 THR A CA 1
ATOM 3036 C C . THR A 1 391 ? -12.648 26.880 25.771 1.00 86.31 391 THR A C 1
ATOM 3038 O O . THR A 1 391 ? -13.386 26.682 26.727 1.00 86.31 391 THR A O 1
ATOM 3041 N N . GLY A 1 392 ? -11.517 27.578 25.880 1.00 84.25 392 GLY A N 1
ATOM 3042 C CA . GLY A 1 392 ? -10.985 28.040 27.169 1.00 84.25 392 GLY A CA 1
ATOM 3043 C C . GLY A 1 392 ? -10.447 26.916 28.070 1.00 84.25 392 GLY A C 1
ATOM 3044 O O . GLY A 1 392 ? -10.392 25.751 27.653 1.00 84.25 392 GLY A O 1
ATOM 3045 N N . THR A 1 393 ? -10.022 27.285 29.273 1.00 84.56 393 THR A N 1
ATOM 3046 C CA . THR A 1 393 ? -9.501 26.411 30.333 1.00 84.56 393 THR A CA 1
ATOM 3047 C C . THR A 1 393 ? -10.603 26.155 31.356 1.00 84.56 393 THR A C 1
ATOM 3049 O O . THR A 1 393 ? -11.201 27.102 31.863 1.00 84.56 393 THR A O 1
ATOM 3052 N N . LEU A 1 394 ? -10.917 24.888 31.633 1.00 86.38 394 LEU A N 1
ATOM 3053 C CA . LEU A 1 394 ? -11.965 24.536 32.593 1.00 86.38 394 LEU A CA 1
ATOM 3054 C C . LEU A 1 394 ? -11.404 24.592 34.031 1.00 86.38 394 LEU A C 1
ATOM 3056 O O . LEU A 1 394 ? -10.316 24.058 34.255 1.00 86.38 394 LEU A O 1
ATOM 3060 N N . PRO A 1 395 ? -12.108 25.230 34.983 1.00 81.75 395 PRO A N 1
ATOM 3061 C CA . PRO A 1 395 ? -11.696 25.344 36.383 1.00 81.75 395 PRO A CA 1
ATOM 3062 C C . PRO A 1 395 ? -11.297 24.044 37.102 1.00 81.75 395 PRO A C 1
ATOM 3064 O O . PRO A 1 395 ? -10.339 24.069 37.874 1.00 81.75 395 PRO A O 1
ATOM 3067 N N . THR A 1 396 ? -12.016 22.927 36.909 1.00 83.62 396 THR A N 1
ATOM 3068 C CA . THR A 1 396 ? -11.812 21.704 37.723 1.00 83.62 396 THR A CA 1
ATOM 3069 C C . THR A 1 396 ? -11.417 20.447 36.951 1.00 83.62 396 THR A C 1
ATOM 3071 O O . THR A 1 396 ? -11.047 19.447 37.569 1.00 83.62 396 THR A O 1
ATOM 3074 N N . MET A 1 397 ? -11.424 20.476 35.616 1.00 84.38 397 MET A N 1
ATOM 3075 C CA . MET A 1 397 ? -11.062 19.319 34.790 1.00 84.38 397 MET A CA 1
ATOM 3076 C C . MET A 1 397 ? -10.199 19.685 33.582 1.00 84.38 397 MET A C 1
ATOM 3078 O O . MET A 1 397 ? -10.259 20.791 33.055 1.00 84.38 397 MET A O 1
ATOM 3082 N N . THR A 1 398 ? -9.400 18.736 33.091 1.00 84.44 398 THR A N 1
ATOM 3083 C CA . THR A 1 398 ? -8.678 18.929 31.827 1.00 84.44 398 THR A CA 1
ATOM 3084 C C . THR A 1 398 ? -9.626 18.782 30.637 1.00 84.44 398 THR A C 1
ATOM 3086 O O . THR A 1 398 ? -10.676 18.140 30.732 1.00 84.44 398 THR A O 1
ATOM 3089 N N . ARG A 1 399 ? -9.259 19.342 29.477 1.00 81.38 399 ARG A N 1
ATOM 3090 C CA . ARG A 1 399 ? -10.043 19.156 28.243 1.00 81.38 399 ARG A CA 1
ATOM 3091 C C . ARG A 1 399 ? -10.153 17.686 27.855 1.00 81.38 399 ARG A C 1
ATOM 3093 O O . ARG A 1 399 ? -11.186 17.271 27.340 1.00 81.38 399 ARG A O 1
ATOM 3100 N N . GLU A 1 400 ? -9.113 16.906 28.117 1.00 77.31 400 GLU A N 1
ATOM 3101 C CA . GLU A 1 400 ? -9.075 15.469 27.870 1.00 77.31 400 GLU A CA 1
ATOM 3102 C C . GLU A 1 400 ? -10.062 14.738 28.789 1.00 77.31 400 GLU A C 1
ATOM 3104 O O . GLU A 1 400 ? -10.827 13.902 28.315 1.00 77.31 400 GLU A O 1
ATOM 3109 N N . ALA A 1 401 ? -10.113 15.105 30.075 1.00 79.62 401 ALA A N 1
ATOM 3110 C CA . ALA A 1 401 ? -11.070 14.546 31.027 1.00 79.62 401 ALA A CA 1
ATOM 3111 C C . ALA A 1 401 ? -12.519 14.919 30.670 1.00 79.62 401 ALA A C 1
ATOM 3113 O O . ALA A 1 401 ? -13.405 14.065 30.706 1.00 79.62 401 ALA A O 1
ATOM 3114 N N . ALA A 1 402 ? -12.756 16.168 30.261 1.00 82.94 402 ALA A N 1
ATOM 3115 C CA . ALA A 1 402 ? -14.060 16.625 29.787 1.00 82.94 402 ALA A CA 1
ATOM 3116 C C . ALA A 1 402 ? -14.499 15.882 28.515 1.00 82.94 402 ALA A C 1
ATOM 3118 O O . ALA A 1 402 ? -15.640 15.438 28.425 1.00 82.94 402 ALA A O 1
ATOM 3119 N N . THR A 1 403 ? -13.582 15.696 27.559 1.00 81.19 403 THR A N 1
ATOM 3120 C CA . THR A 1 403 ? -13.836 14.947 26.316 1.00 81.19 403 THR A CA 1
ATOM 3121 C C . THR A 1 403 ? -14.217 13.504 26.625 1.00 81.19 403 THR A C 1
ATOM 3123 O O . THR A 1 403 ? -15.270 13.050 26.189 1.00 81.19 403 THR A O 1
ATOM 3126 N N . ALA A 1 404 ? -13.431 12.822 27.462 1.00 77.88 404 ALA A N 1
ATOM 3127 C CA . ALA A 1 404 ? -13.721 11.454 27.875 1.00 77.88 404 ALA A CA 1
ATOM 3128 C C . ALA A 1 404 ? -15.075 11.336 28.596 1.00 77.88 404 ALA A C 1
ATOM 3130 O O . ALA A 1 404 ? -15.799 10.367 28.382 1.00 77.88 404 ALA A O 1
ATOM 3131 N N . LYS A 1 405 ? -15.449 12.324 29.422 1.00 84.81 405 LYS A N 1
ATOM 3132 C CA . LYS A 1 405 ? -16.741 12.337 30.124 1.00 84.81 405 LYS A CA 1
ATOM 3133 C C . LYS A 1 405 ? -17.923 12.552 29.171 1.00 84.81 405 LYS A C 1
ATOM 3135 O O . LYS A 1 405 ? -18.936 11.874 29.318 1.00 84.81 405 LYS A O 1
ATOM 3140 N N . ILE A 1 406 ? -17.790 13.449 28.190 1.00 84.12 406 ILE A N 1
ATOM 3141 C CA . ILE A 1 406 ? -18.802 13.674 27.144 1.00 84.12 406 ILE A CA 1
ATOM 3142 C C . ILE A 1 406 ? -19.012 12.393 26.331 1.00 84.12 406 ILE A C 1
ATOM 3144 O O . ILE A 1 406 ? -20.147 11.942 26.193 1.00 84.12 406 ILE A O 1
ATOM 3148 N N . GLU A 1 407 ? -17.923 11.785 25.857 1.00 80.00 407 GLU A N 1
ATOM 3149 C CA . GLU A 1 407 ? -17.962 10.552 25.065 1.00 80.00 407 GLU A CA 1
ATOM 3150 C C . GLU A 1 407 ? -18.537 9.373 25.868 1.00 80.00 407 GLU A C 1
ATOM 3152 O O . GLU A 1 407 ? -19.337 8.600 25.344 1.00 80.00 407 GLU A O 1
ATOM 3157 N N . ALA A 1 408 ? -18.205 9.257 27.159 1.00 74.69 408 ALA A N 1
ATOM 3158 C CA . ALA A 1 408 ? -18.731 8.204 28.031 1.00 74.69 408 ALA A CA 1
ATOM 3159 C C . ALA A 1 408 ? -20.252 8.292 28.250 1.00 74.69 408 ALA A C 1
ATOM 3161 O O . ALA A 1 408 ? -20.901 7.266 28.441 1.00 74.69 408 ALA A O 1
ATOM 3162 N N . LEU A 1 409 ? -20.821 9.501 28.211 1.00 81.06 409 LEU A N 1
ATOM 3163 C CA . LEU A 1 409 ? -22.262 9.757 28.341 1.00 81.06 409 LEU A CA 1
ATOM 3164 C C . LEU A 1 409 ? -22.980 9.862 26.987 1.00 81.06 409 LEU A C 1
ATOM 3166 O O . LEU A 1 409 ? -24.158 10.223 26.932 1.00 81.06 409 LEU A O 1
ATOM 3170 N N . GLY A 1 410 ? -22.267 9.554 25.905 1.00 73.56 410 GLY A N 1
ATOM 3171 C CA . GLY A 1 410 ? -22.784 9.463 24.547 1.00 73.56 410 GLY A CA 1
ATOM 3172 C C . GLY A 1 410 ? -22.881 10.746 23.743 1.00 73.56 410 GLY A C 1
ATOM 3173 O O . GLY A 1 410 ? -23.486 10.761 22.670 1.00 73.56 410 GLY A O 1
ATOM 3174 N N . GLY A 1 411 ? -22.257 11.813 24.235 1.00 81.25 411 GLY A N 1
ATOM 3175 C CA . GLY A 1 411 ? -22.052 13.028 23.462 1.00 81.25 411 GLY A CA 1
ATOM 3176 C C . GLY A 1 411 ? -20.847 12.922 22.524 1.00 81.25 411 GLY A C 1
ATOM 3177 O O . GLY A 1 411 ? -19.944 12.109 22.708 1.00 81.25 411 GLY A O 1
ATOM 3178 N N . LYS A 1 412 ? -20.813 13.797 21.522 1.00 82.44 412 LYS A N 1
ATOM 3179 C CA . LYS A 1 412 ? -19.737 13.935 20.530 1.00 82.44 412 LYS A CA 1
ATOM 3180 C C . LYS A 1 412 ? -18.948 15.209 20.799 1.00 82.44 412 LYS A C 1
ATOM 3182 O O . LYS A 1 412 ? -19.538 16.216 21.187 1.00 82.44 412 LYS A O 1
ATOM 3187 N N . VAL A 1 413 ? -17.639 15.215 20.555 1.00 84.38 413 VAL A N 1
ATOM 3188 C CA . VAL A 1 413 ? -16.798 16.416 20.694 1.00 84.38 413 VAL A CA 1
ATOM 3189 C C . VAL A 1 413 ? -16.224 16.827 19.343 1.00 84.38 413 VAL A C 1
ATOM 3191 O O . VAL A 1 413 ? -15.449 16.100 18.735 1.00 84.38 413 VAL A O 1
ATOM 3194 N N . SER A 1 414 ? -16.549 18.039 18.891 1.00 81.75 414 SER A N 1
ATOM 3195 C CA . SER A 1 414 ? -16.019 18.616 17.657 1.00 81.75 414 SER A CA 1
ATOM 3196 C C . SER A 1 414 ? -14.953 19.678 17.932 1.00 81.75 414 SER A C 1
ATOM 3198 O O . SER A 1 414 ? -15.037 20.481 18.863 1.00 81.75 414 SER A O 1
ATOM 3200 N N . GLY A 1 415 ? -13.945 19.740 17.060 1.00 77.31 415 GLY A N 1
ATOM 3201 C CA . GLY A 1 415 ? -12.904 20.767 17.113 1.00 77.31 415 GLY A CA 1
ATOM 3202 C C . GLY A 1 415 ? -13.371 22.156 16.661 1.00 77.31 415 GLY A C 1
ATOM 3203 O O . GLY A 1 415 ? -12.698 23.150 16.959 1.00 77.31 415 GLY A O 1
ATOM 3204 N N . SER A 1 416 ? -14.511 22.252 15.966 1.00 73.56 416 SER A N 1
ATOM 3205 C CA . SER A 1 416 ? -14.982 23.487 15.333 1.00 73.56 416 SER A CA 1
ATOM 3206 C C . SER A 1 416 ? -16.460 23.758 15.605 1.00 73.56 416 SER A C 1
ATOM 3208 O O . SER A 1 416 ? -17.285 22.851 15.583 1.00 73.56 416 SER A O 1
ATOM 3210 N N . VAL A 1 417 ? -16.804 25.030 15.820 1.00 83.94 417 VAL A N 1
ATOM 3211 C CA . VAL A 1 417 ? -18.204 25.440 15.976 1.00 83.94 417 VAL A CA 1
ATOM 3212 C C . VAL A 1 417 ? -18.873 25.508 14.605 1.00 83.94 417 VAL A C 1
ATOM 3214 O O . VAL A 1 417 ? -18.373 26.196 13.702 1.00 83.94 417 VAL A O 1
ATOM 3217 N N . SER A 1 418 ? -19.993 24.803 14.462 1.00 80.44 418 SER A N 1
ATOM 3218 C CA . SER A 1 418 ? -20.838 24.758 13.266 1.00 80.44 418 SER A CA 1
ATOM 3219 C C . SER A 1 418 ? -22.317 24.899 13.646 1.00 80.44 418 SER A C 1
ATOM 3221 O O . SER A 1 418 ? -22.661 24.870 14.823 1.00 80.44 418 SER A O 1
ATOM 3223 N N . LYS A 1 419 ? -23.215 24.999 12.656 1.00 77.62 419 LYS A N 1
ATOM 3224 C CA . LYS A 1 419 ? -24.672 24.975 12.901 1.00 77.62 419 LYS A CA 1
ATOM 3225 C C . LYS A 1 419 ? -25.182 23.641 13.467 1.00 77.62 419 LYS A C 1
ATOM 3227 O O . LYS A 1 419 ? -26.297 23.599 13.962 1.00 77.62 419 LYS A O 1
ATOM 3232 N N . LYS A 1 420 ? -24.395 22.564 13.356 1.00 77.50 420 LYS A N 1
ATOM 3233 C CA . LYS A 1 420 ? -24.717 21.235 13.902 1.00 77.50 420 LYS A CA 1
ATOM 3234 C C . LYS A 1 420 ? -24.219 21.053 15.342 1.00 77.50 420 LYS A C 1
ATOM 3236 O O . LYS A 1 420 ? -24.428 20.000 15.922 1.00 77.50 420 LYS A O 1
ATOM 3241 N N . THR A 1 421 ? -23.505 22.036 15.894 1.00 85.31 421 THR A N 1
ATOM 3242 C CA . THR A 1 421 ? -23.037 21.995 17.281 1.00 85.31 421 THR A CA 1
ATOM 3243 C C . THR A 1 421 ? -24.207 22.311 18.210 1.00 85.31 421 THR A C 1
ATOM 3245 O O . THR A 1 421 ? -24.812 23.371 18.071 1.00 85.31 421 THR A O 1
ATOM 3248 N N . ASP A 1 422 ? -24.503 21.430 19.166 1.00 90.06 422 ASP A N 1
ATOM 3249 C CA . ASP A 1 422 ? -25.537 21.669 20.177 1.00 90.06 422 ASP A CA 1
ATOM 3250 C C . ASP A 1 422 ? -25.029 22.605 21.279 1.00 90.06 422 ASP A C 1
ATOM 3252 O O . ASP A 1 422 ? -25.723 23.547 21.667 1.00 90.06 422 ASP A O 1
ATOM 3256 N N . PHE A 1 423 ? -23.805 22.360 21.766 1.00 91.44 423 PHE A N 1
ATOM 3257 C CA . PHE A 1 423 ? -23.241 23.052 22.922 1.00 91.44 423 PHE A CA 1
ATOM 3258 C C . PHE A 1 423 ? -21.799 23.510 22.698 1.00 91.44 423 PHE A C 1
ATOM 3260 O O . PHE A 1 423 ? -20.971 22.796 22.134 1.00 91.44 423 PHE A O 1
ATOM 3267 N N . VAL A 1 424 ? -21.460 24.689 23.212 1.00 91.44 424 VAL A N 1
ATOM 3268 C CA . VAL A 1 424 ? -20.071 25.120 23.402 1.00 91.44 424 VAL A CA 1
ATOM 3269 C C . VAL A 1 424 ? -19.783 25.192 24.892 1.00 91.44 424 VAL A C 1
ATOM 3271 O O . VAL A 1 424 ? -20.344 26.036 25.586 1.00 91.44 424 VAL A O 1
ATOM 3274 N N . LEU A 1 425 ? -18.911 24.305 25.368 1.00 91.25 425 LEU A N 1
ATOM 3275 C CA . LEU A 1 425 ? -18.416 24.301 26.738 1.00 91.25 425 LEU A CA 1
ATOM 3276 C C . LEU A 1 425 ? -17.259 25.300 26.840 1.00 91.25 425 LEU A C 1
ATOM 3278 O O . LEU A 1 425 ? -16.174 25.065 26.299 1.00 91.25 425 LEU A O 1
ATOM 3282 N N . ALA A 1 426 ? -17.522 26.433 27.483 1.00 89.06 426 ALA A N 1
ATOM 3283 C CA . ALA A 1 426 ? -16.606 27.558 27.582 1.00 89.06 426 ALA A CA 1
ATOM 3284 C C . ALA A 1 426 ? -16.029 27.681 28.999 1.00 89.06 426 ALA A C 1
ATOM 3286 O O . ALA A 1 426 ? -16.763 27.905 29.959 1.00 89.06 426 ALA A O 1
ATOM 3287 N N . GLY A 1 427 ? -14.709 27.540 29.107 1.00 85.50 427 GLY A N 1
ATOM 3288 C CA . GLY A 1 427 ? -13.928 27.867 30.299 1.00 85.50 427 GLY A CA 1
ATOM 3289 C C . GLY A 1 427 ? -13.330 29.277 30.250 1.00 85.50 427 GLY A C 1
ATOM 3290 O O . GLY A 1 427 ? -13.648 30.076 29.365 1.00 85.50 427 GLY A O 1
ATOM 3291 N N . GLU A 1 428 ? -12.422 29.571 31.176 1.00 80.19 428 GLU A N 1
ATOM 3292 C CA . GLU A 1 428 ? -11.676 30.832 31.208 1.00 80.19 428 GLU A CA 1
ATOM 3293 C C . GLU A 1 428 ? -10.857 31.017 29.918 1.00 80.19 428 GLU A C 1
ATOM 3295 O O . GLU A 1 428 ? -10.400 30.047 29.315 1.00 80.19 428 GLU A O 1
ATOM 3300 N N . GLU A 1 429 ? -10.704 32.258 29.447 1.00 75.81 429 GLU A N 1
ATOM 3301 C CA . GLU A 1 429 ? -10.020 32.582 28.178 1.00 75.81 429 GLU A CA 1
ATOM 3302 C C . GLU A 1 429 ? -10.632 31.917 26.924 1.00 75.81 429 GLU A C 1
ATOM 3304 O O . GLU A 1 429 ? -9.945 31.548 25.964 1.00 75.81 429 GLU A O 1
ATOM 3309 N N . ALA A 1 430 ? -11.956 31.753 26.891 1.00 71.00 430 ALA A N 1
ATOM 3310 C CA . ALA A 1 430 ? -12.663 31.267 25.712 1.00 71.00 430 ALA A CA 1
ATOM 3311 C C . ALA A 1 430 ? -12.548 32.265 24.533 1.00 71.00 430 ALA A C 1
ATOM 3313 O O . ALA A 1 430 ? -13.336 33.194 24.406 1.00 71.00 430 ALA A O 1
ATOM 3314 N N . GLY A 1 431 ? -11.545 32.061 23.670 1.00 76.81 431 GLY A N 1
ATOM 3315 C CA . GLY A 1 431 ? -11.235 32.921 22.519 1.00 76.81 431 GLY A CA 1
ATOM 3316 C C . GLY A 1 431 ? -12.190 32.782 21.322 1.00 76.81 431 GLY A C 1
ATOM 3317 O O . GLY A 1 431 ? -13.402 32.639 21.462 1.00 76.81 431 GLY A O 1
ATOM 3318 N N . SER A 1 432 ? -11.642 32.770 20.104 1.00 77.00 432 SER A N 1
ATOM 3319 C CA . SER A 1 432 ? -12.376 32.884 18.823 1.00 77.00 432 SER A CA 1
ATOM 3320 C C . SER A 1 432 ? -13.526 31.884 18.581 1.00 77.00 432 SER A C 1
ATOM 3322 O O . SER A 1 432 ? -14.408 32.137 17.757 1.00 77.00 432 SER A O 1
ATOM 3324 N N . LYS A 1 433 ? -13.569 30.749 19.294 1.00 81.69 433 LYS A N 1
ATOM 3325 C CA . LYS A 1 433 ? -14.681 29.782 19.221 1.00 81.69 433 LYS A CA 1
ATOM 3326 C C . LYS A 1 433 ? -15.935 30.260 19.960 1.00 81.69 433 LYS A C 1
ATOM 3328 O O . LYS A 1 433 ? -17.033 29.968 19.494 1.00 81.69 433 LYS A O 1
ATOM 3333 N N . LEU A 1 434 ? -15.787 31.015 21.051 1.00 83.06 434 LEU A N 1
ATOM 3334 C CA . LEU A 1 434 ? -16.910 31.607 21.786 1.00 83.06 434 LEU A CA 1
ATOM 3335 C C . LEU A 1 434 ? -17.649 32.619 20.906 1.00 83.06 434 LEU A C 1
ATOM 3337 O O . LEU A 1 434 ? -18.861 32.532 20.730 1.00 83.06 434 LEU A O 1
ATOM 3341 N N . GLU A 1 435 ? -16.896 33.512 20.263 1.00 81.81 435 GLU A N 1
ATOM 3342 C CA . GLU A 1 435 ? -17.439 34.498 19.325 1.00 81.81 435 GLU A CA 1
ATOM 3343 C C . GLU A 1 435 ? -18.160 33.827 18.149 1.00 81.81 435 GLU A C 1
ATOM 3345 O O . GLU A 1 435 ? -19.223 34.268 17.708 1.00 81.81 435 GLU A O 1
ATOM 3350 N N . LYS A 1 436 ? -17.596 32.728 17.632 1.00 80.88 436 LYS A N 1
ATOM 3351 C CA . LYS A 1 436 ? -18.210 31.957 16.546 1.00 80.88 436 LYS A CA 1
ATOM 3352 C C . LYS A 1 436 ? -19.515 31.284 16.986 1.00 80.88 436 LYS A C 1
ATOM 3354 O O . LYS A 1 436 ? -20.459 31.248 16.201 1.00 80.88 436 LYS A O 1
ATOM 3359 N N . ALA A 1 437 ? -19.587 30.789 18.221 1.00 84.94 437 ALA A N 1
ATOM 3360 C CA . ALA A 1 437 ? -20.800 30.209 18.798 1.00 84.94 437 ALA A CA 1
ATOM 3361 C C . ALA A 1 437 ? -21.918 31.239 18.950 1.00 84.94 437 ALA A C 1
ATOM 3363 O O . ALA A 1 437 ? -23.042 30.977 18.524 1.00 84.94 437 ALA A O 1
ATOM 3364 N N . GLN A 1 438 ? -21.586 32.435 19.445 1.00 86.56 438 GLN A N 1
ATOM 3365 C CA . GLN A 1 438 ? -22.525 33.554 19.547 1.00 86.56 438 GLN A CA 1
ATOM 3366 C C . GLN A 1 438 ? -23.086 33.946 18.174 1.00 86.56 438 GLN A C 1
ATOM 3368 O O . GLN A 1 438 ? -24.297 34.075 18.015 1.00 86.56 438 GLN A O 1
ATOM 3373 N N . LYS A 1 439 ? -22.224 34.057 17.152 1.00 84.62 439 LYS A N 1
ATOM 3374 C CA . LYS A 1 439 ? -22.634 34.383 15.772 1.00 84.62 439 LYS A CA 1
ATOM 3375 C C . LYS A 1 439 ? -23.545 33.329 15.140 1.00 84.62 439 LYS A C 1
ATOM 3377 O O . LYS A 1 439 ? -24.377 33.667 14.305 1.00 84.62 439 LYS A O 1
ATOM 3382 N N . LEU A 1 440 ? -23.363 32.057 15.496 1.00 84.56 440 LEU A N 1
ATOM 3383 C CA . LEU A 1 440 ? -24.132 30.937 14.949 1.00 84.56 440 LEU A CA 1
ATOM 3384 C C . LEU A 1 440 ? -25.367 30.573 15.788 1.00 84.56 440 LEU A C 1
ATOM 3386 O O . LEU A 1 440 ? -26.118 29.694 15.374 1.00 84.56 440 LEU A O 1
ATOM 3390 N N . GLY A 1 441 ? -25.586 31.235 16.930 1.00 86.12 441 GLY A N 1
ATOM 3391 C CA . GLY A 1 441 ? -26.709 30.953 17.829 1.00 86.12 441 GLY A CA 1
ATOM 3392 C C . GLY A 1 441 ? -26.600 29.609 18.559 1.00 86.12 441 GLY A C 1
ATOM 3393 O O . GLY A 1 441 ? -27.615 29.046 18.956 1.00 86.12 441 GLY A O 1
ATOM 3394 N N . VAL A 1 442 ? -25.384 29.079 18.716 1.00 89.00 442 VAL A N 1
ATOM 3395 C CA . VAL A 1 442 ? -25.133 27.812 19.420 1.00 89.00 442 VAL A CA 1
ATOM 3396 C C . VAL A 1 442 ? -25.173 28.046 20.931 1.00 89.00 442 VAL A C 1
ATOM 3398 O O . VAL A 1 442 ? -24.691 29.070 21.418 1.00 89.00 442 VAL A O 1
ATOM 3401 N N . LYS A 1 443 ? -25.729 27.097 21.693 1.00 90.56 443 LYS A N 1
ATOM 3402 C CA . LYS A 1 443 ? -25.892 27.225 23.147 1.00 90.56 443 LYS A CA 1
ATOM 3403 C C . LYS A 1 443 ? -24.535 27.149 23.855 1.00 90.56 443 LYS A C 1
ATOM 3405 O O . LYS A 1 443 ? -23.805 26.177 23.702 1.00 90.56 443 LYS A O 1
ATOM 3410 N N . ILE A 1 444 ? -24.197 28.167 24.641 1.00 92.31 444 ILE A N 1
ATOM 3411 C CA . ILE A 1 444 ? -22.936 28.239 25.396 1.00 92.31 444 ILE A CA 1
ATOM 3412 C C . ILE A 1 444 ? -23.212 27.835 26.846 1.00 92.31 444 ILE A C 1
ATOM 3414 O O . ILE A 1 444 ? -24.173 28.320 27.441 1.00 92.31 444 ILE A O 1
ATOM 3418 N N . ILE A 1 445 ? -22.391 26.941 27.393 1.00 92.56 445 ILE A N 1
ATOM 3419 C CA . ILE A 1 445 ? -22.491 26.430 28.766 1.00 92.56 445 ILE A CA 1
ATOM 3420 C C . ILE A 1 445 ? -21.128 26.508 29.463 1.00 92.56 445 ILE A C 1
ATOM 3422 O O . ILE A 1 445 ? -20.090 26.430 28.804 1.00 92.56 445 ILE A O 1
ATOM 3426 N N . ASP A 1 446 ? -21.131 26.656 30.785 1.00 90.06 446 ASP A N 1
ATOM 3427 C CA . ASP A 1 446 ? -19.932 26.591 31.625 1.00 90.06 446 ASP A CA 1
ATOM 3428 C C . ASP A 1 446 ? -19.729 25.177 32.205 1.00 90.06 446 ASP A C 1
ATOM 3430 O O . ASP A 1 446 ? -20.556 24.278 32.019 1.00 90.06 446 ASP A O 1
ATOM 3434 N N . GLU A 1 447 ? -18.609 24.960 32.902 1.00 88.19 447 GLU A N 1
ATOM 3435 C CA . GLU A 1 447 ? -18.287 23.662 33.517 1.00 88.19 447 GLU A CA 1
ATOM 3436 C C . GLU A 1 447 ? -19.363 23.208 34.516 1.00 88.19 447 GLU A C 1
ATOM 3438 O O . GLU A 1 447 ? -19.721 22.031 34.556 1.00 88.19 447 GLU A O 1
ATOM 3443 N N . THR A 1 448 ? -19.945 24.143 35.268 1.00 87.31 448 THR A N 1
ATOM 3444 C CA . THR A 1 448 ? -20.999 23.855 36.250 1.00 87.31 448 THR A CA 1
ATOM 3445 C C . THR A 1 448 ? -22.273 23.344 35.579 1.00 87.31 448 THR A C 1
ATOM 3447 O O . THR A 1 448 ? -22.867 22.361 36.026 1.00 87.31 448 THR A O 1
ATOM 3450 N N . ALA A 1 449 ? -22.713 23.995 34.501 1.00 87.12 449 ALA A N 1
ATOM 3451 C CA . ALA A 1 449 ? -23.869 23.570 33.723 1.00 87.12 449 ALA A CA 1
ATOM 3452 C C . ALA A 1 449 ? -23.612 22.233 33.020 1.00 87.12 449 ALA A C 1
ATOM 3454 O O . ALA A 1 449 ? -24.510 21.397 32.975 1.00 87.12 449 ALA A O 1
ATOM 3455 N N . PHE A 1 450 ? -22.392 22.007 32.525 1.00 90.50 450 PHE A N 1
ATOM 3456 C CA . PHE A 1 450 ? -21.996 20.726 31.947 1.00 90.50 450 PHE A CA 1
ATOM 3457 C C . PHE A 1 450 ? -22.070 19.584 32.967 1.00 90.50 450 PHE A C 1
ATOM 3459 O O . PHE A 1 450 ? -22.658 18.546 32.672 1.00 90.50 450 PHE A O 1
ATOM 3466 N N . LEU A 1 451 ? -21.551 19.781 34.183 1.00 87.75 451 LEU A N 1
ATOM 3467 C CA . LEU A 1 451 ? -21.618 18.772 35.242 1.00 87.75 451 LEU A CA 1
ATOM 3468 C C . LEU A 1 451 ? -23.063 18.412 35.610 1.00 87.75 451 LEU A C 1
ATOM 3470 O O . LEU A 1 451 ? -23.365 17.233 35.725 1.00 87.75 451 LEU A O 1
ATOM 3474 N N . LYS A 1 452 ? -23.972 19.393 35.667 1.00 87.31 452 LYS A N 1
ATOM 3475 C CA . LYS A 1 452 ? -25.409 19.147 35.901 1.00 87.31 452 LYS A CA 1
ATOM 3476 C C . LYS A 1 452 ? -26.106 18.362 34.791 1.00 87.31 452 LYS A C 1
ATOM 3478 O O . LYS A 1 452 ? -27.163 17.802 35.034 1.00 87.31 452 LYS A O 1
ATOM 3483 N N . MET A 1 453 ? -25.575 18.383 33.570 1.00 83.44 453 MET A N 1
ATOM 3484 C CA . MET A 1 453 ? -26.094 17.574 32.461 1.00 83.44 453 MET A CA 1
ATOM 3485 C C . MET A 1 453 ? -25.529 16.147 32.466 1.00 83.44 453 MET A C 1
ATOM 3487 O O . MET A 1 453 ? -25.992 15.311 31.694 1.00 83.44 453 MET A O 1
ATOM 3491 N N . CYS A 1 454 ? -24.492 15.901 33.270 1.00 78.81 454 CYS A N 1
ATOM 3492 C CA . CYS A 1 454 ? -23.837 14.605 33.398 1.00 78.81 454 CYS A CA 1
ATOM 3493 C C . CYS A 1 454 ? -24.386 13.745 34.545 1.00 78.81 454 CYS A C 1
ATOM 3495 O O . CYS A 1 454 ? -24.056 12.559 34.586 1.00 78.81 454 CYS A O 1
ATOM 3497 N N . ASP A 1 455 ? -25.140 14.356 35.462 1.00 68.19 455 ASP A N 1
ATOM 3498 C CA . ASP A 1 455 ? -25.890 13.707 36.546 1.00 68.19 455 ASP A CA 1
ATOM 3499 C C . ASP A 1 455 ? -27.290 13.311 36.053 1.00 68.19 455 ASP A C 1
ATOM 3501 O O . ASP A 1 455 ? -27.776 12.232 36.468 1.00 68.19 455 ASP A O 1
#